Protein AF-0000000069869518 (afdb_homodimer)

Nearest PDB structures (foldseek):
  4i5d-assembly1_B  TM=7.992E-01  e=3.607E-14  Ralstonia sp. DSMZ 6428
  4fgs-assembly1_A  TM=8.549E-01  e=2.399E-13  Rhizobium etli CFN 42
  4fgs-assembly1_D  TM=8.384E-01  e=2.550E-13  Rh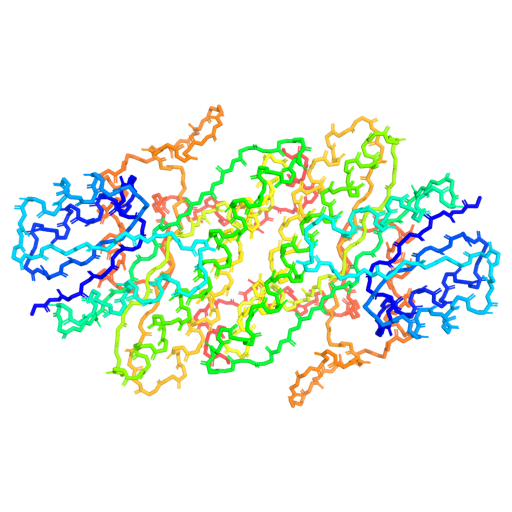izobium etli CFN 42
  8ij8-assembly1_D  TM=8.558E-01  e=4.995E-13  Burkholderia gladioli BSR3
  8ij8-assembly2_H  TM=8.596E-01  e=4.509E-12  Burkholderia gladioli BSR3

InterPro domains:
  IPR002347 Short-chain dehydrogenase/reductase SDR [PF00106] (2-186)
  IPR002347 Short-chain dehydrogenase/reductase SDR [PR00080] (74-85)
  IPR002347 Short-chain dehydrogenase/reductase SDR [PR00080] (125-133)
  IPR002347 Short-chain dehydrogenase/reductase SDR [PR00080] (145-164)
  IPR002347 Short-chain dehydrogenase/reductase SDR [PR00081] (3-20)
  IPR002347 Short-chain dehydrogenase/reductase SDR [PR00081] (74-85)
  IPR002347 Short-chain dehydrogenase/reductase SDR [PR00081] (119-135)
  IPR002347 Short-chain dehydrogenase/reductase SDR [PR00081] (145-164)
  IPR002347 Short-chain dehydrogenase/reductase SDR [PR00081] (168-185)
  IPR036291 NAD(P)-binding domain superfamily [SSF51735] (2-235)

Radius of gyration: 22.49 Å; Cα contacts (8 Å, |Δi|>4): 1036; chains: 2; bounding box: 50×68×49 Å

Structure (mmCIF, N/CA/C/O backbone):
data_AF-0000000069869518-model_v1
#
loop_
_entity.id
_entity.type
_entity.pdbx_description
1 polymer Oxidoreductase
#
loop_
_atom_site.group_PDB
_atom_site.id
_atom_site.type_symbol
_atom_site.label_atom_id
_atom_site.label_alt_id
_atom_site.label_comp_id
_atom_site.label_asym_id
_atom_site.label_entity_id
_atom_site.label_seq_id
_atom_site.pdbx_PDB_ins_code
_atom_site.Cartn_x
_atom_site.Cartn_y
_atom_site.Cartn_z
_atom_site.occupancy
_atom_site.B_iso_or_equiv
_atom_site.auth_seq_id
_atom_site.auth_comp_id
_atom_site.auth_asym_id
_atom_site.auth_atom_id
_atom_site.pdbx_PDB_model_num
ATOM 1 N N . MET A 1 1 ? 1.175 33.188 13.961 1 88.81 1 MET A N 1
ATOM 2 C CA . MET A 1 1 ? -0.027 32.5 13.523 1 88.81 1 MET A CA 1
ATOM 3 C C . MET A 1 1 ? 0.333 31.188 12.82 1 88.81 1 MET A C 1
ATOM 5 O O . MET A 1 1 ? 1.224 31.156 11.969 1 88.81 1 MET A O 1
ATOM 9 N N . LYS A 1 2 ? -0.306 30.094 13.289 1 94.81 2 LYS A N 1
ATOM 10 C CA . LYS A 1 2 ? -0.009 28.781 12.711 1 94.81 2 LYS A CA 1
ATOM 11 C C . LYS A 1 2 ? -0.59 28.656 11.305 1 94.81 2 LYS A C 1
ATOM 13 O O . LYS A 1 2 ? -1.712 29.109 11.047 1 94.81 2 LYS A O 1
ATOM 18 N N . LYS A 1 3 ? 0.135 28.109 10.359 1 98.12 3 LYS A N 1
ATOM 19 C CA . LYS A 1 3 ? -0.276 27.891 8.977 1 98.12 3 LYS A CA 1
ATOM 20 C C . LYS A 1 3 ? -0.515 26.422 8.688 1 98.12 3 LYS A C 1
ATOM 22 O O . LYS A 1 3 ? 0.422 25.609 8.719 1 98.12 3 LYS A O 1
ATOM 27 N N . ILE A 1 4 ? -1.772 26.047 8.414 1 98.31 4 ILE A N 1
ATOM 28 C CA . ILE A 1 4 ? -2.18 24.656 8.32 1 98.31 4 ILE A CA 1
ATOM 29 C C . ILE A 1 4 ? -2.742 24.375 6.926 1 98.31 4 ILE A C 1
ATOM 31 O O . ILE A 1 4 ? -3.621 25.094 6.449 1 98.31 4 ILE A O 1
ATOM 35 N N . ILE A 1 5 ? -2.248 23.391 6.258 1 98.31 5 ILE A N 1
ATOM 36 C CA . ILE A 1 5 ? -2.844 22.922 5.012 1 98.31 5 ILE A CA 1
ATOM 37 C C . ILE A 1 5 ? -3.551 21.578 5.246 1 98.31 5 ILE A C 1
ATOM 39 O O . ILE A 1 5 ? -2.99 20.688 5.867 1 98.31 5 ILE A O 1
ATOM 43 N N . ILE A 1 6 ? -4.746 21.484 4.82 1 98 6 ILE A N 1
ATOM 44 C CA . ILE A 1 6 ? -5.555 20.266 4.938 1 98 6 ILE A CA 1
ATOM 45 C C . ILE A 1 6 ? -5.91 19.75 3.549 1 98 6 ILE A C 1
ATOM 47 O O . ILE A 1 6 ? -6.582 20.438 2.773 1 98 6 ILE A O 1
ATOM 51 N N . VAL A 1 7 ? -5.43 18.562 3.254 1 97.31 7 VAL A N 1
ATOM 52 C CA . VAL A 1 7 ? -5.734 17.906 1.993 1 97.31 7 VAL A CA 1
ATOM 53 C C . VAL A 1 7 ? -6.945 16.984 2.17 1 97.31 7 VAL A C 1
ATOM 55 O O . VAL A 1 7 ? -6.945 16.094 3.025 1 97.31 7 VAL A O 1
ATOM 58 N N . GLY A 1 8 ? -7.953 17.109 1.295 1 94.12 8 GLY A N 1
ATOM 59 C CA . GLY A 1 8 ? -9.203 16.391 1.46 1 94.12 8 GLY A CA 1
ATOM 60 C C . GLY A 1 8 ? -10.133 17.031 2.467 1 94.12 8 GLY A C 1
ATOM 61 O O . GLY A 1 8 ? -10.648 16.375 3.369 1 94.12 8 GLY A O 1
ATOM 62 N N . ALA A 1 9 ? -10.43 18.281 2.303 1 92.88 9 ALA A N 1
ATOM 63 C CA . ALA A 1 9 ? -11.094 19.078 3.336 1 92.88 9 ALA A CA 1
ATOM 64 C C . ALA A 1 9 ? -12.586 19.219 3.035 1 92.88 9 ALA A C 1
ATOM 66 O O . ALA A 1 9 ? -13.297 19.938 3.736 1 92.88 9 ALA A O 1
ATOM 67 N N . THR A 1 10 ? -13.102 18.547 2.051 1 89.56 10 THR A N 1
ATOM 68 C CA . THR A 1 10 ? -14.445 18.859 1.588 1 89.56 10 THR A CA 1
ATOM 69 C C . THR A 1 10 ? -15.477 17.969 2.277 1 89.56 10 THR A C 1
ATOM 71 O O . THR A 1 10 ? -16.688 18.156 2.104 1 89.56 10 THR A O 1
ATOM 74 N N . SER A 1 11 ? -15.055 16.984 3.018 1 85.5 11 SER A N 1
ATOM 75 C CA . SER A 1 11 ? -16.016 16.125 3.707 1 85.5 11 SER A CA 1
ATOM 76 C C . SER A 1 11 ? -15.375 15.438 4.91 1 85.5 11 SER A C 1
ATOM 78 O O . SER A 1 11 ? -14.164 15.531 5.117 1 85.5 11 SER A O 1
ATOM 80 N N . GLY A 1 12 ? -16.234 15.008 5.785 1 88.88 12 GLY A N 1
ATOM 81 C CA . GLY A 1 12 ? -15.805 14.133 6.859 1 88.88 12 GLY A CA 1
ATOM 82 C C . GLY A 1 12 ? -14.844 14.797 7.828 1 88.88 12 GLY A C 1
ATOM 83 O O . GLY A 1 12 ? -15.117 15.891 8.336 1 88.88 12 GLY A O 1
ATOM 84 N N . ILE A 1 13 ? -13.781 14.109 8.109 1 90.62 13 ILE A N 1
ATOM 85 C CA . ILE A 1 13 ? -12.789 14.531 9.086 1 90.62 13 ILE A CA 1
ATOM 86 C C . ILE A 1 13 ? -12.094 15.797 8.602 1 90.62 13 ILE A C 1
ATOM 88 O O . ILE A 1 13 ? -11.891 16.734 9.375 1 90.62 13 ILE A O 1
ATOM 92 N N . GLY A 1 14 ? -11.805 15.844 7.297 1 93.94 14 GLY A N 1
ATOM 93 C CA . GLY A 1 14 ? -11.117 17 6.742 1 93.94 14 GLY A CA 1
ATOM 94 C C . GLY A 1 14 ? -11.906 18.281 6.887 1 93.94 14 GLY A C 1
ATOM 95 O O . GLY A 1 14 ? -11.359 19.312 7.305 1 93.94 14 GLY A O 1
ATOM 96 N N . ARG A 1 15 ? -13.133 18.172 6.531 1 92.44 15 ARG A N 1
ATOM 97 C CA . ARG A 1 15 ? -13.992 19.328 6.672 1 92.44 15 ARG A CA 1
ATOM 98 C C . ARG A 1 15 ? -14.133 19.734 8.141 1 92.44 15 ARG A C 1
ATOM 100 O O . ARG A 1 15 ? -14.07 20.922 8.469 1 92.44 15 ARG A O 1
ATOM 107 N N . GLY A 1 16 ? -14.336 18.734 9.016 1 93.31 16 GLY A N 1
ATOM 108 C CA . GLY A 1 16 ? -14.438 19 10.445 1 93.31 16 GLY A CA 1
ATOM 109 C C . GLY A 1 16 ? -13.219 19.688 11.016 1 93.31 16 GLY A C 1
ATOM 110 O O . GLY A 1 16 ? -13.344 20.641 11.805 1 93.31 16 GLY A O 1
ATOM 111 N N . LEU A 1 17 ? -12.055 19.297 10.609 1 95 17 LEU A N 1
ATOM 112 C CA . LEU A 1 17 ? -10.82 19.906 11.07 1 95 17 LEU A CA 1
ATOM 113 C C . LEU A 1 17 ? -10.688 21.328 10.555 1 95 17 LEU A C 1
ATOM 115 O O . LEU A 1 17 ? -10.289 22.234 11.297 1 95 17 LEU A O 1
ATOM 119 N N . ALA A 1 18 ? -11.016 21.5 9.242 1 94.44 18 ALA A N 1
ATOM 120 C CA . ALA A 1 18 ? -10.961 22.828 8.656 1 94.44 18 ALA A CA 1
ATOM 121 C C . ALA A 1 18 ? -11.852 23.812 9.422 1 94.44 18 ALA A C 1
ATOM 123 O O . ALA A 1 18 ? -11.414 24.906 9.766 1 94.44 18 ALA A O 1
ATOM 124 N N . GLU A 1 19 ? -13.016 23.391 9.727 1 92.44 19 GLU A N 1
ATOM 125 C CA . GLU A 1 19 ? -13.984 24.234 10.422 1 92.44 19 GLU A CA 1
ATOM 126 C C . GLU A 1 19 ? -13.531 24.531 11.852 1 92.44 19 GLU A C 1
ATOM 128 O O . GLU A 1 19 ? -13.711 25.641 12.344 1 92.44 19 GLU A O 1
ATOM 133 N N . GLN A 1 20 ? -12.969 23.562 12.5 1 93.44 20 GLN A N 1
ATOM 134 C CA . GLN A 1 20 ? -12.508 23.734 13.875 1 93.44 20 GLN A CA 1
ATOM 135 C C . GLN A 1 20 ? -11.312 24.672 13.93 1 93.44 20 GLN A C 1
ATOM 137 O O . GLN A 1 20 ? -11.258 25.578 14.773 1 93.44 20 GLN A O 1
ATOM 142 N N . TYR A 1 21 ? -10.352 24.516 13.07 1 94.12 21 TYR A N 1
ATOM 143 C CA . TYR A 1 21 ? -9.164 25.375 13.062 1 94.12 21 TYR A CA 1
ATOM 144 C C . TYR A 1 21 ? -9.5 26.781 12.594 1 94.12 21 TYR A C 1
ATOM 146 O O . TYR A 1 21 ? -8.836 27.75 12.977 1 94.12 21 TYR A O 1
ATOM 154 N N . ALA A 1 22 ? -10.586 26.891 11.727 1 91.81 22 ALA A N 1
ATOM 155 C CA . ALA A 1 22 ? -11.023 28.188 11.242 1 91.81 22 ALA A CA 1
ATOM 156 C C . ALA A 1 22 ? -11.453 29.094 12.391 1 91.81 22 ALA A C 1
ATOM 158 O O . ALA A 1 22 ? -11.422 30.312 12.273 1 91.81 22 ALA A O 1
ATOM 159 N N . ARG A 1 23 ? -11.797 28.469 13.492 1 91.19 23 ARG A N 1
ATOM 160 C CA . ARG A 1 23 ? -12.258 29.219 14.664 1 91.19 23 ARG A CA 1
ATOM 161 C C . ARG A 1 23 ? -11.078 29.703 15.508 1 91.19 23 ARG A C 1
ATOM 163 O O . ARG A 1 23 ? -11.242 30.5 16.422 1 91.19 23 ARG A O 1
ATOM 170 N N . GLU A 1 24 ? -9.922 29.266 15.188 1 92.88 24 GLU A N 1
ATOM 171 C CA . GLU A 1 24 ? -8.695 29.641 15.891 1 92.88 24 GLU A CA 1
ATOM 172 C C . GLU A 1 24 ? -7.883 30.656 15.094 1 92.88 24 GLU A C 1
ATOM 174 O O . GLU A 1 24 ? -8.258 31.016 13.984 1 92.88 24 GLU A O 1
ATOM 179 N N . ASP A 1 25 ? -6.934 31.25 15.727 1 92.75 25 ASP A N 1
ATOM 180 C CA . ASP A 1 25 ? -6.059 32.219 15.062 1 92.75 25 ASP A CA 1
ATOM 181 C C . ASP A 1 25 ? -4.992 31.5 14.234 1 92.75 25 ASP A C 1
ATOM 183 O O . ASP A 1 25 ? -3.814 31.5 14.594 1 92.75 25 ASP A O 1
ATOM 187 N N . CYS A 1 26 ? -5.387 30.938 13.109 1 94.75 26 CYS A N 1
ATOM 188 C CA . CYS A 1 26 ? -4.523 30.219 12.18 1 94.75 26 CYS A CA 1
ATOM 189 C C . CYS A 1 26 ? -4.879 30.562 10.734 1 94.75 26 CYS A C 1
ATOM 191 O O . CYS A 1 26 ? -5.977 31.047 10.461 1 94.75 26 CYS A O 1
ATOM 193 N N . LEU A 1 27 ? -3.91 30.484 9.875 1 96.69 27 LEU A N 1
ATOM 194 C CA . LEU A 1 27 ? -4.172 30.469 8.438 1 96.69 27 LEU A CA 1
ATOM 195 C C . LEU A 1 27 ? -4.402 29.031 7.953 1 96.69 27 LEU A C 1
ATOM 197 O O . LEU A 1 27 ? -3.664 28.125 8.32 1 96.69 27 LEU A O 1
ATOM 201 N N . ILE A 1 28 ? -5.422 28.891 7.184 1 97.38 28 ILE A N 1
ATOM 202 C CA . ILE A 1 28 ? -5.793 27.547 6.773 1 97.38 28 ILE A CA 1
ATOM 203 C C . ILE A 1 28 ? -5.879 27.469 5.25 1 97.38 28 ILE A C 1
ATOM 205 O O . ILE A 1 28 ? -6.566 28.281 4.621 1 97.38 28 ILE A O 1
ATOM 209 N N . GLY A 1 29 ? -5.137 26.641 4.656 1 97.69 29 GLY A N 1
ATOM 210 C CA . GLY A 1 29 ? -5.285 26.25 3.262 1 97.69 29 GLY A CA 1
ATOM 211 C C . GLY A 1 29 ? -5.941 24.906 3.082 1 97.69 29 GLY A C 1
ATOM 212 O O . GLY A 1 29 ? -5.52 23.906 3.691 1 97.69 29 GLY A O 1
ATOM 213 N N . ILE A 1 30 ? -7.004 24.859 2.283 1 97.25 30 ILE A N 1
ATOM 214 C CA . ILE A 1 30 ? -7.715 23.609 2.088 1 97.25 30 ILE A CA 1
ATOM 215 C C . ILE A 1 30 ? -7.68 23.219 0.611 1 97.25 30 ILE A C 1
ATOM 217 O O . ILE A 1 30 ? -7.672 24.078 -0.265 1 97.25 30 ILE A O 1
ATOM 221 N N . THR A 1 31 ? -7.605 21.922 0.403 1 95.69 31 THR A N 1
ATOM 222 C CA . THR A 1 31 ? -7.688 21.406 -0.961 1 95.69 31 THR A CA 1
ATOM 223 C C . THR A 1 31 ? -8.672 20.234 -1.044 1 95.69 31 THR A C 1
ATOM 225 O O . THR A 1 31 ? -8.969 19.594 -0.036 1 95.69 31 THR A O 1
ATOM 228 N N . GLY A 1 32 ? -9.188 19.969 -2.188 1 92.81 32 GLY A N 1
ATOM 229 C CA . GLY A 1 32 ? -10.133 18.922 -2.541 1 92.81 32 GLY A CA 1
ATOM 230 C C . GLY A 1 32 ? -10.594 19 -3.984 1 92.81 32 GLY A C 1
ATOM 231 O O . GLY A 1 32 ? -10.172 19.891 -4.73 1 92.81 32 GLY A 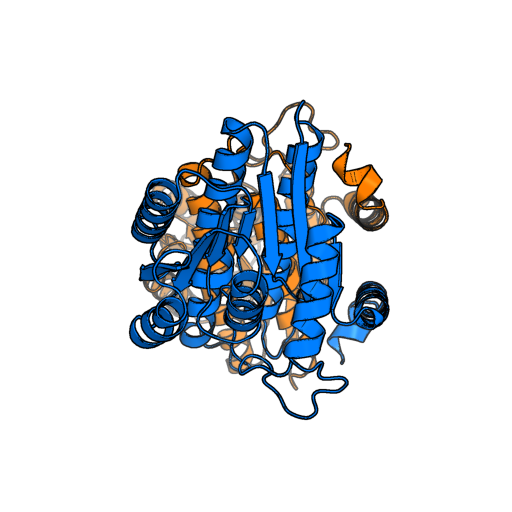O 1
ATOM 232 N N . ARG A 1 33 ? -11.453 18.156 -4.32 1 89.19 33 ARG A N 1
ATOM 233 C CA . ARG A 1 33 ? -11.875 18.078 -5.711 1 89.19 33 ARG A CA 1
ATOM 234 C C . ARG A 1 33 ? -13.102 18.938 -5.969 1 89.19 33 ARG A C 1
ATOM 236 O O . ARG A 1 33 ? -13.344 19.375 -7.098 1 89.19 33 ARG A O 1
ATOM 243 N N . ARG A 1 34 ? -13.883 19.234 -4.926 1 90.31 34 ARG A N 1
ATOM 244 C CA . ARG A 1 34 ? -15.156 19.938 -5.082 1 90.31 34 ARG A CA 1
ATOM 245 C C . ARG A 1 34 ? -15.008 21.422 -4.777 1 90.31 34 ARG A C 1
ATOM 247 O O . ARG A 1 34 ? -15.133 21.828 -3.623 1 90.31 34 ARG A O 1
ATOM 254 N N . GLU A 1 35 ? -14.883 22.094 -5.895 1 93.62 35 GLU A N 1
ATOM 255 C CA . GLU A 1 35 ? -14.594 23.516 -5.762 1 93.62 35 GLU A CA 1
ATOM 256 C C . GLU A 1 35 ? -15.711 24.25 -5.023 1 93.62 35 GLU A C 1
ATOM 258 O O . GLU A 1 35 ? -15.453 25.141 -4.215 1 93.62 35 GLU A O 1
ATOM 263 N N . ASN A 1 36 ? -16.891 23.859 -5.32 1 94.94 36 ASN A N 1
ATOM 264 C CA . ASN A 1 36 ? -18.031 24.531 -4.695 1 94.94 36 ASN A CA 1
ATOM 265 C C . ASN A 1 36 ? -18 24.406 -3.176 1 94.94 36 ASN A C 1
ATOM 267 O O . ASN A 1 36 ? -18.281 25.359 -2.461 1 94.94 36 ASN A O 1
ATOM 271 N N . LEU A 1 37 ? -17.625 23.266 -2.684 1 93.31 37 LEU A N 1
ATOM 272 C CA . LEU A 1 37 ? -17.547 23.047 -1.244 1 93.31 37 LEU A CA 1
ATOM 273 C C . LEU A 1 37 ? -16.359 23.797 -0.645 1 93.31 37 LEU A C 1
ATOM 275 O O . LEU A 1 37 ? -16.438 24.297 0.477 1 93.31 37 LEU A O 1
ATOM 279 N N . LEU A 1 38 ? -15.266 23.875 -1.385 1 95.06 38 LEU A N 1
ATOM 280 C CA . LEU A 1 38 ? -14.102 24.625 -0.941 1 95.06 38 LEU A CA 1
ATOM 281 C C . LEU A 1 38 ? -14.438 26.109 -0.793 1 95.06 38 LEU A C 1
ATOM 283 O O . LEU A 1 38 ? -14.102 26.719 0.219 1 95.06 38 LEU A O 1
ATOM 287 N N . LYS A 1 39 ? -15.133 26.594 -1.76 1 94.62 39 LYS A N 1
ATOM 288 C CA . LYS A 1 39 ? -15.531 28 -1.742 1 94.62 39 LYS A CA 1
ATOM 289 C C . LYS A 1 39 ? -16.469 28.297 -0.571 1 94.62 39 LYS A C 1
ATOM 291 O O . LYS A 1 39 ? -16.359 29.344 0.07 1 94.62 39 LYS A O 1
ATOM 296 N N . GLU A 1 40 ? -17.328 27.375 -0.35 1 93.69 40 GLU A N 1
ATOM 297 C CA . GLU A 1 40 ? -18.25 27.516 0.763 1 93.69 40 GLU A CA 1
ATOM 298 C C . GLU A 1 40 ? -17.516 27.609 2.094 1 93.69 40 GLU A C 1
ATOM 300 O O . GLU A 1 40 ? -17.844 28.469 2.922 1 93.69 40 GLU A O 1
ATOM 305 N N . ILE A 1 41 ? -16.547 26.797 2.297 1 92.38 41 ILE A N 1
ATOM 306 C CA . ILE A 1 41 ? -15.766 26.781 3.529 1 92.38 41 ILE A CA 1
ATOM 307 C C . ILE A 1 41 ? -14.961 28.078 3.646 1 92.38 41 ILE A C 1
ATOM 309 O O . ILE A 1 41 ? -14.93 28.703 4.707 1 92.38 41 ILE A O 1
ATOM 313 N N . CYS A 1 42 ? -14.391 28.516 2.57 1 93.75 42 CYS A N 1
ATOM 314 C CA . CYS A 1 42 ? -13.484 29.656 2.584 1 93.75 42 CYS A CA 1
ATOM 315 C C . CYS A 1 42 ? -14.258 30.953 2.691 1 93.75 42 CYS A C 1
ATOM 317 O O . CYS A 1 42 ? -13.703 31.984 3.084 1 93.75 42 CYS A O 1
ATOM 319 N N . ALA A 1 43 ? -15.539 30.938 2.332 1 92.38 43 ALA A N 1
ATOM 320 C CA . ALA A 1 43 ? -16.375 32.125 2.4 1 92.38 43 ALA A CA 1
ATOM 321 C C . ALA A 1 43 ? -16.578 32.562 3.846 1 92.38 43 ALA A C 1
ATOM 323 O O . ALA A 1 43 ? -16.891 33.75 4.102 1 92.38 43 ALA A O 1
ATOM 324 N N . GLN A 1 44 ? -16.312 31.672 4.758 1 89.5 44 GLN A N 1
ATOM 325 C CA . GLN A 1 44 ? -16.5 31.969 6.172 1 89.5 44 GLN A CA 1
ATOM 326 C C . GLN A 1 44 ? -15.492 33 6.656 1 89.5 44 GLN A C 1
ATOM 328 O O . GLN A 1 44 ? -15.758 33.75 7.605 1 89.5 44 GLN A O 1
ATOM 333 N N . ASP A 1 45 ? -14.297 33.031 6.09 1 91.5 45 ASP A N 1
ATOM 334 C CA . ASP A 1 45 ? -13.242 33.969 6.422 1 91.5 45 ASP A CA 1
ATOM 335 C C . ASP A 1 45 ? -12.211 34.062 5.301 1 91.5 45 ASP A C 1
ATOM 337 O O . ASP A 1 45 ? -11.211 33.344 5.316 1 91.5 45 ASP A O 1
ATOM 341 N N . LYS A 1 46 ? -12.328 34.969 4.473 1 88.94 46 LYS A N 1
ATOM 342 C CA . LYS A 1 46 ? -11.523 35.062 3.26 1 88.94 46 LYS A CA 1
ATOM 343 C C . LYS A 1 46 ? -10.094 35.5 3.586 1 88.94 46 LYS A C 1
ATOM 345 O O . LYS A 1 46 ? -9.195 35.375 2.76 1 88.94 46 LYS A O 1
ATOM 350 N N . ASP A 1 47 ? -9.906 36.031 4.758 1 90.81 47 ASP A N 1
ATOM 351 C CA . ASP A 1 47 ? -8.578 36.5 5.148 1 90.81 47 ASP A CA 1
ATOM 352 C C . ASP A 1 47 ? -7.742 35.375 5.73 1 90.81 47 ASP A C 1
ATOM 354 O O . ASP A 1 47 ? -6.512 35.438 5.723 1 90.81 47 ASP A O 1
ATOM 358 N N . LYS A 1 48 ? -8.445 34.344 6.156 1 94.44 48 LYS A N 1
ATOM 359 C CA . LYS A 1 48 ? -7.73 33.312 6.895 1 94.44 48 LYS A CA 1
ATOM 360 C C . LYS A 1 48 ? -7.805 31.969 6.168 1 94.44 48 LYS A C 1
ATOM 362 O O . LYS A 1 48 ? -7.016 31.062 6.445 1 94.44 48 LYS A O 1
ATOM 367 N N . LEU A 1 49 ? -8.75 31.859 5.297 1 95.81 49 LEU A N 1
ATOM 368 C CA . LEU A 1 49 ? -8.977 30.594 4.625 1 95.81 49 LEU A CA 1
ATOM 369 C C . LEU A 1 49 ? -8.648 30.688 3.139 1 95.81 49 LEU A C 1
ATOM 371 O O . LEU A 1 49 ? -9.094 31.625 2.461 1 95.81 49 LEU A O 1
ATOM 375 N N . PHE A 1 50 ? -7.836 29.812 2.67 1 97.06 50 PHE A N 1
ATOM 376 C CA . PHE A 1 50 ? -7.414 29.719 1.277 1 97.06 50 PHE A CA 1
ATOM 377 C C . PHE A 1 50 ? -7.766 28.344 0.704 1 97.06 50 PHE A C 1
ATOM 379 O O . PHE A 1 50 ? -7.918 27.375 1.448 1 97.06 50 PHE A O 1
ATOM 386 N N . TYR A 1 51 ? -7.977 28.312 -0.603 1 97.06 51 TYR A N 1
ATOM 387 C CA . TYR A 1 51 ? -8.258 27 -1.159 1 97.06 51 TYR A CA 1
ATOM 388 C C . TYR A 1 51 ? -7.617 26.828 -2.531 1 97.06 51 TYR A C 1
ATOM 390 O O . TYR A 1 51 ? -7.34 27.828 -3.217 1 97.06 51 TYR A O 1
ATOM 398 N N . GLN A 1 52 ? -7.258 25.656 -2.871 1 96.69 52 GLN A N 1
ATOM 399 C CA . GLN A 1 52 ? -6.879 25.219 -4.207 1 96.69 52 GLN A CA 1
ATOM 400 C C . GLN A 1 52 ? -7.617 23.938 -4.586 1 96.69 52 GLN A C 1
ATOM 402 O O . GLN A 1 52 ? -7.766 23.031 -3.76 1 96.69 52 GLN A O 1
ATOM 407 N N . VAL A 1 53 ? -8.125 23.922 -5.793 1 94.81 53 VAL A N 1
ATOM 408 C CA . VAL A 1 53 ? -8.727 22.688 -6.289 1 94.81 53 VAL A CA 1
ATOM 409 C C . VAL A 1 53 ? -7.629 21.719 -6.707 1 94.81 53 VAL A C 1
ATOM 411 O O . VAL A 1 53 ? -6.711 22.078 -7.445 1 94.81 53 VAL A O 1
ATOM 414 N N . CYS A 1 54 ? -7.777 20.547 -6.113 1 91.12 54 CYS A N 1
ATOM 415 C CA . CYS A 1 54 ? -6.715 19.594 -6.391 1 91.12 54 CYS A CA 1
ATOM 416 C C . CYS A 1 54 ? -7.246 18.156 -6.344 1 91.12 54 CYS A C 1
ATOM 418 O O . CYS A 1 54 ? -7.945 17.781 -5.398 1 91.12 54 CYS A O 1
ATOM 420 N N . ASP A 1 55 ? -7.012 17.516 -7.395 1 91.62 55 ASP A N 1
ATOM 421 C CA . ASP A 1 55 ? -7.176 16.062 -7.414 1 91.62 55 ASP A CA 1
ATOM 422 C C . ASP A 1 55 ? -5.848 15.352 -7.172 1 91.62 55 ASP A C 1
ATOM 424 O O . ASP A 1 55 ? -4.984 15.32 -8.055 1 91.62 55 ASP A O 1
ATOM 428 N N . ILE A 1 56 ? -5.746 14.688 -6.023 1 92.12 56 ILE A N 1
ATOM 429 C CA . ILE A 1 56 ? -4.445 14.188 -5.582 1 92.12 56 ILE A CA 1
ATOM 430 C C . ILE A 1 56 ? -4.035 12.992 -6.438 1 92.12 56 ILE A C 1
ATOM 432 O O . ILE A 1 56 ? -2.893 12.531 -6.367 1 92.12 56 ILE A O 1
ATOM 436 N N . THR A 1 57 ? -5.008 12.445 -7.195 1 89.88 57 THR A N 1
ATOM 437 C CA . THR A 1 57 ? -4.684 11.305 -8.047 1 89.88 57 THR A CA 1
ATOM 438 C C . THR A 1 57 ? -3.822 11.742 -9.227 1 89.88 57 THR A C 1
ATOM 440 O O . THR A 1 57 ? -3.24 10.906 -9.922 1 89.88 57 THR A O 1
ATOM 443 N N . HIS A 1 58 ? -3.801 13.055 -9.367 1 85 58 HIS A N 1
ATOM 444 C CA . HIS A 1 58 ? -2.898 13.586 -10.383 1 85 58 HIS A CA 1
ATOM 445 C C . HIS A 1 58 ? -1.494 13.789 -9.82 1 85 58 HIS A C 1
ATOM 447 O O . HIS A 1 58 ? -1.332 14.102 -8.641 1 85 58 HIS A O 1
ATOM 453 N N . THR A 1 59 ? -0.463 13.461 -10.484 1 73.69 59 THR A N 1
ATOM 454 C CA . THR A 1 59 ? 0.879 13.461 -9.906 1 73.69 59 THR A CA 1
ATOM 455 C C . THR A 1 59 ? 1.453 14.867 -9.875 1 73.69 59 THR A C 1
ATOM 457 O O . THR A 1 59 ? 2.068 15.273 -8.883 1 73.69 59 THR A O 1
ATOM 460 N N . GLU A 1 60 ? 1.371 15.703 -10.75 1 78.25 60 GLU A N 1
ATOM 461 C CA . GLU A 1 60 ? 2.078 16.984 -10.812 1 78.25 60 GLU A CA 1
ATOM 462 C C . GLU A 1 60 ? 1.188 18.125 -10.352 1 78.25 60 GLU A C 1
ATOM 464 O O . GLU A 1 60 ? 1.626 18.984 -9.594 1 78.25 60 GLU A O 1
ATOM 469 N N . THR A 1 61 ? -0.018 18.062 -10.5 1 86.69 61 THR A N 1
ATOM 470 C CA . THR A 1 61 ? -0.92 19.188 -10.281 1 86.69 61 THR A CA 1
ATOM 471 C C . THR A 1 61 ? -1.157 19.406 -8.789 1 86.69 61 THR A C 1
ATOM 473 O O . THR A 1 61 ? -1.208 20.547 -8.32 1 86.69 61 THR A O 1
ATOM 476 N N . PRO A 1 62 ? -1.139 18.344 -8.062 1 90.62 62 PRO A N 1
ATOM 477 C CA . PRO A 1 62 ? -1.398 18.547 -6.637 1 90.62 62 PRO A CA 1
ATOM 478 C C . PRO A 1 62 ? -0.288 19.328 -5.941 1 90.62 62 PRO A C 1
ATOM 480 O O . PRO A 1 62 ? -0.566 20.172 -5.09 1 90.62 62 PRO A O 1
ATOM 483 N N . LEU A 1 63 ? 0.935 19.109 -6.301 1 93.81 63 LEU A N 1
ATOM 484 C CA . LEU A 1 63 ? 2.051 19.781 -5.652 1 93.81 63 LEU A CA 1
ATOM 485 C C . LEU A 1 63 ? 2.039 21.281 -5.973 1 93.81 63 LEU A C 1
ATOM 487 O O . LEU A 1 63 ? 2.357 22.109 -5.113 1 93.81 63 LEU A O 1
ATOM 491 N N . LEU A 1 64 ? 1.689 21.562 -7.199 1 94.38 64 LEU A N 1
ATOM 492 C CA . LEU A 1 64 ? 1.589 22.969 -7.582 1 94.38 64 LEU A CA 1
ATOM 493 C C . LEU A 1 64 ? 0.506 23.672 -6.77 1 94.38 64 LEU A C 1
ATOM 495 O O . LEU A 1 64 ? 0.686 24.812 -6.355 1 94.38 64 LEU A O 1
ATOM 499 N N . SER A 1 65 ? -0.587 22.984 -6.602 1 95.62 65 SER A N 1
ATOM 500 C CA . SER A 1 65 ? -1.679 23.531 -5.801 1 95.62 65 SER A CA 1
ATOM 501 C C . SER A 1 65 ? -1.243 23.766 -4.359 1 95.62 65 SER A C 1
ATOM 503 O O . SER A 1 65 ? -1.569 24.812 -3.771 1 95.62 65 SER A O 1
ATOM 505 N N . LEU A 1 66 ? -0.491 22.859 -3.787 1 96.81 66 LEU A N 1
ATOM 506 C CA . LEU A 1 66 ? -0.026 22.969 -2.41 1 96.81 66 LEU A CA 1
ATOM 507 C C . LEU A 1 66 ? 1.019 24.078 -2.281 1 96.81 66 LEU A C 1
ATOM 509 O O . LEU A 1 66 ? 1.015 24.828 -1.306 1 96.81 66 LEU A O 1
ATOM 513 N N . GLU A 1 67 ? 1.847 24.156 -3.281 1 97.06 67 GLU A N 1
ATOM 514 C CA . GLU A 1 67 ? 2.842 25.234 -3.291 1 97.06 67 GLU A CA 1
ATOM 515 C C . GLU A 1 67 ? 2.18 26.594 -3.361 1 97.06 67 GLU A C 1
ATOM 517 O O . GLU A 1 67 ? 2.637 27.547 -2.721 1 97.06 67 GLU A O 1
ATOM 522 N N . THR A 1 68 ? 1.187 26.688 -4.141 1 97.38 68 THR A N 1
ATOM 523 C CA . THR A 1 68 ? 0.438 27.938 -4.234 1 97.38 68 THR A CA 1
ATOM 524 C C . THR A 1 68 ? -0.14 28.328 -2.875 1 97.38 68 THR A C 1
ATOM 526 O O . THR A 1 68 ? -0.053 29.484 -2.465 1 97.38 68 THR A O 1
ATOM 529 N N . LEU A 1 69 ? -0.691 27.359 -2.186 1 97.62 69 LEU A N 1
ATOM 530 C CA . LEU A 1 69 ? -1.233 27.625 -0.857 1 97.62 69 LEU A CA 1
ATOM 531 C C . LEU A 1 69 ? -0.138 28.094 0.096 1 97.62 69 LEU A C 1
ATOM 533 O O . LEU A 1 69 ? -0.338 29.031 0.862 1 97.62 69 LEU A O 1
ATOM 537 N N . VAL A 1 70 ? 1.007 27.422 0.065 1 98 70 VAL A N 1
ATOM 538 C CA . VAL A 1 70 ? 2.137 27.781 0.919 1 98 70 VAL A CA 1
ATOM 539 C C . VAL A 1 70 ? 2.553 29.219 0.653 1 98 70 VAL A C 1
ATOM 541 O O . VAL A 1 70 ? 2.811 29.984 1.588 1 98 70 VAL A O 1
ATOM 544 N N . GLN A 1 71 ? 2.59 29.547 -0.604 1 97.56 71 GLN A N 1
ATOM 545 C CA . GLN A 1 71 ? 2.971 30.906 -0.992 1 97.56 71 GLN A CA 1
ATOM 546 C C . GLN A 1 71 ? 1.95 31.922 -0.498 1 97.56 71 GLN A C 1
ATOM 548 O O . GLN A 1 71 ? 2.32 32.969 0.055 1 97.56 71 GLN A O 1
ATOM 553 N N . GLU A 1 72 ? 0.718 31.672 -0.646 1 96.75 72 GLU A N 1
ATOM 554 C CA . GLU A 1 72 ? -0.355 32.562 -0.238 1 96.75 72 GLU A CA 1
ATOM 555 C C . GLU A 1 72 ? -0.372 32.75 1.277 1 96.75 72 GLU A C 1
ATOM 557 O O . GLU A 1 72 ? -0.682 33.844 1.771 1 96.75 72 GLU A O 1
ATOM 562 N N . MET A 1 73 ? -0.017 31.734 1.979 1 97.38 73 MET A N 1
ATOM 563 C CA . MET A 1 73 ? -0.098 31.75 3.436 1 97.38 73 MET A CA 1
ATOM 564 C C . MET A 1 73 ? 1.217 32.219 4.051 1 97.38 73 MET A C 1
ATOM 566 O O . MET A 1 73 ? 1.285 32.469 5.254 1 97.38 73 MET A O 1
ATOM 570 N N . GLY A 1 74 ? 2.244 32.281 3.229 1 97 74 GLY A N 1
ATOM 571 C CA . GLY A 1 74 ? 3.562 32.656 3.703 1 97 74 GLY A CA 1
ATOM 572 C C . GLY A 1 74 ? 4.289 31.547 4.43 1 97 74 GLY A C 1
ATOM 573 O O . GLY A 1 74 ? 5.094 31.812 5.328 1 97 74 GLY A O 1
ATOM 574 N N . GLY A 1 75 ? 3.895 30.312 4.145 1 97.69 75 GLY A N 1
ATOM 575 C CA . GLY A 1 75 ? 4.555 29.172 4.762 1 97.69 75 GLY A CA 1
ATOM 576 C C . GLY A 1 75 ? 3.596 28.062 5.145 1 97.69 75 GLY A C 1
ATOM 577 O O . GLY A 1 75 ? 2.432 28.078 4.738 1 97.69 75 GLY A O 1
ATOM 578 N N . MET A 1 76 ? 4.113 27.094 5.879 1 98.19 76 MET A N 1
ATOM 579 C CA . MET A 1 76 ? 3.332 25.953 6.336 1 98.19 76 MET A CA 1
ATOM 580 C C . MET A 1 76 ? 3.939 25.344 7.598 1 98.19 76 MET A C 1
ATOM 582 O O . MET A 1 76 ? 5.121 25 7.617 1 98.19 76 MET A O 1
ATOM 586 N N . ASP A 1 77 ? 3.09 25.203 8.57 1 98.25 77 ASP A N 1
ATOM 587 C CA . ASP A 1 77 ? 3.541 24.609 9.828 1 98.25 77 ASP A CA 1
ATOM 588 C C . ASP A 1 77 ? 3.016 23.188 9.992 1 98.25 77 ASP A C 1
ATOM 590 O O . ASP A 1 77 ? 3.619 22.375 10.695 1 98.25 77 ASP A O 1
ATOM 594 N N . MET A 1 78 ? 1.846 22.938 9.383 1 98.5 78 MET A N 1
ATOM 595 C CA . MET A 1 78 ? 1.2 21.625 9.484 1 98.5 78 MET A CA 1
ATOM 596 C C . MET A 1 78 ? 0.596 21.219 8.148 1 98.5 78 MET A C 1
ATOM 598 O O . MET A 1 78 ? 0.009 22.047 7.445 1 98.5 78 MET A O 1
ATOM 602 N N . LEU A 1 79 ? 0.777 20 7.852 1 98.5 79 LEU A N 1
ATOM 603 C CA . LEU A 1 79 ? 0.109 19.359 6.723 1 98.5 79 LEU A CA 1
ATOM 604 C C . LEU A 1 79 ? -0.733 18.172 7.188 1 98.5 79 LEU A C 1
ATOM 606 O O . LEU A 1 79 ? -0.207 17.219 7.766 1 98.5 79 LEU A O 1
ATOM 610 N N . ILE A 1 80 ? -2.018 18.266 6.992 1 98.38 80 ILE A N 1
ATOM 611 C CA . ILE A 1 80 ? -2.941 17.203 7.375 1 98.38 80 ILE A CA 1
ATOM 612 C C . ILE A 1 80 ? -3.516 16.547 6.121 1 98.38 80 ILE A C 1
ATOM 614 O O . ILE A 1 80 ? -4.242 17.188 5.355 1 98.38 80 ILE A O 1
ATOM 618 N N . ILE A 1 81 ? -3.209 15.336 5.945 1 97.69 81 ILE A N 1
ATOM 619 C CA . ILE A 1 81 ? -3.709 14.586 4.801 1 97.69 81 ILE A CA 1
ATOM 620 C C . ILE A 1 81 ? -4.938 13.773 5.211 1 97.69 81 ILE A C 1
ATOM 622 O O . ILE A 1 81 ? -4.816 12.75 5.887 1 97.69 81 ILE A O 1
ATOM 626 N N . CYS A 1 82 ? -6.055 14.242 4.742 1 95.75 82 CYS A N 1
ATOM 627 C CA . CYS A 1 82 ? -7.32 13.602 5.082 1 95.75 82 CYS A CA 1
ATOM 628 C C . CYS A 1 82 ? -7.918 12.898 3.873 1 95.75 82 CYS A C 1
ATOM 630 O O . CYS A 1 82 ? -8.859 12.117 4.008 1 95.75 82 CYS A O 1
ATOM 632 N N . ALA A 1 83 ? -7.32 13.211 2.742 1 92.38 83 ALA A N 1
ATOM 633 C CA . ALA A 1 83 ? -7.844 12.617 1.516 1 92.38 83 ALA A CA 1
ATOM 634 C C . ALA A 1 83 ? -7.754 11.094 1.561 1 92.38 83 ALA A C 1
ATOM 636 O O . ALA A 1 83 ? -6.73 10.539 1.968 1 92.38 83 ALA A O 1
ATOM 637 N N . GLY A 1 84 ? -8.742 10.414 1.205 1 90.69 84 GLY A N 1
ATOM 638 C CA . GLY A 1 84 ? -8.828 8.961 1.147 1 90.69 84 GLY A CA 1
ATOM 639 C C . GLY A 1 84 ? -10.156 8.461 0.614 1 90.69 84 GLY A C 1
ATOM 640 O O . GLY A 1 84 ? -11.156 9.172 0.661 1 90.69 84 GLY A O 1
ATOM 641 N N . THR A 1 85 ? -10.078 7.332 0.058 1 89.31 85 THR A N 1
ATOM 642 C CA . THR A 1 85 ? -11.297 6.719 -0.454 1 89.31 85 THR A CA 1
ATOM 643 C C . THR A 1 85 ? -11.195 5.195 -0.412 1 89.31 85 THR A C 1
ATOM 645 O O . THR A 1 85 ? -10.109 4.648 -0.198 1 89.31 85 THR A O 1
ATOM 648 N N . GLY A 1 86 ? -12.336 4.586 -0.447 1 89.38 86 GLY A N 1
ATOM 649 C CA . GLY A 1 86 ? -12.438 3.137 -0.478 1 89.38 86 GLY A CA 1
ATOM 650 C C . GLY A 1 86 ? -13.836 2.641 -0.769 1 89.38 86 GLY A C 1
ATOM 651 O O . GLY A 1 86 ? -14.82 3.35 -0.526 1 89.38 86 GLY A O 1
ATOM 652 N N . GLU A 1 87 ? -13.898 1.547 -1.334 1 87.19 87 GLU A N 1
ATOM 653 C CA . GLU A 1 87 ? -15.18 0.913 -1.649 1 87.19 87 GLU A CA 1
ATOM 654 C C . GLU A 1 87 ? -15.188 -0.553 -1.225 1 87.19 87 GLU A C 1
ATOM 656 O O . GLU A 1 87 ? -14.141 -1.2 -1.188 1 87.19 87 GLU A O 1
ATOM 661 N N . LEU A 1 88 ? -16.375 -0.984 -0.815 1 87.19 88 LEU A N 1
ATOM 662 C CA . LEU A 1 88 ? -16.547 -2.43 -0.745 1 87.19 88 LEU A CA 1
ATOM 663 C C . LEU A 1 88 ? -16.375 -3.064 -2.121 1 87.19 88 LEU A C 1
ATOM 665 O O . LEU A 1 88 ? -16.844 -2.518 -3.123 1 87.19 88 LEU A O 1
ATOM 669 N N . ASN A 1 89 ? -15.648 -4.141 -2.141 1 89.88 89 ASN A N 1
ATOM 670 C CA . ASN A 1 89 ? -15.336 -4.766 -3.422 1 89.88 89 ASN A CA 1
ATOM 671 C C . ASN A 1 89 ? -15.25 -6.285 -3.299 1 89.88 89 ASN A C 1
ATOM 673 O O . ASN A 1 89 ? -14.203 -6.875 -3.576 1 89.88 89 ASN A O 1
ATOM 677 N N . PRO A 1 90 ? -16.344 -6.859 -2.947 1 85 90 PRO A N 1
ATOM 678 C CA . PRO A 1 90 ? -16.297 -8.32 -2.803 1 85 90 PRO A CA 1
ATOM 679 C C . PRO A 1 90 ? -15.992 -9.031 -4.117 1 85 90 PRO A C 1
ATOM 681 O O . PRO A 1 90 ? -15.508 -10.164 -4.113 1 85 90 PRO A O 1
ATOM 684 N N . GLN A 1 91 ? -16.25 -8.359 -5.23 1 88.62 91 GLN A N 1
ATOM 685 C CA . GLN A 1 91 ? -16.062 -9.008 -6.523 1 88.62 91 GLN A CA 1
ATOM 686 C C . GLN A 1 91 ? -14.672 -8.727 -7.086 1 88.62 91 GLN A C 1
ATOM 688 O O . GLN A 1 91 ? -14.328 -9.211 -8.164 1 88.62 91 GLN A O 1
ATOM 693 N N . LEU A 1 92 ? -13.859 -7.945 -6.371 1 91.75 92 LEU A N 1
ATOM 694 C CA . LEU A 1 92 ? -12.484 -7.621 -6.742 1 91.75 92 LEU A CA 1
ATOM 695 C C . LEU A 1 92 ? -12.438 -6.973 -8.125 1 91.75 92 LEU A C 1
ATOM 697 O O . LEU A 1 92 ? -11.57 -7.301 -8.938 1 91.75 92 LEU A O 1
ATOM 701 N N . SER A 1 93 ? -13.43 -6.141 -8.406 1 91.38 93 SER A N 1
ATOM 702 C CA . SER A 1 93 ? -13.383 -5.312 -9.609 1 91.38 93 SER A CA 1
ATOM 703 C C . SER A 1 93 ? -12.266 -4.273 -9.523 1 91.38 93 SER A C 1
ATOM 705 O O . SER A 1 93 ? -12.25 -3.453 -8.602 1 91.38 93 SER A O 1
ATOM 707 N N . TYR A 1 94 ? -11.406 -4.277 -10.492 1 90.69 94 TYR A N 1
ATOM 708 C CA . TYR A 1 94 ? -10.281 -3.346 -10.461 1 90.69 94 TYR A CA 1
ATOM 709 C C . TYR A 1 94 ? -10.766 -1.905 -10.594 1 90.69 94 TYR A C 1
ATOM 711 O O . TYR A 1 94 ? -10.172 -0.989 -10.023 1 90.69 94 TYR A O 1
ATOM 719 N N . GLN A 1 95 ? -11.797 -1.757 -11.352 1 89.81 95 GLN A N 1
ATOM 720 C CA . GLN A 1 95 ? -12.367 -0.427 -11.523 1 89.81 95 GLN A CA 1
ATOM 721 C C . GLN A 1 95 ? -12.734 0.199 -10.18 1 89.81 95 GLN A C 1
ATOM 723 O O . GLN A 1 95 ? -12.641 1.416 -10.016 1 89.81 95 GLN A O 1
ATOM 728 N N . LEU A 1 96 ? -13.055 -0.692 -9.25 1 89.94 96 LEU A N 1
ATOM 729 C CA . LEU A 1 96 ? -13.422 -0.211 -7.926 1 89.94 96 LEU A CA 1
ATOM 730 C C . LEU A 1 96 ? -12.18 -0.058 -7.047 1 89.94 96 LEU A C 1
ATOM 732 O O . LEU A 1 96 ? -12.195 0.695 -6.07 1 89.94 96 LEU A O 1
ATOM 736 N N . GLU A 1 97 ? -11.102 -0.731 -7.391 1 92.06 97 GLU A N 1
ATOM 737 C CA . GLU A 1 97 ? -9.891 -0.702 -6.578 1 92.06 97 GLU A CA 1
ATOM 738 C C . GLU A 1 97 ? -9.008 0.486 -6.949 1 92.06 97 GLU A C 1
ATOM 740 O O . GLU A 1 97 ? -8.383 1.1 -6.078 1 92.06 97 GLU A O 1
ATOM 745 N N . GLU A 1 98 ? -9.023 0.769 -8.203 1 92.88 98 GLU A N 1
ATOM 746 C CA . GLU A 1 98 ? -8.055 1.694 -8.773 1 92.88 98 GLU A CA 1
ATOM 747 C C . GLU A 1 98 ? -8.133 3.064 -8.102 1 92.88 98 GLU A C 1
ATOM 749 O O . GLU A 1 98 ? -7.113 3.631 -7.707 1 92.88 98 GLU A O 1
ATOM 754 N N . PRO A 1 99 ? -9.328 3.621 -7.902 1 92.94 99 PRO A N 1
ATOM 755 C CA . PRO A 1 99 ? -9.398 4.93 -7.25 1 92.94 99 PRO A CA 1
ATOM 756 C C . PRO A 1 99 ? -8.773 4.926 -5.855 1 92.94 99 PRO A C 1
ATOM 758 O O . PRO A 1 99 ? -8.141 5.91 -5.453 1 92.94 99 PRO A O 1
ATOM 761 N N . THR A 1 100 ? -8.945 3.838 -5.148 1 94.56 100 THR A N 1
ATOM 762 C CA . THR A 1 100 ? -8.359 3.701 -3.818 1 94.56 100 THR A CA 1
ATOM 763 C C . THR A 1 100 ? -6.84 3.715 -3.891 1 94.56 100 THR A C 1
ATOM 765 O O . THR A 1 100 ? -6.18 4.379 -3.09 1 94.56 100 THR A O 1
ATOM 768 N N . LEU A 1 101 ? -6.309 3.037 -4.887 1 95.75 101 LEU A N 1
ATOM 769 C CA . LEU A 1 101 ? -4.863 2.967 -5.059 1 95.75 101 LEU A CA 1
ATOM 770 C C . LEU A 1 101 ? -4.293 4.328 -5.434 1 95.75 101 LEU A C 1
ATOM 772 O O . LEU A 1 101 ? -3.283 4.762 -4.871 1 95.75 101 LEU A O 1
ATOM 776 N N . LEU A 1 102 ? -4.93 4.953 -6.32 1 94.94 102 LEU A N 1
ATOM 777 C CA . LEU A 1 102 ? -4.438 6.227 -6.832 1 94.94 102 LEU A CA 1
ATOM 778 C C . LEU A 1 102 ? -4.527 7.312 -5.766 1 94.94 102 LEU A C 1
ATOM 780 O O . LEU A 1 102 ? -3.645 8.164 -5.668 1 94.94 102 LEU A O 1
ATOM 784 N N . THR A 1 103 ? -5.488 7.258 -4.965 1 95.31 103 THR A N 1
ATOM 785 C CA . THR A 1 103 ? -5.695 8.273 -3.943 1 95.31 103 THR A CA 1
ATOM 786 C C . THR A 1 103 ? -4.887 7.957 -2.689 1 95.31 103 THR A C 1
ATOM 788 O O . THR A 1 103 ? -4.016 8.734 -2.293 1 95.31 103 THR A O 1
ATOM 791 N N . ASN A 1 104 ? -5.113 6.762 -2.131 1 96.25 104 ASN A N 1
ATOM 792 C CA . ASN A 1 104 ? -4.602 6.414 -0.809 1 96.25 104 ASN A CA 1
ATOM 793 C C . ASN A 1 104 ? -3.121 6.055 -0.859 1 96.25 104 ASN A C 1
ATOM 795 O O . ASN A 1 104 ? -2.449 6.023 0.174 1 96.25 104 ASN A O 1
ATOM 799 N N . VAL A 1 105 ? -2.652 5.688 -2.041 1 96.69 105 VAL A N 1
ATOM 800 C CA . VAL A 1 105 ? -1.269 5.23 -2.109 1 96.69 105 VAL A CA 1
ATOM 801 C C . VAL A 1 105 ? -0.444 6.199 -2.951 1 96.69 105 VAL A C 1
ATOM 803 O O . VAL A 1 105 ? 0.433 6.895 -2.432 1 96.69 105 VAL A O 1
ATOM 806 N N . VAL A 1 106 ? -0.815 6.348 -4.215 1 95.81 106 VAL A N 1
ATOM 807 C CA . VAL A 1 106 ? -0.004 7.148 -5.121 1 95.81 106 VAL A CA 1
ATOM 808 C C . VAL A 1 106 ? -0.085 8.617 -4.727 1 95.81 106 VAL A C 1
ATOM 810 O O . VAL A 1 106 ? 0.939 9.258 -4.473 1 95.81 106 VAL A O 1
ATOM 813 N N . GLY A 1 107 ? -1.283 9.148 -4.68 1 96.12 107 GLY A N 1
ATOM 814 C CA . GLY A 1 107 ? -1.488 10.531 -4.297 1 96.12 107 GLY A CA 1
ATOM 815 C C . GLY A 1 107 ? -0.96 10.859 -2.912 1 96.12 107 GLY A C 1
ATOM 816 O O . GLY A 1 107 ? -0.272 11.859 -2.723 1 96.12 107 GLY A O 1
ATOM 817 N N . PHE A 1 108 ? -1.238 9.977 -1.97 1 95.88 108 PHE A N 1
ATOM 818 C CA . PHE A 1 108 ? -0.754 10.117 -0.602 1 95.88 108 PHE A CA 1
ATOM 819 C C . PHE A 1 108 ? 0.767 10.203 -0.573 1 95.88 108 PHE A C 1
ATOM 821 O O . PHE A 1 108 ? 1.33 11.086 0.076 1 95.88 108 PHE A O 1
ATOM 828 N N . THR A 1 109 ? 1.417 9.281 -1.235 1 96.75 109 THR A N 1
ATOM 829 C CA . THR A 1 109 ? 2.873 9.203 -1.194 1 96.75 109 THR A CA 1
ATOM 830 C C . THR A 1 109 ? 3.494 10.484 -1.743 1 96.75 109 THR A C 1
ATOM 832 O O . THR A 1 109 ? 4.441 11.023 -1.162 1 96.75 109 THR A O 1
ATOM 835 N N . ASN A 1 110 ? 2.961 10.922 -2.838 1 95.5 110 ASN A N 1
ATOM 836 C CA . ASN A 1 110 ? 3.443 12.148 -3.467 1 95.5 110 ASN A CA 1
ATOM 837 C C . ASN A 1 110 ? 3.342 13.344 -2.523 1 95.5 110 ASN A C 1
ATOM 839 O O . ASN A 1 110 ? 4.305 14.094 -2.359 1 95.5 110 ASN A O 1
ATOM 843 N N . ILE A 1 111 ? 2.256 13.461 -1.832 1 96.38 111 ILE A N 1
ATOM 844 C CA . ILE A 1 111 ? 1.979 14.609 -0.973 1 96.38 111 ILE A CA 1
ATOM 845 C C . ILE A 1 111 ? 2.752 14.469 0.336 1 96.38 111 ILE A C 1
ATOM 847 O O . ILE A 1 111 ? 3.34 15.438 0.822 1 96.38 111 ILE A O 1
ATOM 851 N N . ALA A 1 112 ? 2.723 13.266 0.919 1 97 112 ALA A N 1
ATOM 852 C CA . ALA A 1 112 ? 3.434 13.031 2.172 1 97 112 ALA A CA 1
ATOM 853 C C . ALA A 1 112 ? 4.93 13.289 2.012 1 97 112 ALA A C 1
ATOM 855 O O . ALA A 1 112 ? 5.547 13.922 2.869 1 97 112 ALA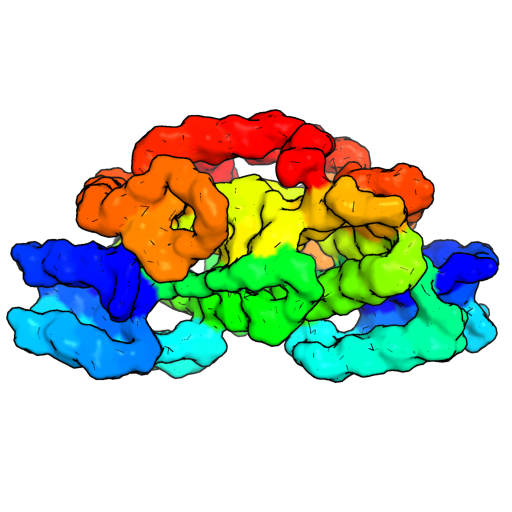 A O 1
ATOM 856 N N . GLY A 1 113 ? 5.465 12.758 0.901 1 95.75 113 GLY A N 1
ATOM 857 C CA . GLY A 1 113 ? 6.871 13 0.622 1 95.75 113 GLY A CA 1
ATOM 858 C C . GLY A 1 113 ? 7.199 14.469 0.454 1 95.75 113 GLY A C 1
ATOM 859 O O . GLY A 1 113 ? 8.188 14.961 1.013 1 95.75 113 GLY A O 1
ATOM 860 N N . TRP A 1 114 ? 6.391 15.148 -0.289 1 95.69 114 TRP A N 1
ATOM 861 C CA . TRP A 1 114 ? 6.57 16.578 -0.502 1 95.69 114 TRP A CA 1
ATOM 862 C C . TRP A 1 114 ? 6.508 17.344 0.819 1 95.69 114 TRP A C 1
ATOM 864 O O . TRP A 1 114 ? 7.355 18.203 1.088 1 95.69 114 TRP A O 1
ATOM 874 N N . GLY A 1 115 ? 5.508 17.078 1.64 1 97.56 115 GLY A N 1
ATOM 875 C CA . GLY A 1 115 ? 5.359 17.719 2.932 1 97.56 115 GLY A CA 1
ATOM 876 C C . GLY A 1 115 ? 6.547 17.5 3.85 1 97.56 115 GLY A C 1
ATOM 877 O O . GLY A 1 115 ? 7.031 18.453 4.48 1 97.56 115 GLY A O 1
ATOM 878 N N . PHE A 1 116 ? 6.969 16.234 3.9 1 97.38 116 PHE A N 1
ATOM 879 C CA . PHE A 1 116 ? 8.109 15.922 4.754 1 97.38 116 PHE A CA 1
ATOM 880 C C . PHE A 1 116 ? 9.352 16.672 4.305 1 97.38 116 PHE A C 1
ATOM 882 O O . PHE A 1 116 ? 10.062 17.25 5.125 1 97.38 116 PHE A O 1
ATOM 889 N N . ARG A 1 117 ? 9.602 16.688 3.006 1 96.62 117 ARG A N 1
ATOM 890 C CA . ARG A 1 117 ? 10.75 17.406 2.473 1 96.62 117 ARG A CA 1
ATOM 891 C C . ARG A 1 117 ? 10.648 18.891 2.768 1 96.62 117 ARG A C 1
ATOM 893 O O . ARG A 1 117 ? 11.656 19.547 3.08 1 96.62 117 ARG A O 1
ATOM 900 N N . TYR A 1 118 ? 9.484 19.422 2.629 1 97.25 118 TYR A N 1
ATOM 901 C CA . TYR A 1 118 ? 9.258 20.828 2.965 1 97.25 118 TYR A CA 1
ATOM 902 C C . TYR A 1 118 ? 9.656 21.109 4.406 1 97.25 118 TYR A C 1
ATOM 904 O O . TYR A 1 118 ? 10.383 22.078 4.68 1 97.25 118 TYR A O 1
ATOM 912 N N . PHE A 1 119 ? 9.203 20.266 5.332 1 97.88 119 PHE A N 1
ATOM 913 C CA . PHE A 1 119 ? 9.469 20.453 6.758 1 97.88 119 PHE A CA 1
ATOM 914 C C . PHE A 1 119 ? 10.938 20.234 7.07 1 97.88 119 PHE A C 1
ATOM 916 O O . PHE A 1 119 ? 11.492 20.891 7.965 1 97.88 119 PHE A O 1
ATOM 923 N N . GLU A 1 120 ? 11.523 19.25 6.324 1 95.62 120 GLU A N 1
ATOM 924 C CA . GLU A 1 120 ? 12.961 19.062 6.473 1 95.62 120 GLU A CA 1
ATOM 925 C C . GLU A 1 120 ? 13.734 20.328 6.109 1 95.62 120 GLU A C 1
ATOM 927 O O . GLU A 1 120 ? 14.664 20.719 6.82 1 95.62 120 GLU A O 1
ATOM 932 N N . GLN A 1 121 ? 13.383 20.922 5.043 1 95.69 121 GLN A N 1
ATOM 933 C CA . GLN A 1 121 ? 14.039 22.141 4.582 1 95.69 121 GLN A CA 1
ATOM 934 C C . GLN A 1 121 ? 13.781 23.297 5.539 1 95.69 121 GLN A C 1
ATOM 936 O O . GLN A 1 121 ? 14.68 24.094 5.816 1 95.69 121 GLN A O 1
ATOM 941 N N . GLN A 1 122 ? 12.562 23.375 6.062 1 96.56 122 GLN A N 1
ATOM 942 C CA . GLN A 1 122 ? 12.148 24.422 6.984 1 96.56 122 GLN A CA 1
ATOM 943 C C . GLN A 1 122 ? 12.703 24.188 8.383 1 96.56 122 GLN A C 1
ATOM 945 O O . GLN A 1 122 ? 12.672 25.078 9.234 1 96.56 122 GLN A O 1
ATOM 950 N N . LYS A 1 123 ? 13.211 22.984 8.633 1 96.94 123 LYS A N 1
ATOM 951 C CA . LYS A 1 123 ? 13.75 22.531 9.914 1 96.94 123 LYS A CA 1
ATOM 952 C C . LYS A 1 123 ? 12.68 22.547 11 1 96.94 123 LYS A C 1
ATOM 954 O O . LYS A 1 123 ? 12.922 23.031 12.109 1 96.94 123 LYS A O 1
ATOM 959 N N . GLY A 1 124 ? 11.492 22.188 10.547 1 96.94 124 GLY A N 1
ATOM 960 C CA . GLY A 1 124 ? 10.383 22.094 11.477 1 96.94 124 GLY A CA 1
ATOM 961 C C . GLY A 1 124 ? 9.039 21.938 10.789 1 96.94 124 GLY A C 1
ATOM 962 O O . GLY A 1 124 ? 8.859 22.391 9.656 1 96.94 124 GLY A O 1
ATOM 963 N N . GLY A 1 125 ? 8.133 21.312 11.453 1 97.69 125 GLY A N 1
ATOM 964 C CA . GLY A 1 125 ? 6.789 21.125 10.938 1 97.69 125 GLY A CA 1
ATOM 965 C C . GLY A 1 125 ? 6.125 19.859 11.469 1 97.69 125 GLY A C 1
ATOM 966 O O . GLY A 1 125 ? 6.699 19.156 12.297 1 97.69 125 GLY A O 1
ATOM 967 N N . HIS A 1 126 ? 4.895 19.672 11.102 1 98.5 126 HIS A N 1
ATOM 968 C CA . HIS A 1 126 ? 4.09 18.562 11.586 1 98.5 126 HIS A CA 1
ATOM 969 C C . HIS A 1 126 ? 3.268 17.938 10.461 1 98.5 126 HIS A C 1
ATOM 971 O O . HIS A 1 126 ? 2.418 18.609 9.867 1 98.5 126 HIS A O 1
ATOM 977 N N . LEU A 1 127 ? 3.639 16.734 10.133 1 98.38 127 LEU A N 1
ATOM 978 C CA . LEU A 1 127 ? 2.922 15.984 9.117 1 98.38 127 LEU A CA 1
ATOM 979 C C . LEU A 1 127 ? 1.926 15.023 9.75 1 98.38 127 LEU A C 1
ATOM 981 O O . LEU A 1 127 ? 2.305 14.18 10.57 1 98.38 127 LEU A O 1
ATOM 985 N N . ILE A 1 128 ? 0.605 15.172 9.414 1 98.25 128 ILE A N 1
ATOM 986 C CA . ILE A 1 128 ? -0.46 14.344 9.969 1 98.25 128 ILE A CA 1
ATOM 987 C C . ILE A 1 128 ? -1.15 13.578 8.844 1 98.25 128 ILE A C 1
ATOM 989 O O . ILE A 1 128 ? -1.402 14.125 7.77 1 98.25 128 ILE A O 1
ATOM 993 N N . ASN A 1 129 ? -1.343 12.344 9.039 1 97.19 129 ASN A N 1
ATOM 994 C CA . ASN A 1 129 ? -2.098 11.508 8.102 1 97.19 129 ASN A CA 1
ATOM 995 C C . ASN A 1 129 ? -3.256 10.797 8.797 1 97.19 129 ASN A C 1
ATOM 997 O O . ASN A 1 129 ? -3.107 10.312 9.922 1 97.19 129 ASN A O 1
ATOM 1001 N N . ILE A 1 130 ? -4.375 10.805 8.117 1 94.69 130 ILE A N 1
ATOM 1002 C CA . ILE A 1 130 ? -5.52 10.023 8.586 1 94.69 130 ILE A CA 1
ATOM 1003 C C . ILE A 1 130 ? -5.512 8.648 7.922 1 94.69 130 ILE A C 1
ATOM 1005 O O . ILE A 1 130 ? -5.949 8.508 6.777 1 94.69 130 ILE A O 1
ATOM 1009 N N . SER A 1 131 ? -5.082 7.637 8.625 1 92.62 131 SER A N 1
ATOM 1010 C CA . SER A 1 131 ? -5.121 6.262 8.133 1 92.62 131 SER A CA 1
ATOM 1011 C C . SER A 1 131 ? -6.379 5.539 8.602 1 92.62 131 SER A C 1
ATOM 1013 O O . SER A 1 131 ? -7.488 5.891 8.203 1 92.62 131 SER A O 1
ATOM 1015 N N . SER A 1 132 ? -6.23 4.422 9.203 1 83.5 132 SER A N 1
ATOM 1016 C CA . SER A 1 132 ? -7.379 3.656 9.68 1 83.5 132 SER A CA 1
ATOM 1017 C C . SER A 1 132 ? -6.938 2.451 10.5 1 83.5 132 SER A C 1
ATOM 1019 O O . SER A 1 132 ? -5.859 1.902 10.281 1 83.5 132 SER A O 1
ATOM 1021 N N . VAL A 1 133 ? -7.812 2.143 11.383 1 78.38 133 VAL A N 1
ATOM 1022 C CA . VAL A 1 133 ? -7.641 0.871 12.078 1 78.38 133 VAL A CA 1
ATOM 1023 C C . VAL A 1 133 ? -7.77 -0.281 11.078 1 78.38 133 VAL A C 1
ATOM 1025 O O . VAL A 1 133 ? -7.238 -1.369 11.305 1 78.38 133 VAL A O 1
ATOM 1028 N N . GLY A 1 134 ? -8.438 -0.006 10.078 1 75.75 134 GLY A N 1
ATOM 1029 C CA . GLY A 1 134 ? -8.641 -0.991 9.023 1 75.75 134 GLY A CA 1
ATOM 1030 C C . GLY A 1 134 ? -7.344 -1.425 8.359 1 75.75 134 GLY A C 1
ATOM 1031 O O . GLY A 1 134 ? -7.309 -2.447 7.668 1 75.75 134 GLY A O 1
ATOM 1032 N N . GLY A 1 135 ? -6.281 -0.757 8.57 1 81.31 135 GLY A N 1
ATOM 1033 C CA . GLY A 1 135 ? -4.984 -1.099 8.016 1 81.31 135 GLY A CA 1
ATOM 1034 C C . GLY A 1 135 ? -4.262 -2.174 8.805 1 81.31 135 GLY A C 1
ATOM 1035 O O . GLY A 1 135 ? -3.215 -2.668 8.375 1 81.31 135 GLY A O 1
ATOM 1036 N N . THR A 1 136 ? -4.871 -2.586 9.82 1 76.88 136 THR A N 1
ATOM 1037 C CA . THR A 1 136 ? -4.211 -3.527 10.719 1 76.88 136 THR A CA 1
ATOM 1038 C C . THR A 1 136 ? -4.273 -4.945 10.156 1 76.88 136 THR A C 1
ATOM 1040 O O . THR A 1 136 ? -3.328 -5.723 10.312 1 76.88 136 THR A O 1
ATOM 1043 N N . ARG A 1 137 ? -5.395 -5.199 9.523 1 77.62 137 ARG A N 1
ATOM 1044 C CA . ARG A 1 137 ? -5.594 -6.527 8.953 1 77.62 137 ARG A CA 1
ATOM 1045 C C . ARG A 1 137 ? -6.215 -6.441 7.566 1 77.62 137 ARG A C 1
ATOM 1047 O O . ARG A 1 137 ? -6.906 -5.473 7.25 1 77.62 137 ARG A O 1
ATOM 1054 N N . GLY A 1 138 ? -5.969 -7.496 6.898 1 82.44 138 GLY A N 1
ATOM 1055 C CA . GLY A 1 138 ? -6.586 -7.57 5.586 1 82.44 138 GLY A CA 1
ATOM 1056 C C . GLY A 1 138 ? -8.078 -7.855 5.641 1 82.44 138 GLY A C 1
ATOM 1057 O O . GLY A 1 138 ? -8.562 -8.461 6.602 1 82.44 138 GLY A O 1
ATOM 1058 N N . SER A 1 139 ? -8.789 -7.375 4.633 1 80 139 SER A N 1
ATOM 1059 C CA . SER A 1 139 ? -10.227 -7.594 4.57 1 80 139 SER A CA 1
ATOM 1060 C C . SER A 1 139 ? -10.641 -8.18 3.221 1 80 139 SER A C 1
ATOM 1062 O O . SER A 1 139 ? -10.297 -7.629 2.17 1 80 139 SER A O 1
ATOM 1064 N N . GLY A 1 140 ? -11.422 -9.188 3.27 1 82.44 140 GLY A N 1
ATOM 1065 C CA . GLY A 1 140 ? -11.961 -9.781 2.057 1 82.44 140 GLY A CA 1
ATOM 1066 C C . GLY A 1 140 ? -13.07 -8.953 1.43 1 82.44 140 GLY A C 1
ATOM 1067 O O . GLY A 1 140 ? -13.398 -9.133 0.256 1 82.44 140 GLY A O 1
ATOM 1068 N N . VAL A 1 141 ? -13.578 -7.977 2.139 1 84.94 141 VAL A N 1
ATOM 1069 C CA . VAL A 1 141 ? -14.711 -7.18 1.669 1 84.94 141 VAL A CA 1
ATOM 1070 C C . VAL A 1 141 ? -14.203 -5.875 1.058 1 84.94 141 VAL A C 1
ATOM 1072 O O . VAL A 1 141 ? -14.844 -5.309 0.169 1 84.94 141 VAL A O 1
ATOM 1075 N N . ALA A 1 142 ? -13.109 -5.465 1.493 1 89.38 142 ALA A N 1
ATOM 1076 C CA . ALA A 1 142 ? -12.484 -4.25 0.985 1 89.38 142 ALA A CA 1
ATOM 1077 C C . ALA A 1 142 ? -10.961 -4.383 0.952 1 89.38 142 ALA A C 1
ATOM 1079 O O . ALA A 1 142 ? -10.25 -3.654 1.647 1 89.38 142 ALA A O 1
ATOM 1080 N N . PRO A 1 143 ? -10.477 -5.219 0.135 1 92.44 143 PRO A N 1
ATOM 1081 C CA . PRO A 1 143 ? -9.055 -5.559 0.175 1 92.44 143 PRO A CA 1
ATOM 1082 C C . PRO A 1 143 ? -8.156 -4.363 -0.118 1 92.44 143 PRO A C 1
ATOM 1084 O O . PRO A 1 143 ? -7.188 -4.121 0.609 1 92.44 143 PRO A O 1
ATOM 1087 N N . ALA A 1 144 ? -8.516 -3.604 -1.132 1 93.81 144 ALA A N 1
ATOM 1088 C CA . ALA A 1 144 ? -7.668 -2.477 -1.511 1 93.81 144 ALA A CA 1
ATOM 1089 C C . ALA A 1 144 ? -7.688 -1.393 -0.437 1 93.81 144 ALA A C 1
ATOM 1091 O O . ALA A 1 144 ? -6.664 -0.758 -0.172 1 93.81 144 ALA A O 1
ATOM 1092 N N . TYR A 1 145 ? -8.789 -1.162 0.139 1 92.25 145 TYR A N 1
ATOM 1093 C CA . TYR A 1 145 ? -8.883 -0.134 1.169 1 92.25 145 TYR A CA 1
ATOM 1094 C C . TYR A 1 145 ? -8 -0.48 2.365 1 92.25 145 TYR A C 1
ATOM 1096 O O . TYR A 1 145 ? -7.133 0.305 2.754 1 92.25 145 TYR A O 1
ATOM 1104 N N . ASN A 1 146 ? -8.242 -1.67 2.889 1 92.12 146 ASN A N 1
ATOM 1105 C CA . ASN A 1 146 ? -7.453 -2.09 4.043 1 92.12 146 ASN A CA 1
ATOM 1106 C C . ASN A 1 146 ? -5.961 -2.107 3.727 1 92.12 146 ASN A C 1
ATOM 1108 O O . ASN A 1 146 ? -5.148 -1.647 4.527 1 92.12 146 ASN A O 1
ATOM 1112 N N . ALA A 1 147 ? -5.672 -2.625 2.596 1 95.19 147 ALA A N 1
ATOM 1113 C CA . ALA A 1 147 ? -4.27 -2.691 2.191 1 95.19 147 ALA A CA 1
ATOM 1114 C C . ALA A 1 147 ? -3.678 -1.293 2.031 1 95.19 147 ALA A C 1
ATOM 1116 O O . ALA A 1 147 ? -2.521 -1.058 2.389 1 95.19 147 ALA A O 1
ATOM 1117 N N . SER A 1 148 ? -4.441 -0.351 1.489 1 95.75 148 SER A N 1
ATOM 1118 C CA . SER A 1 148 ? -3.963 1.015 1.299 1 95.75 148 SER A CA 1
ATOM 1119 C C . SER A 1 148 ? -3.703 1.701 2.635 1 95.75 148 SER A C 1
ATOM 1121 O O . SER A 1 148 ? -2.764 2.492 2.762 1 95.75 148 SER A O 1
ATOM 1123 N N . LYS A 1 149 ? -4.512 1.42 3.559 1 93.5 149 LYS A N 1
ATOM 1124 C CA . LYS A 1 149 ? -4.305 1.999 4.883 1 93.5 149 LYS A CA 1
ATOM 1125 C C . LYS A 1 149 ? -3.1 1.372 5.574 1 93.5 149 LYS A C 1
ATOM 1127 O O . LYS A 1 149 ? -2.371 2.051 6.301 1 93.5 149 LYS A O 1
ATOM 1132 N N . ALA A 1 150 ? -2.887 0.103 5.348 1 93.75 150 ALA A N 1
ATOM 1133 C CA . ALA A 1 150 ? -1.655 -0.529 5.816 1 93.75 150 ALA A CA 1
ATOM 1134 C C . ALA A 1 150 ? -0.428 0.138 5.203 1 93.75 150 ALA A C 1
ATOM 1136 O O . ALA A 1 150 ? 0.586 0.327 5.879 1 93.75 150 ALA A O 1
ATOM 1137 N N . TYR A 1 151 ? -0.561 0.409 3.957 1 95.88 151 TYR A N 1
ATOM 1138 C CA . TYR A 1 151 ? 0.498 1.146 3.275 1 95.88 151 TYR A CA 1
ATOM 1139 C C . TYR A 1 151 ? 0.785 2.465 3.98 1 95.88 151 TYR A C 1
ATOM 1141 O O . TYR A 1 151 ? 1.939 2.773 4.289 1 95.88 151 TYR A O 1
ATOM 1149 N N . GLN A 1 152 ? -0.24 3.223 4.223 1 96.44 152 GLN A N 1
ATOM 1150 C CA . GLN A 1 152 ? -0.099 4.535 4.84 1 96.44 152 GLN A CA 1
ATOM 1151 C C . GLN A 1 152 ? 0.527 4.426 6.23 1 96.44 152 GLN A C 1
ATOM 1153 O O . GLN A 1 152 ? 1.419 5.203 6.578 1 96.44 152 GLN A O 1
ATOM 1158 N N . ILE A 1 153 ? 0.024 3.477 6.996 1 93.81 153 ILE A N 1
ATOM 1159 C CA . ILE A 1 153 ? 0.536 3.262 8.344 1 93.81 153 ILE A CA 1
ATOM 1160 C C . ILE A 1 153 ? 2.037 2.98 8.289 1 93.81 153 ILE A C 1
ATOM 1162 O O . ILE A 1 153 ? 2.816 3.584 9.031 1 93.81 153 ILE A O 1
ATOM 1166 N N . ASN A 1 154 ? 2.432 2.072 7.398 1 93.94 154 ASN A N 1
ATOM 1167 C CA . ASN A 1 154 ? 3.832 1.691 7.258 1 93.94 154 ASN A CA 1
ATOM 1168 C C . ASN A 1 154 ? 4.684 2.855 6.762 1 93.94 154 ASN A C 1
ATOM 1170 O O . ASN A 1 154 ? 5.781 3.092 7.273 1 93.94 154 ASN A O 1
ATOM 1174 N N . TYR A 1 155 ? 4.211 3.562 5.758 1 95 155 TYR A N 1
ATOM 1175 C CA . TYR A 1 155 ? 4.93 4.703 5.207 1 95 155 TYR A CA 1
ATOM 1176 C C . TYR A 1 155 ? 5.168 5.766 6.273 1 95 155 TYR A C 1
ATOM 1178 O O . TYR A 1 155 ? 6.277 6.297 6.391 1 95 155 TYR A O 1
ATOM 1186 N N . MET A 1 156 ? 4.156 6.027 7.059 1 95.06 156 MET A N 1
ATOM 1187 C CA . MET A 1 156 ? 4.266 7.02 8.125 1 95.06 156 MET A CA 1
ATOM 1188 C C . MET A 1 156 ? 5.293 6.586 9.164 1 95.06 156 MET A C 1
ATOM 1190 O O . MET A 1 156 ? 5.996 7.426 9.734 1 95.06 156 MET A O 1
ATOM 1194 N N . GLU A 1 157 ? 5.297 5.324 9.453 1 92.75 157 GLU A N 1
ATOM 1195 C CA . GLU A 1 157 ? 6.324 4.82 10.359 1 92.75 157 GLU A CA 1
ATOM 1196 C C . GLU A 1 157 ? 7.723 5.062 9.797 1 92.75 157 GLU A C 1
ATOM 1198 O O . GLU A 1 157 ? 8.641 5.414 10.539 1 92.75 157 GLU A O 1
ATOM 1203 N N . GLY A 1 158 ? 7.859 4.836 8.516 1 92.44 158 GLY A N 1
ATOM 1204 C CA . GLY A 1 158 ? 9.125 5.145 7.871 1 92.44 158 GLY A CA 1
ATOM 1205 C C . GLY A 1 158 ? 9.516 6.605 7.992 1 92.44 158 GLY A C 1
ATOM 1206 O O . GLY A 1 158 ? 10.672 6.922 8.273 1 92.44 158 GLY A O 1
ATOM 1207 N N . LEU A 1 159 ? 8.578 7.461 7.816 1 94.62 159 LEU A N 1
ATOM 1208 C CA . LEU A 1 159 ? 8.836 8.891 7.949 1 94.62 159 LEU A CA 1
ATOM 1209 C C . LEU A 1 159 ? 9.195 9.25 9.383 1 94.62 159 LE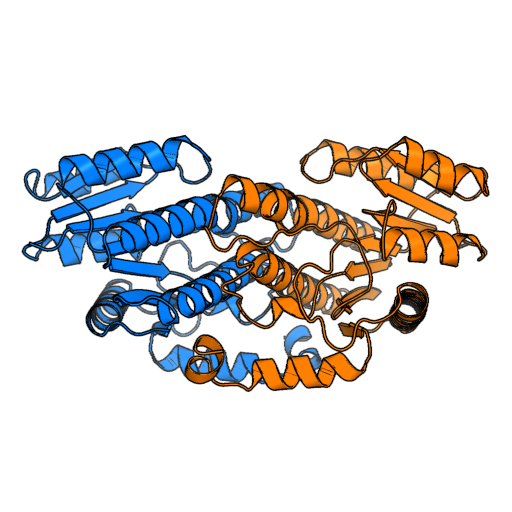U A C 1
ATOM 1211 O O . LEU A 1 159 ? 10.031 10.133 9.617 1 94.62 159 LEU A O 1
ATOM 1215 N N . ARG A 1 160 ? 8.516 8.617 10.312 1 93.5 160 ARG A N 1
ATOM 1216 C CA . ARG A 1 160 ? 8.828 8.844 11.719 1 93.5 160 ARG A CA 1
ATOM 1217 C C . ARG A 1 160 ? 10.281 8.477 12.016 1 93.5 160 ARG A C 1
ATOM 1219 O O . ARG A 1 160 ? 10.961 9.172 12.773 1 93.5 160 ARG A O 1
ATOM 1226 N N . GLN A 1 161 ? 10.695 7.367 11.477 1 91.62 161 GLN A N 1
ATOM 1227 C CA . GLN A 1 161 ? 12.086 6.957 11.625 1 91.62 161 GLN A CA 1
ATOM 1228 C C . GLN A 1 161 ? 13.039 8.008 11.062 1 91.62 161 GLN A C 1
ATOM 1230 O O . GLN A 1 161 ? 14.055 8.32 11.68 1 91.62 161 GLN A O 1
ATOM 1235 N N . LYS A 1 162 ? 12.703 8.516 9.93 1 91.5 162 LYS A N 1
ATOM 1236 C CA . LYS A 1 162 ? 13.516 9.562 9.312 1 91.5 162 LYS A CA 1
ATOM 1237 C C . LYS A 1 162 ? 13.547 10.82 10.188 1 91.5 162 LYS A C 1
ATOM 1239 O O . LYS A 1 162 ? 14.602 11.422 10.375 1 91.5 162 LYS A O 1
ATOM 1244 N N . ALA A 1 163 ? 12.406 11.195 10.648 1 92.81 163 ALA A N 1
ATOM 1245 C CA . ALA A 1 163 ? 12.297 12.383 11.492 1 92.81 163 ALA A CA 1
ATOM 1246 C C . ALA A 1 163 ? 13.148 12.242 12.75 1 92.81 163 ALA A C 1
ATOM 1248 O O . ALA A 1 163 ? 13.758 13.211 13.203 1 92.81 163 ALA A O 1
ATOM 1249 N N . ALA A 1 164 ? 13.195 11.062 13.281 1 90.81 164 ALA A N 1
ATOM 1250 C CA . ALA A 1 164 ? 13.906 10.797 14.523 1 90.81 164 ALA A CA 1
ATOM 1251 C C . ALA A 1 164 ? 15.414 11 14.344 1 90.81 164 ALA A C 1
ATOM 1253 O O . ALA A 1 164 ? 16.141 11.211 15.32 1 90.81 164 ALA A O 1
ATOM 1254 N N . LYS A 1 165 ? 15.859 10.945 13.133 1 89.81 165 LYS A N 1
ATOM 1255 C CA . LYS A 1 165 ? 17.281 11.039 12.852 1 89.81 165 LYS A CA 1
ATOM 1256 C C . LYS A 1 165 ? 17.688 12.469 12.516 1 89.81 165 LYS A C 1
ATOM 1258 O O . LYS A 1 165 ? 18.875 12.766 12.359 1 89.81 165 LYS A O 1
ATOM 1263 N N . LEU A 1 166 ? 16.734 13.305 12.414 1 91.19 166 LEU A N 1
ATOM 1264 C CA . LEU A 1 166 ? 17.016 14.703 12.078 1 91.19 166 LEU A CA 1
ATOM 1265 C C . LEU A 1 166 ? 17.5 15.469 13.312 1 91.19 166 LEU A C 1
ATOM 1267 O O . LEU A 1 166 ? 17.078 15.172 14.43 1 91.19 166 LEU A O 1
ATOM 1271 N N . PRO A 1 167 ? 18.281 16.484 13.062 1 94.5 167 PRO A N 1
ATOM 1272 C CA . PRO A 1 167 ? 18.766 17.281 14.18 1 94.5 167 PRO A CA 1
ATOM 1273 C C . PRO A 1 167 ? 17.766 18.344 14.633 1 94.5 167 PRO A C 1
ATOM 1275 O O . PRO A 1 167 ? 18.078 19.156 15.5 1 94.5 167 PRO A O 1
ATOM 1278 N N . PHE A 1 168 ? 16.703 18.516 13.992 1 94.5 168 PHE A N 1
ATOM 1279 C CA . PHE A 1 168 ? 15.594 19.391 14.344 1 94.5 168 PHE A CA 1
ATOM 1280 C C . PHE A 1 168 ? 14.281 18.609 14.391 1 94.5 168 PHE A C 1
ATOM 1282 O O . PHE A 1 168 ? 14.227 17.453 13.961 1 94.5 168 PHE A O 1
ATOM 1289 N N . ALA A 1 169 ? 13.266 19.234 14.875 1 94.38 169 ALA A N 1
ATOM 1290 C CA . ALA A 1 169 ? 12.023 18.516 15.125 1 94.38 169 ALA A CA 1
ATOM 1291 C C . ALA A 1 169 ? 11.086 18.609 13.93 1 94.38 169 ALA A C 1
ATOM 1293 O O . ALA A 1 169 ? 10.672 19.703 13.539 1 94.38 169 ALA A O 1
ATOM 1294 N N . VAL A 1 170 ? 10.867 17.531 13.305 1 95.94 170 VAL A N 1
ATOM 1295 C CA . VAL A 1 170 ? 9.758 17.281 12.383 1 95.94 170 VAL A CA 1
ATOM 1296 C C . VAL A 1 170 ? 8.844 16.203 12.953 1 95.94 170 VAL A C 1
ATOM 1298 O O . VAL A 1 170 ? 9.273 15.062 13.156 1 95.94 170 VAL A O 1
ATOM 1301 N N . TYR A 1 171 ? 7.617 16.578 13.25 1 96.56 171 TYR A N 1
ATOM 1302 C CA . TYR A 1 171 ? 6.691 15.648 13.891 1 96.56 171 TYR A CA 1
ATOM 1303 C C . TYR A 1 171 ? 5.84 14.938 12.852 1 96.56 171 TYR A C 1
ATOM 1305 O O . TYR A 1 171 ? 5.531 15.492 11.797 1 96.56 171 TYR A O 1
ATOM 1313 N N . THR A 1 172 ? 5.586 13.734 13.148 1 96.31 172 THR A N 1
ATOM 1314 C CA . THR A 1 172 ? 4.625 12.953 12.375 1 96.31 172 THR A CA 1
ATOM 1315 C C . THR A 1 172 ? 3.553 12.367 13.281 1 96.31 172 THR A C 1
ATOM 1317 O O . THR A 1 172 ? 3.85 11.914 14.391 1 96.31 172 THR A O 1
ATOM 1320 N N . THR A 1 173 ? 2.322 12.484 12.883 1 96.88 173 THR A N 1
ATOM 1321 C CA . THR A 1 173 ? 1.214 11.883 13.609 1 96.88 173 THR A CA 1
ATOM 1322 C C . THR A 1 173 ? 0.355 11.031 12.68 1 96.88 173 THR A C 1
ATOM 1324 O O . THR A 1 173 ? -0.128 11.516 11.656 1 96.88 173 THR A O 1
ATOM 1327 N N . ASP A 1 174 ? 0.241 9.789 12.984 1 95.5 174 ASP A N 1
ATOM 1328 C CA . ASP A 1 174 ? -0.65 8.875 12.281 1 95.5 174 ASP A CA 1
ATOM 1329 C C . ASP A 1 174 ? -1.956 8.68 13.047 1 95.5 174 ASP A C 1
ATOM 1331 O O . ASP A 1 174 ? -1.973 8.047 14.109 1 95.5 174 ASP A O 1
ATOM 1335 N N . ILE A 1 175 ? -3.016 9.266 12.5 1 94.81 175 ILE A N 1
ATOM 1336 C CA . ILE A 1 175 ? -4.34 9.117 13.102 1 94.81 175 ILE A CA 1
ATOM 1337 C C . ILE A 1 175 ? -5.023 7.871 12.547 1 94.81 175 ILE A C 1
ATOM 1339 O O . ILE A 1 175 ? -5.172 7.723 11.328 1 94.81 175 ILE A O 1
ATOM 1343 N N . ARG A 1 176 ? -5.434 7.008 13.398 1 92.06 176 ARG A N 1
ATOM 1344 C CA . ARG A 1 176 ? -6.066 5.754 13.008 1 92.06 176 ARG A CA 1
ATOM 1345 C C . ARG A 1 176 ? -7.5 5.68 13.523 1 92.06 176 ARG A C 1
ATOM 1347 O O . ARG A 1 176 ? -7.754 5.125 14.594 1 92.06 176 ARG A O 1
ATOM 1354 N N . PRO A 1 177 ? -8.359 6.172 12.703 1 88.25 177 PRO A N 1
ATOM 1355 C CA . PRO A 1 177 ? -9.758 6.148 13.117 1 88.25 177 PRO A CA 1
ATOM 1356 C C . PRO A 1 177 ? -10.398 4.773 12.953 1 88.25 177 PRO A C 1
ATOM 1358 O O . PRO A 1 177 ? -10.023 4.012 12.055 1 88.25 177 PRO A O 1
ATOM 1361 N N . GLY A 1 178 ? -11.25 4.473 13.844 1 78.31 178 GLY A N 1
ATOM 1362 C CA . GLY A 1 178 ? -12.211 3.414 13.586 1 78.31 178 GLY A CA 1
ATOM 1363 C C . GLY A 1 178 ? -13.383 3.861 12.734 1 78.31 178 GLY A C 1
ATOM 1364 O O . GLY A 1 178 ? -13.203 4.617 11.773 1 78.31 178 GLY A O 1
ATOM 1365 N N . PHE A 1 179 ? -14.508 3.342 12.969 1 74.56 179 PHE A N 1
ATOM 1366 C CA . PHE A 1 179 ? -15.688 3.748 12.211 1 74.56 179 PHE A CA 1
ATOM 1367 C C . PHE A 1 179 ? -16.156 5.133 12.648 1 74.56 179 PHE A C 1
ATOM 1369 O O . PHE A 1 179 ? -16.484 5.348 13.812 1 74.56 179 PHE A O 1
ATOM 1376 N N . ILE A 1 180 ? -15.922 5.973 11.742 1 73.62 180 ILE A N 1
ATOM 1377 C CA . ILE A 1 180 ? -16.422 7.328 11.961 1 73.62 180 ILE A CA 1
ATOM 1378 C C . ILE A 1 180 ? -17.641 7.574 11.094 1 73.62 180 ILE A C 1
ATOM 1380 O O . ILE A 1 180 ? -17.703 7.113 9.945 1 73.62 180 ILE A O 1
ATOM 1384 N N . ASP A 1 181 ? -18.562 8.219 11.648 1 70.56 181 ASP A N 1
ATOM 1385 C CA . ASP A 1 181 ? -19.828 8.477 10.961 1 70.56 181 ASP A CA 1
ATOM 1386 C C . ASP A 1 181 ? -19.625 9.445 9.797 1 70.56 181 ASP A C 1
ATOM 1388 O O . ASP A 1 181 ? -19.953 10.625 9.906 1 70.56 181 ASP A O 1
ATOM 1392 N N . THR A 1 182 ? -19.047 8.984 8.797 1 72 182 THR A N 1
ATOM 1393 C CA . THR A 1 182 ? -18.844 9.68 7.531 1 72 182 THR A CA 1
ATOM 1394 C C . THR A 1 182 ? -19.312 8.82 6.359 1 72 182 THR A C 1
ATOM 1396 O O . THR A 1 182 ? -19.672 7.652 6.543 1 72 182 THR A O 1
ATOM 1399 N N . ALA A 1 183 ? -19.406 9.422 5.23 1 64.44 183 ALA A N 1
ATOM 1400 C CA . ALA A 1 183 ? -19.781 8.672 4.035 1 64.44 183 ALA A CA 1
ATOM 1401 C C . ALA A 1 183 ? -18.844 7.496 3.797 1 64.44 183 ALA A C 1
ATOM 1403 O O . ALA A 1 183 ? -19.188 6.562 3.068 1 64.44 183 ALA A O 1
ATOM 1404 N N . MET A 1 184 ? -17.797 7.434 4.473 1 69.31 184 MET A N 1
ATOM 1405 C CA . MET A 1 184 ? -16.781 6.402 4.273 1 69.31 184 MET A CA 1
ATOM 1406 C C . MET A 1 184 ? -17.156 5.125 5.023 1 69.31 184 MET A C 1
ATOM 1408 O O . MET A 1 184 ? -16.641 4.047 4.707 1 69.31 184 MET A O 1
ATOM 1412 N N . ALA A 1 185 ? -17.875 5.336 6.086 1 62.09 185 ALA A N 1
ATOM 1413 C CA . ALA A 1 185 ? -18.297 4.16 6.848 1 62.09 185 ALA A CA 1
ATOM 1414 C C . ALA A 1 185 ? -19.281 3.314 6.051 1 62.09 185 ALA A C 1
ATOM 1416 O O . ALA A 1 185 ? -20.438 3.697 5.879 1 62.09 185 ALA A O 1
ATOM 1417 N N . LYS A 1 186 ? -18.75 2.441 5.309 1 60.81 186 LYS A N 1
ATOM 1418 C CA . LYS A 1 186 ? -19.578 1.586 4.477 1 60.81 186 LYS A CA 1
ATOM 1419 C C . LYS A 1 186 ? -19.734 0.2 5.098 1 60.81 186 LYS A C 1
ATOM 1421 O O . LYS A 1 186 ? -18.828 -0.293 5.766 1 60.81 186 LYS A O 1
ATOM 1426 N N . GLY A 1 187 ? -20.859 -0.341 5.008 1 56.72 187 GLY A N 1
ATOM 1427 C CA . GLY A 1 187 ? -21.156 -1.691 5.461 1 56.72 187 GLY A CA 1
ATOM 1428 C C . GLY A 1 187 ? -22.266 -1.748 6.492 1 56.72 187 GLY A C 1
ATOM 1429 O O . GLY A 1 187 ? -22.656 -0.721 7.055 1 56.72 187 GLY A O 1
ATOM 1430 N N . GLU A 1 188 ? -22.938 -2.801 6.582 1 51.19 188 GLU A N 1
ATOM 1431 C CA . GLU A 1 188 ? -24.016 -3.023 7.539 1 51.19 188 GLU A CA 1
ATOM 1432 C C . GLU A 1 188 ? -23.469 -3.418 8.906 1 51.19 188 GLU A C 1
ATOM 1434 O O . GLU A 1 188 ? -22.422 -4.074 9 1 51.19 188 GLU A O 1
ATOM 1439 N N . GLY A 1 189 ? -24.047 -2.754 9.961 1 50.38 189 GLY A N 1
ATOM 1440 C CA . GLY A 1 189 ? -23.828 -3.199 11.328 1 50.38 189 GLY A CA 1
ATOM 1441 C C . GLY A 1 189 ? -22.578 -2.604 11.945 1 50.38 189 GLY A C 1
ATOM 1442 O O . GLY A 1 189 ? -21.844 -3.289 12.672 1 50.38 189 GLY A O 1
ATOM 1443 N N . LEU A 1 190 ? -22.281 -1.43 11.438 1 57.25 190 LEU A N 1
ATOM 1444 C CA . LEU A 1 190 ? -21.094 -0.825 12.016 1 57.25 190 LEU A CA 1
ATOM 1445 C C . LEU A 1 190 ? -21.266 -0.604 13.516 1 57.25 190 LEU A C 1
ATOM 1447 O O . LEU A 1 190 ? -22.281 -0.033 13.945 1 57.25 190 LEU A O 1
ATOM 1451 N N . PHE A 1 191 ? -20.516 -1.389 14.297 1 57.19 191 PHE A N 1
ATOM 1452 C CA . PHE A 1 191 ? -20.531 -1.202 15.742 1 57.19 191 PHE A CA 1
ATOM 1453 C C . PHE A 1 191 ? -19.531 -0.128 16.172 1 57.19 191 PHE A C 1
ATOM 1455 O O . PHE A 1 191 ? -18.484 0.038 15.539 1 57.19 191 PHE A O 1
ATOM 1462 N N . TRP A 1 192 ? -19.953 0.809 16.984 1 64.62 192 TRP A N 1
ATOM 1463 C CA . TRP A 1 192 ? -19.141 1.819 17.656 1 64.62 192 TRP A CA 1
ATOM 1464 C C . TRP A 1 192 ? -18.734 2.924 16.688 1 64.62 192 TRP A C 1
ATOM 1466 O O . TRP A 1 192 ? -17.547 3.178 16.5 1 64.62 192 TRP A O 1
ATOM 1476 N N . VAL A 1 193 ? -19.703 3.482 16.031 1 73.19 193 VAL A N 1
ATOM 1477 C CA . VAL A 1 193 ? -19.484 4.598 15.109 1 73.19 193 VAL A CA 1
ATOM 1478 C C . VAL A 1 193 ? -19.281 5.887 15.906 1 73.19 193 VAL A C 1
ATOM 1480 O O . VAL A 1 193 ? -20.125 6.25 16.719 1 73.19 193 VAL A O 1
ATOM 1483 N N . THR A 1 194 ? -18.125 6.512 15.789 1 79.31 194 THR A N 1
ATOM 1484 C CA . THR A 1 194 ? -17.828 7.781 16.453 1 79.31 194 THR A CA 1
ATOM 1485 C C . THR A 1 194 ? -18.375 8.953 15.633 1 79.31 194 THR A C 1
ATOM 1487 O O . THR A 1 194 ? -18.125 9.039 14.43 1 79.31 194 THR A O 1
ATOM 1490 N N . PRO A 1 195 ? -19.125 9.836 16.359 1 83.5 195 PRO A N 1
ATOM 1491 C CA . PRO A 1 195 ? -19.562 11.039 15.641 1 83.5 195 PRO A CA 1
ATOM 1492 C C . PRO A 1 195 ? -18.391 11.875 15.133 1 83.5 195 PRO A C 1
ATOM 1494 O O . PRO A 1 195 ? -17.344 11.938 15.781 1 83.5 195 PRO A O 1
ATOM 1497 N N . VAL A 1 196 ? -18.578 12.547 14.055 1 87.12 196 VAL A N 1
ATOM 1498 C CA . VAL A 1 196 ? -17.516 13.289 13.375 1 87.12 196 VAL A CA 1
ATOM 1499 C C . VAL A 1 196 ? -16.969 14.367 14.305 1 87.12 196 VAL A C 1
ATOM 1501 O O . VAL A 1 196 ? -15.75 14.539 14.414 1 87.12 196 VAL A O 1
ATOM 1504 N N . ASP A 1 197 ? -17.844 15.07 15.047 1 88.75 197 ASP A N 1
ATOM 1505 C CA . ASP A 1 197 ? -17.422 16.156 15.922 1 88.75 197 ASP A CA 1
ATOM 1506 C C . ASP A 1 197 ? -16.516 15.656 17.031 1 88.75 197 ASP A C 1
ATOM 1508 O O . ASP A 1 197 ? -15.508 16.297 17.359 1 88.75 197 ASP A O 1
ATOM 1512 N N . LYS A 1 198 ? -16.922 14.594 17.578 1 89.69 198 LYS A N 1
ATOM 1513 C CA . LYS A 1 198 ? -16.094 13.992 18.609 1 89.69 198 LYS A CA 1
ATOM 1514 C C . LYS A 1 198 ? -14.75 13.523 18.062 1 89.69 198 LYS A C 1
ATOM 1516 O O . LYS A 1 198 ? -13.711 13.703 18.688 1 89.69 198 LYS A O 1
ATOM 1521 N N . ALA A 1 199 ? -14.789 12.898 16.922 1 91.12 199 ALA A N 1
ATOM 1522 C CA . ALA A 1 199 ? -13.57 12.43 16.281 1 91.12 199 ALA A CA 1
ATOM 1523 C C . ALA A 1 199 ? -12.617 13.594 15.992 1 91.12 199 ALA A C 1
ATOM 1525 O O . ALA A 1 199 ? -11.422 13.508 16.266 1 91.12 199 ALA A O 1
ATOM 1526 N N . VAL A 1 200 ? -13.164 14.648 15.539 1 93.75 200 VAL A N 1
ATOM 1527 C CA . VAL A 1 200 ? -12.383 15.82 15.164 1 93.75 200 VAL A CA 1
ATOM 1528 C C . VAL A 1 200 ? -11.703 16.406 16.406 1 93.75 200 VAL A C 1
ATOM 1530 O O . VAL A 1 200 ? -10.523 16.781 16.359 1 93.75 200 VAL A O 1
ATOM 1533 N N . LYS A 1 201 ? -12.406 16.453 17.484 1 93.44 201 LYS A N 1
ATOM 1534 C CA . LYS A 1 201 ? -11.852 16.969 18.734 1 93.44 201 LYS A CA 1
ATOM 1535 C C . LYS A 1 201 ? -10.688 16.094 19.203 1 93.44 201 LYS A C 1
ATOM 1537 O O . LYS A 1 201 ? -9.664 16.609 19.656 1 93.44 201 LYS A O 1
ATOM 1542 N N . GLN A 1 202 ? -10.906 14.859 19.125 1 93.88 202 GLN A N 1
ATOM 1543 C CA . GLN A 1 202 ? -9.859 13.93 19.547 1 93.88 202 GLN A CA 1
ATOM 1544 C C . GLN A 1 202 ? -8.641 14.023 18.641 1 93.88 202 GLN A C 1
ATOM 1546 O O . GLN A 1 202 ? -7.5 13.961 19.109 1 93.88 202 GLN A O 1
ATOM 1551 N N . ILE A 1 203 ? -8.883 14.164 17.406 1 95.12 203 ILE A N 1
ATOM 1552 C CA . ILE A 1 203 ? -7.801 14.273 16.422 1 95.12 203 ILE A CA 1
ATOM 1553 C C . ILE A 1 203 ? -7.008 15.555 16.672 1 95.12 203 ILE A C 1
ATOM 1555 O O . ILE A 1 203 ? -5.777 15.531 16.719 1 95.12 203 ILE A O 1
ATOM 1559 N N . LYS A 1 204 ? -7.699 16.625 16.906 1 95.69 204 LYS A N 1
ATOM 1560 C CA . LYS A 1 204 ? -7.031 17.891 17.188 1 95.69 204 LYS A CA 1
ATOM 1561 C C . LYS A 1 204 ? -6.16 17.797 18.438 1 95.69 204 LYS A C 1
ATOM 1563 O O . LYS A 1 204 ? -5.043 18.328 18.469 1 95.69 204 LYS A O 1
ATOM 1568 N N . LYS A 1 205 ? -6.688 17.141 19.406 1 95.62 205 LYS A N 1
ATOM 1569 C CA . LYS A 1 205 ? -5.918 16.969 20.641 1 95.62 205 LYS A CA 1
ATOM 1570 C C . LYS A 1 205 ? -4.66 16.141 20.375 1 95.62 205 LYS A C 1
ATOM 1572 O O . LYS A 1 205 ? -3.584 16.469 20.875 1 95.62 205 LYS A O 1
ATOM 1577 N N . ALA A 1 206 ? -4.832 15.055 19.625 1 95.62 206 ALA A N 1
ATOM 1578 C CA . ALA A 1 206 ? -3.691 14.203 19.297 1 95.62 206 ALA A CA 1
ATOM 1579 C C . ALA A 1 206 ? -2.627 14.984 18.531 1 95.62 206 ALA A C 1
ATOM 1581 O O . ALA A 1 206 ? -1.429 14.797 18.75 1 95.62 206 ALA A O 1
ATOM 1582 N N . ILE A 1 207 ? -3.098 15.859 17.656 1 96.31 207 ILE A N 1
ATOM 1583 C CA . ILE A 1 207 ? -2.201 16.688 16.875 1 96.31 207 ILE A CA 1
ATOM 1584 C C . ILE A 1 207 ? -1.468 17.672 17.781 1 96.31 207 ILE A C 1
ATOM 1586 O O . ILE A 1 207 ? -0.247 17.812 17.703 1 96.31 207 ILE A O 1
ATOM 1590 N N . SER A 1 208 ? -2.203 18.328 18.641 1 95.88 208 SER A N 1
ATOM 1591 C CA . SER A 1 208 ? -1.617 19.281 19.578 1 95.88 208 SER A CA 1
ATOM 1592 C C . SER A 1 208 ? -0.584 18.625 20.484 1 95.88 208 SER A C 1
ATOM 1594 O O . SER A 1 208 ? 0.438 19.219 20.812 1 95.88 208 SER A O 1
ATOM 1596 N N . ASP A 1 209 ? -0.86 17.359 20.844 1 96 209 ASP A N 1
ATOM 1597 C CA . ASP A 1 209 ? 0.025 16.609 21.734 1 96 209 ASP A CA 1
ATOM 1598 C C . ASP A 1 209 ? 1.185 15.984 20.953 1 96 209 ASP A C 1
ATOM 1600 O O . ASP A 1 209 ? 2.074 15.367 21.531 1 96 209 ASP A O 1
ATOM 1604 N N . ARG A 1 210 ? 1.202 16.094 19.656 1 95.5 210 ARG A N 1
ATOM 1605 C CA . ARG A 1 210 ? 2.229 15.562 18.766 1 95.5 210 ARG A CA 1
ATOM 1606 C C . ARG A 1 210 ? 2.395 14.055 18.984 1 95.5 210 ARG A C 1
ATOM 1608 O O . ARG A 1 210 ? 3.518 13.562 19.109 1 95.5 210 ARG A O 1
ATOM 1615 N N . LYS A 1 211 ? 1.22 13.414 19.094 1 94.31 211 LYS A N 1
ATOM 1616 C CA . LYS A 1 211 ? 1.256 11.953 19.234 1 94.31 211 LYS A CA 1
ATOM 1617 C C . LYS A 1 211 ? 1.8 11.305 17.969 1 94.31 211 LYS A C 1
ATOM 1619 O O . LYS A 1 211 ? 1.475 11.727 16.859 1 94.31 211 LYS A O 1
ATOM 1624 N N . LYS A 1 212 ? 2.613 10.312 18.203 1 93.44 212 LYS A N 1
ATOM 1625 C CA . LYS A 1 212 ? 3.121 9.594 17.047 1 93.44 212 LYS A CA 1
ATOM 1626 C C . LYS A 1 212 ? 2.008 8.805 16.359 1 93.44 212 LYS A C 1
ATOM 1628 O O . LYS A 1 212 ? 1.9 8.812 15.125 1 93.44 212 LYS A O 1
ATOM 1633 N N . VAL A 1 213 ? 1.224 8.078 17.125 1 93.25 213 VAL A N 1
ATOM 1634 C CA . VAL A 1 213 ? 0.067 7.316 16.672 1 93.25 213 VAL A CA 1
ATOM 1635 C C . VAL A 1 213 ? -1.125 7.586 17.578 1 93.25 213 VAL A C 1
ATOM 1637 O O . VAL A 1 213 ? -0.984 7.605 18.812 1 93.25 213 VAL A O 1
ATOM 1640 N N . ALA A 1 214 ? -2.273 7.859 16.969 1 93.25 214 ALA A N 1
ATOM 1641 C CA . ALA A 1 214 ? -3.479 8.094 17.766 1 93.25 214 ALA A CA 1
ATOM 1642 C C . ALA A 1 214 ? -4.664 7.309 17.203 1 93.25 214 ALA A C 1
ATOM 1644 O O . ALA A 1 214 ? -4.957 7.383 16.016 1 93.25 214 ALA A O 1
ATOM 1645 N N . PHE A 1 215 ? -5.316 6.594 18.047 1 90.69 215 PHE A N 1
ATOM 1646 C CA . PHE A 1 215 ? -6.531 5.875 17.688 1 90.69 215 PHE A CA 1
ATOM 1647 C C . PHE A 1 215 ? -7.77 6.695 18.031 1 90.69 215 PHE A C 1
ATOM 1649 O O . PHE A 1 215 ? -7.832 7.336 19.078 1 90.69 215 PHE A O 1
ATOM 1656 N N . ILE A 1 216 ? -8.727 6.633 17.078 1 86.94 216 ILE A N 1
ATOM 1657 C CA . ILE A 1 216 ? -9.961 7.398 17.266 1 86.94 216 ILE A CA 1
ATOM 1658 C C . ILE A 1 216 ? -11.164 6.492 17.031 1 86.94 216 ILE A C 1
ATOM 1660 O O . ILE A 1 216 ? -11.352 5.953 15.945 1 86.94 216 ILE A O 1
ATOM 1664 N N . SER A 1 217 ? -12.07 6.332 18.062 1 79.69 217 SER A N 1
ATOM 1665 C CA . SER A 1 217 ? -11.922 6.75 19.453 1 79.69 217 SER A CA 1
ATOM 1666 C C . SER A 1 217 ? -10.797 5.984 20.156 1 79.69 217 SER A C 1
ATOM 1668 O O . SER A 1 217 ? -10.25 5.031 19.594 1 79.69 217 SER A O 1
ATOM 1670 N N . LYS A 1 218 ? -10.453 6.359 21.281 1 80.69 218 LYS A N 1
ATOM 1671 C CA . LYS A 1 218 ? -9.32 5.801 22.016 1 80.69 218 LYS A CA 1
ATOM 1672 C C . LYS A 1 218 ? -9.492 4.305 22.234 1 80.69 218 LYS A C 1
ATOM 1674 O O . LYS A 1 218 ? -8.508 3.561 22.281 1 80.69 218 LYS A O 1
ATOM 1679 N N . ARG A 1 219 ? -10.758 3.861 22.25 1 78.88 219 ARG A N 1
ATOM 1680 C CA . ARG A 1 219 ? -11.047 2.457 22.516 1 78.88 219 ARG A CA 1
ATOM 1681 C C . ARG A 1 219 ? -10.633 1.574 21.344 1 78.88 219 ARG A C 1
ATOM 1683 O O . ARG A 1 219 ? -10.414 0.373 21.516 1 78.88 219 ARG A O 1
ATOM 1690 N N . TRP A 1 220 ? -10.453 2.213 20.25 1 83.12 220 TRP A N 1
ATOM 1691 C CA . TRP A 1 220 ? -10.094 1.444 19.062 1 83.12 220 TRP A CA 1
ATOM 1692 C C . TRP A 1 220 ? -8.664 0.934 19.156 1 83.12 220 TRP A C 1
ATOM 1694 O O . TRP A 1 220 ? -8.266 0.034 18.422 1 83.12 220 TRP A O 1
ATOM 1704 N N . LYS A 1 221 ? -7.914 1.488 20.094 1 81.5 221 LYS A N 1
ATOM 1705 C CA . LYS A 1 221 ? -6.566 0.981 20.328 1 81.5 221 LYS A CA 1
ATOM 1706 C C . LYS A 1 221 ? -6.598 -0.473 20.781 1 81.5 221 LYS A C 1
ATOM 1708 O O . LYS A 1 221 ? -5.738 -1.271 20.391 1 81.5 221 LYS A O 1
ATOM 1713 N N . TYR A 1 222 ? -7.594 -0.761 21.5 1 77.06 222 TYR A N 1
ATOM 1714 C CA . TYR A 1 222 ? -7.711 -2.119 22.016 1 77.06 222 TYR A CA 1
ATOM 1715 C C . TYR A 1 222 ? -8.18 -3.078 20.938 1 77.06 222 TYR A C 1
ATOM 1717 O O . TYR A 1 222 ? -7.723 -4.223 20.859 1 77.06 222 TYR A O 1
ATOM 1725 N N . VAL A 1 223 ? -9.047 -2.562 20.125 1 76.5 223 VAL A N 1
ATOM 1726 C CA . VAL A 1 223 ? -9.539 -3.383 19.016 1 76.5 223 VAL A CA 1
ATOM 1727 C C . VAL A 1 223 ? -8.398 -3.676 18.047 1 76.5 223 VAL A C 1
ATOM 1729 O O . VAL A 1 223 ? -8.242 -4.809 17.578 1 76.5 223 VAL A O 1
ATOM 1732 N N . ALA A 1 224 ? -7.645 -2.635 17.75 1 78.12 224 ALA A N 1
ATOM 1733 C CA . ALA A 1 224 ? -6.492 -2.805 16.875 1 78.12 224 ALA A CA 1
ATOM 1734 C C . ALA A 1 224 ? -5.504 -3.816 17.438 1 78.12 224 ALA A C 1
ATOM 1736 O O . ALA A 1 224 ? -4.969 -4.652 16.719 1 78.12 224 ALA A O 1
ATOM 1737 N N . TRP A 1 225 ? -5.336 -3.717 18.734 1 76.44 225 TRP A N 1
ATOM 1738 C CA . TRP A 1 225 ? -4.434 -4.637 19.406 1 76.44 225 TRP A CA 1
ATOM 1739 C C . TRP A 1 225 ? -4.941 -6.07 19.312 1 76.44 225 TRP A C 1
ATOM 1741 O O . TRP A 1 225 ? -4.168 -6.996 19.062 1 76.44 225 TRP A O 1
ATOM 1751 N N . LEU A 1 226 ? -6.215 -6.254 19.5 1 74.5 226 LEU A N 1
ATOM 1752 C CA . LEU A 1 226 ? -6.82 -7.582 19.406 1 74.5 226 LEU A CA 1
ATOM 1753 C C . LEU A 1 226 ? -6.668 -8.156 18 1 74.5 226 LEU A C 1
ATOM 1755 O O . LEU A 1 226 ? -6.332 -9.328 17.844 1 74.5 226 LEU A O 1
ATOM 1759 N N . PHE A 1 227 ? -6.848 -7.281 17.109 1 77.12 227 PHE A N 1
ATOM 1760 C CA . PHE A 1 227 ? -6.746 -7.715 15.719 1 77.12 227 PHE A CA 1
ATOM 1761 C C . PHE A 1 227 ? -5.32 -8.133 15.383 1 77.12 227 PHE A C 1
ATOM 1763 O O . PHE A 1 227 ? -5.105 -9.062 14.609 1 77.12 227 PHE A O 1
ATOM 1770 N N . LYS A 1 228 ? -4.422 -7.473 16 1 75.69 228 LYS A N 1
ATOM 1771 C CA . LYS A 1 228 ? -3.016 -7.781 15.766 1 75.69 228 LYS A CA 1
ATOM 1772 C C . LYS A 1 228 ? -2.639 -9.125 16.375 1 75.69 228 LYS A C 1
ATOM 1774 O O . LYS A 1 228 ? -1.756 -9.82 15.859 1 75.69 228 LYS A O 1
ATOM 1779 N N . LEU A 1 229 ? -3.412 -9.461 17.344 1 74 229 LEU A N 1
ATOM 1780 C CA . LEU A 1 229 ? -3.059 -10.656 18.094 1 74 229 LEU A CA 1
ATOM 1781 C C . LEU A 1 229 ? -3.777 -11.883 17.547 1 74 229 LEU A C 1
ATOM 1783 O O . LEU A 1 229 ? -3.316 -13.016 17.719 1 74 229 LEU A O 1
ATOM 1787 N N . ILE A 1 230 ? -4.902 -11.68 16.953 1 74.31 230 ILE A N 1
ATOM 1788 C CA . ILE A 1 230 ? -5.676 -12.805 16.438 1 74.31 230 ILE A CA 1
ATOM 1789 C C . ILE A 1 230 ? -4.871 -13.539 15.367 1 74.31 230 ILE A C 1
ATOM 1791 O O . ILE A 1 230 ? -4.422 -12.93 14.398 1 74.31 230 ILE A O 1
ATOM 1795 N N . PRO A 1 231 ? -4.621 -14.789 15.648 1 72.06 231 PRO A N 1
ATOM 1796 C CA . PRO A 1 231 ? -3.916 -15.57 14.633 1 72.06 231 PRO A CA 1
ATOM 1797 C C . PRO A 1 231 ? -4.602 -15.508 13.266 1 72.06 231 PRO A C 1
ATOM 1799 O O . PRO A 1 231 ? -5.832 -15.469 13.188 1 72.06 231 PRO A O 1
ATOM 1802 N N . SER A 1 232 ? -3.795 -15.438 12.344 1 71.31 232 SER A N 1
ATOM 1803 C CA . SER A 1 232 ? -4.273 -15.273 10.969 1 71.31 232 SER A CA 1
ATOM 1804 C C . SER A 1 232 ? -5.309 -16.344 10.617 1 71.31 232 SER A C 1
ATOM 1806 O O . SER A 1 232 ? -6.305 -16.047 9.953 1 71.31 232 SER A O 1
ATOM 1808 N N . ALA A 1 233 ? -5.086 -17.562 11.062 1 71.19 233 ALA A N 1
ATOM 1809 C CA . ALA A 1 233 ? -6 -18.656 10.758 1 71.19 233 ALA A CA 1
ATOM 1810 C C . ALA A 1 233 ? -7.402 -18.375 11.281 1 71.19 233 ALA A C 1
ATOM 1812 O O . ALA A 1 233 ? -8.398 -18.672 10.617 1 71.19 233 ALA A O 1
ATOM 1813 N N . LEU A 1 234 ? -7.453 -17.797 12.438 1 71.25 234 LEU A N 1
ATOM 1814 C CA . LEU A 1 234 ? -8.734 -17.469 13.047 1 71.25 234 LEU A CA 1
ATOM 1815 C C . LEU A 1 234 ? -9.344 -16.234 12.398 1 71.25 234 LEU A C 1
ATOM 1817 O O . LEU A 1 234 ? -10.555 -16.172 12.164 1 71.25 234 LEU A O 1
ATOM 1821 N N . TYR A 1 235 ? -8.469 -15.312 12.109 1 75.38 235 TYR A N 1
ATOM 1822 C CA . TYR A 1 235 ? -8.93 -14.055 11.516 1 75.38 235 TYR A CA 1
ATOM 1823 C C . TYR A 1 235 ? -9.539 -14.297 10.141 1 75.38 235 TYR A C 1
ATOM 1825 O O . TYR A 1 235 ? -10.586 -13.742 9.812 1 75.38 235 TYR A O 1
ATOM 1833 N N . CYS A 1 236 ? -8.961 -15.172 9.383 1 72.5 236 CYS A N 1
ATOM 1834 C CA . CYS A 1 236 ? -9.398 -15.367 8 1 72.5 236 CYS A CA 1
ATOM 1835 C C . CYS A 1 236 ? -10.727 -16.125 7.949 1 72.5 236 CYS A C 1
ATOM 1837 O O . CYS A 1 236 ? -11.398 -16.125 6.918 1 72.5 236 CYS A O 1
ATOM 1839 N N . LYS A 1 237 ? -11.078 -16.688 9.008 1 68.5 237 LYS A N 1
ATOM 1840 C CA . LYS A 1 237 ? -12.352 -17.391 9.062 1 68.5 237 LYS A CA 1
ATOM 1841 C C . LYS A 1 237 ? -13.484 -16.469 9.5 1 68.5 237 LYS A C 1
ATOM 1843 O O . LYS A 1 237 ? -14.656 -16.828 9.414 1 68.5 237 LYS A O 1
ATOM 1848 N N . MET A 1 238 ? -13.109 -15.219 9.961 1 68.44 238 MET A N 1
ATOM 1849 C CA . MET A 1 238 ? -14.102 -14.258 10.43 1 68.44 238 MET A CA 1
ATOM 1850 C C . MET A 1 238 ? -14.781 -13.562 9.25 1 68.44 238 MET A C 1
ATOM 1852 O O . MET A 1 238 ? -14.125 -13.227 8.266 1 68.44 238 MET A O 1
ATOM 1856 N N . MET B 1 1 ? -1.105 -32.062 -16.531 1 88.94 1 MET B N 1
ATOM 1857 C CA . MET B 1 1 ? 0.06 -31.188 -16.469 1 88.94 1 MET B CA 1
ATOM 1858 C C . MET B 1 1 ? -0.308 -29.844 -15.836 1 88.94 1 MET B C 1
ATOM 1860 O O . MET B 1 1 ? -1.326 -29.25 -16.188 1 88.94 1 MET B O 1
ATOM 1864 N N . LYS B 1 2 ? 0.483 -29.453 -14.82 1 94.88 2 LYS B N 1
ATOM 1865 C CA . LYS B 1 2 ? 0.197 -28.203 -14.133 1 94.88 2 LYS B CA 1
ATOM 1866 C C . LYS B 1 2 ? 0.542 -27 -15.016 1 94.88 2 LYS B C 1
ATOM 1868 O O . LYS B 1 2 ? 1.565 -27 -15.703 1 94.88 2 LYS B O 1
ATOM 1873 N N . LYS B 1 3 ? -0.286 -25.969 -15.055 1 98.12 3 LYS B N 1
ATOM 1874 C CA . LYS B 1 3 ? -0.1 -24.75 -15.828 1 98.12 3 LYS B CA 1
ATOM 1875 C C . LYS B 1 3 ? 0.202 -23.562 -14.914 1 98.12 3 LYS B C 1
ATOM 1877 O O . LYS B 1 3 ? -0.651 -23.141 -14.125 1 98.12 3 LYS B O 1
ATOM 1882 N N . ILE B 1 4 ? 1.417 -23.016 -15.008 1 98.38 4 ILE B N 1
ATOM 1883 C CA . ILE B 1 4 ? 1.91 -22.016 -14.07 1 98.38 4 ILE B CA 1
ATOM 1884 C C . ILE B 1 4 ? 2.25 -20.719 -14.812 1 98.38 4 ILE B C 1
ATOM 1886 O O . ILE B 1 4 ? 2.979 -20.75 -15.805 1 98.38 4 ILE B O 1
ATOM 1890 N N . ILE B 1 5 ? 1.726 -19.625 -14.406 1 98.31 5 ILE B N 1
ATOM 1891 C CA . ILE B 1 5 ? 2.137 -18.328 -14.922 1 98.31 5 ILE B CA 1
ATOM 1892 C C . ILE B 1 5 ? 2.975 -17.594 -13.875 1 98.31 5 ILE B C 1
ATOM 1894 O O . ILE B 1 5 ? 2.598 -17.531 -12.703 1 98.31 5 ILE B O 1
ATOM 1898 N N . ILE B 1 6 ? 4.094 -17.109 -14.258 1 98 6 ILE B N 1
ATOM 1899 C CA . ILE B 1 6 ? 5.004 -16.359 -13.391 1 98 6 ILE B CA 1
ATOM 1900 C C . ILE B 1 6 ? 5.164 -14.938 -13.922 1 98 6 ILE B C 1
ATOM 1902 O O . ILE B 1 6 ? 5.641 -14.727 -15.039 1 98 6 ILE B O 1
ATOM 1906 N N . VAL B 1 7 ? 4.738 -13.992 -13.125 1 97.38 7 VAL B N 1
ATOM 1907 C CA . VAL B 1 7 ? 4.875 -12.578 -13.453 1 97.38 7 VAL B CA 1
ATOM 1908 C C . VAL B 1 7 ? 6.172 -12.031 -12.852 1 97.38 7 VAL B C 1
ATOM 1910 O O . VAL B 1 7 ? 6.387 -12.125 -11.641 1 97.38 7 VAL B O 1
ATOM 1913 N N . GLY B 1 8 ? 6.992 -11.359 -13.656 1 94.19 8 GLY B N 1
ATOM 1914 C CA . GLY B 1 8 ? 8.312 -10.922 -13.219 1 94.19 8 GLY B CA 1
ATOM 1915 C C . GLY B 1 8 ? 9.344 -12.031 -13.242 1 94.19 8 GLY B C 1
ATOM 1916 O O . GLY B 1 8 ? 10.047 -12.25 -12.25 1 94.19 8 GLY B O 1
ATOM 1917 N N . ALA B 1 9 ? 9.5 -12.688 -14.344 1 93 9 ALA B N 1
ATOM 1918 C CA . ALA B 1 9 ? 10.266 -13.93 -14.414 1 93 9 ALA B CA 1
ATOM 1919 C C . ALA B 1 9 ? 11.672 -13.68 -14.961 1 93 9 ALA B C 1
ATOM 1921 O O . ALA B 1 9 ? 12.43 -14.625 -15.188 1 93 9 ALA B O 1
ATOM 1922 N N . THR B 1 10 ? 12.07 -12.453 -15.156 1 89.75 10 THR B N 1
ATOM 1923 C CA . THR B 1 10 ? 13.297 -12.195 -15.906 1 89.75 10 THR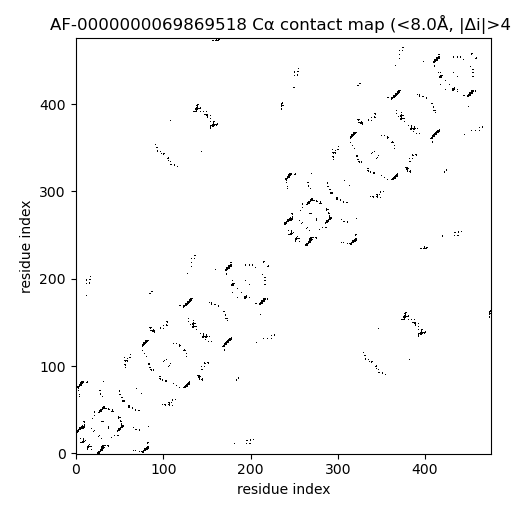 B CA 1
ATOM 1924 C C . THR B 1 10 ? 14.492 -12.078 -14.969 1 89.75 10 THR B C 1
ATOM 1926 O O . THR B 1 10 ? 15.633 -11.984 -15.414 1 89.75 10 THR B O 1
ATOM 1929 N N . SER B 1 11 ? 14.281 -12.031 -13.68 1 85.62 11 SER B N 1
ATOM 1930 C CA . SER B 1 11 ? 15.406 -11.938 -12.758 1 85.62 11 SER B CA 1
ATOM 1931 C C . SER B 1 11 ? 15.031 -12.461 -11.375 1 85.62 11 SER B C 1
ATOM 1933 O O . SER B 1 11 ? 13.867 -12.773 -11.117 1 85.62 11 SER B O 1
ATOM 1935 N N . GLY B 1 12 ? 16.047 -12.797 -10.656 1 89 12 GLY B N 1
ATOM 1936 C CA . GLY B 1 12 ? 15.883 -13.086 -9.242 1 89 12 GLY B CA 1
ATOM 1937 C C . GLY B 1 12 ? 15.047 -14.328 -8.984 1 89 12 GLY B C 1
ATOM 1938 O O . GLY B 1 12 ? 15.305 -15.391 -9.547 1 89 12 GLY B O 1
ATOM 1939 N N . ILE B 1 13 ? 14.117 -14.18 -8.102 1 90.75 13 ILE B N 1
ATOM 1940 C CA . ILE B 1 13 ? 13.266 -15.273 -7.641 1 90.75 13 ILE B CA 1
ATOM 1941 C C . ILE B 1 13 ? 12.398 -15.773 -8.789 1 90.75 13 ILE B C 1
ATOM 1943 O O . ILE B 1 13 ? 12.266 -16.984 -9 1 90.75 13 ILE B O 1
ATOM 1947 N N . GLY B 1 14 ? 11.891 -14.82 -9.602 1 94.06 14 GLY B N 1
ATOM 1948 C CA . GLY B 1 14 ? 11.031 -15.195 -10.711 1 94.06 14 GLY B CA 1
ATOM 1949 C C . GLY B 1 14 ? 11.727 -16.062 -11.734 1 94.06 14 GLY B C 1
ATOM 1950 O O . GLY B 1 14 ? 11.18 -17.094 -12.164 1 94.06 14 GLY B O 1
ATOM 1951 N N . ARG B 1 15 ? 12.883 -15.625 -12.07 1 92.56 15 ARG B N 1
ATOM 1952 C CA . ARG B 1 15 ? 13.656 -16.406 -13.016 1 92.56 15 ARG B CA 1
ATOM 1953 C C . ARG B 1 15 ? 14.008 -17.781 -12.438 1 92.56 15 ARG B C 1
ATOM 1955 O O . ARG B 1 15 ? 13.914 -18.797 -13.125 1 92.56 15 ARG B O 1
ATOM 1962 N N . GLY B 1 16 ? 14.43 -17.797 -11.156 1 93.38 16 GLY B N 1
ATOM 1963 C CA . GLY B 1 16 ? 14.758 -19.047 -10.484 1 93.38 16 GLY B CA 1
ATOM 1964 C C . GLY B 1 16 ? 13.594 -20.016 -10.445 1 93.38 16 GLY B C 1
ATOM 1965 O O . GLY B 1 16 ? 13.773 -21.219 -10.703 1 93.38 16 GLY B O 1
ATOM 1966 N N . LEU B 1 17 ? 12.422 -19.531 -10.211 1 95.06 17 LEU B N 1
ATOM 1967 C CA . LEU B 1 17 ? 11.227 -20.375 -10.18 1 95.06 17 LEU B CA 1
ATOM 1968 C C . LEU B 1 17 ? 10.898 -20.906 -11.57 1 95.06 17 LEU B C 1
ATOM 1970 O O . LEU B 1 17 ? 10.57 -22.094 -11.727 1 95.06 17 LEU B O 1
ATOM 1974 N N . ALA B 1 18 ? 10.992 -19.984 -12.562 1 94.44 18 ALA B N 1
ATOM 1975 C CA . ALA B 1 18 ? 10.734 -20.406 -13.945 1 94.44 18 ALA B CA 1
ATOM 1976 C C . ALA B 1 18 ? 11.656 -21.547 -14.359 1 94.44 18 ALA B C 1
ATOM 1978 O O . ALA B 1 18 ? 11.203 -22.547 -14.922 1 94.44 18 ALA B O 1
ATOM 1979 N N . GLU B 1 19 ? 12.883 -21.406 -14.039 1 92.44 19 GLU B N 1
ATOM 1980 C CA . GLU B 1 19 ? 13.891 -22.406 -14.414 1 92.44 19 GLU B CA 1
ATOM 1981 C C . GLU B 1 19 ? 13.664 -23.719 -13.672 1 92.44 19 GLU B C 1
ATOM 1983 O O . GLU B 1 19 ? 13.828 -24.797 -14.25 1 92.44 19 GLU B O 1
ATOM 1988 N N . GLN B 1 20 ? 13.297 -23.641 -12.43 1 93.5 20 GLN B N 1
ATOM 1989 C CA . GLN B 1 20 ? 13.062 -24.844 -11.641 1 93.5 20 GLN B CA 1
ATOM 1990 C C . GLN B 1 20 ? 11.82 -25.594 -12.117 1 93.5 20 GLN B C 1
ATOM 1992 O O . GLN B 1 20 ? 11.844 -26.812 -12.266 1 93.5 20 GLN B O 1
ATOM 1997 N N . TYR B 1 21 ? 10.75 -24.906 -12.383 1 94.19 21 TYR B N 1
ATOM 1998 C CA . TYR B 1 21 ? 9.516 -25.547 -12.836 1 94.19 21 TYR B CA 1
ATOM 1999 C C . TYR B 1 21 ? 9.664 -26.062 -14.258 1 94.19 21 TYR B C 1
ATOM 2001 O O . TYR B 1 21 ? 9 -27.031 -14.641 1 94.19 21 TYR B O 1
ATOM 2009 N N . ALA B 1 22 ? 10.57 -25.391 -15.062 1 91.81 22 ALA B N 1
ATOM 2010 C CA . ALA B 1 22 ? 10.812 -25.812 -16.438 1 91.81 22 ALA B CA 1
ATOM 2011 C C . ALA B 1 22 ? 11.367 -27.234 -16.469 1 91.81 22 ALA B C 1
ATOM 2013 O O . ALA B 1 22 ? 11.211 -27.938 -17.469 1 91.81 22 ALA B O 1
ATOM 2014 N N . ARG B 1 23 ? 11.93 -27.641 -15.367 1 91.25 23 ARG B N 1
ATOM 2015 C CA . ARG B 1 23 ? 12.523 -28.984 -15.273 1 91.25 23 ARG B CA 1
ATOM 2016 C C . ARG B 1 23 ? 11.469 -30.016 -14.922 1 91.25 23 ARG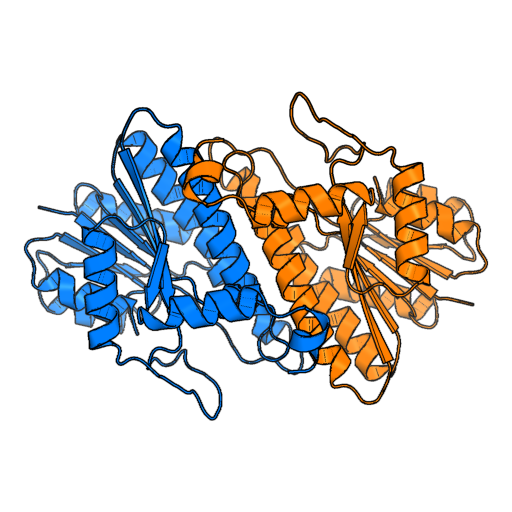 B C 1
ATOM 2018 O O . ARG B 1 23 ? 11.727 -31.219 -15 1 91.25 23 ARG B O 1
ATOM 2025 N N . GLU B 1 24 ? 10.305 -29.594 -14.602 1 92.94 24 GLU B N 1
ATOM 2026 C CA . GLU B 1 24 ? 9.195 -30.469 -14.25 1 92.94 24 GLU B CA 1
ATOM 2027 C C . GLU B 1 24 ? 8.18 -30.578 -15.383 1 92.94 24 GLU B C 1
ATOM 2029 O O . GLU B 1 24 ? 8.344 -29.938 -16.422 1 92.94 24 GLU B O 1
ATOM 2034 N N . ASP B 1 25 ? 7.316 -31.516 -15.297 1 92.75 25 ASP B N 1
ATOM 2035 C CA . ASP B 1 25 ? 6.273 -31.688 -16.297 1 92.75 25 ASP B CA 1
ATOM 2036 C C . ASP B 1 25 ? 5.137 -30.688 -16.094 1 92.75 25 ASP B C 1
ATOM 2038 O O . ASP B 1 25 ? 4.039 -31.062 -15.68 1 92.75 25 ASP B O 1
ATOM 2042 N N . CYS B 1 26 ? 5.379 -29.438 -16.422 1 94.75 26 CYS B N 1
ATOM 2043 C CA . CYS B 1 26 ? 4.43 -28.328 -16.312 1 94.75 26 CYS B CA 1
ATOM 2044 C C . CYS B 1 26 ? 4.508 -27.422 -17.531 1 94.75 26 CYS B C 1
ATOM 2046 O O . CYS B 1 26 ? 5.508 -27.422 -18.25 1 94.75 26 CYS B O 1
ATOM 2048 N N . LEU B 1 27 ? 3.416 -26.797 -17.859 1 96.75 27 LEU B N 1
ATOM 2049 C CA . LEU B 1 27 ? 3.432 -25.656 -18.781 1 96.75 27 LEU B CA 1
ATOM 2050 C C . LEU B 1 27 ? 3.689 -24.359 -18.031 1 96.75 27 LEU B C 1
ATOM 2052 O O . LEU B 1 27 ? 3.096 -24.109 -16.984 1 96.75 27 LEU B O 1
ATOM 2056 N N . ILE B 1 28 ? 4.566 -23.594 -18.562 1 97.44 28 ILE B N 1
ATOM 2057 C CA . ILE B 1 28 ? 4.969 -22.391 -17.844 1 97.44 28 ILE B CA 1
ATOM 2058 C C . ILE B 1 28 ? 4.805 -21.172 -18.766 1 97.44 28 ILE B C 1
ATOM 2060 O O . ILE B 1 28 ? 5.312 -21.156 -19.875 1 97.44 28 ILE B O 1
ATOM 2064 N N . GLY B 1 29 ? 4.031 -20.25 -18.375 1 97.69 29 GLY B N 1
ATOM 2065 C CA . GLY B 1 29 ? 3.977 -18.922 -18.969 1 97.69 29 GLY B CA 1
ATOM 2066 C C . GLY B 1 29 ? 4.703 -17.875 -18.156 1 97.69 29 GLY B C 1
ATOM 2067 O O . GLY B 1 29 ? 4.477 -17.75 -16.953 1 97.69 29 GLY B O 1
ATOM 2068 N N . ILE B 1 30 ? 5.617 -17.156 -18.812 1 97.31 30 ILE B N 1
ATOM 2069 C CA . ILE B 1 30 ? 6.383 -16.141 -18.078 1 97.31 30 ILE B CA 1
ATOM 2070 C C . ILE B 1 30 ? 6.133 -14.766 -18.703 1 97.31 30 ILE B C 1
ATOM 2072 O O . ILE B 1 30 ? 5.906 -14.648 -19.906 1 97.31 30 ILE B O 1
ATOM 2076 N N . THR B 1 31 ? 6.129 -13.781 -17.828 1 95.69 31 THR B N 1
ATOM 2077 C CA . THR B 1 31 ? 6.023 -12.406 -18.297 1 95.69 31 THR B CA 1
ATOM 2078 C C . THR B 1 31 ? 7.066 -11.516 -17.625 1 95.69 31 THR B C 1
ATOM 2080 O O . THR B 1 31 ? 7.578 -11.859 -16.547 1 95.69 31 THR B O 1
ATOM 2083 N N . GLY B 1 32 ? 7.398 -10.438 -18.203 1 92.88 32 GLY B N 1
ATOM 2084 C CA . GLY B 1 32 ? 8.352 -9.422 -17.781 1 92.88 32 GLY B CA 1
ATOM 2085 C C . GLY B 1 32 ? 8.555 -8.328 -18.812 1 92.88 32 GLY B C 1
ATOM 2086 O O . GLY B 1 32 ? 7.945 -8.359 -19.875 1 92.88 32 GLY B O 1
ATOM 2087 N N . ARG B 1 33 ? 9.406 -7.465 -18.516 1 89.06 33 ARG B N 1
ATOM 2088 C CA . ARG B 1 33 ? 9.594 -6.309 -19.391 1 89.06 33 ARG B CA 1
ATOM 2089 C C . ARG B 1 33 ? 10.688 -6.57 -20.422 1 89.06 33 ARG B C 1
ATOM 2091 O O . ARG B 1 33 ? 10.695 -5.957 -21.5 1 89.06 33 ARG B O 1
ATOM 2098 N N . ARG B 1 34 ? 11.617 -7.488 -20.141 1 90.38 34 ARG B N 1
ATOM 2099 C CA . ARG B 1 34 ? 12.789 -7.711 -20.984 1 90.38 34 ARG B CA 1
ATOM 2100 C C . ARG B 1 34 ? 12.578 -8.906 -21.891 1 90.38 34 ARG B C 1
ATOM 2102 O O . ARG B 1 34 ? 12.859 -10.047 -21.516 1 90.38 34 ARG B O 1
ATOM 2109 N N . GLU B 1 35 ? 12.203 -8.5 -23.094 1 93.69 35 GLU B N 1
ATOM 2110 C CA . GLU B 1 35 ? 11.82 -9.539 -24.047 1 93.69 35 GLU B CA 1
ATOM 2111 C C . GLU B 1 35 ? 12.992 -10.484 -24.328 1 93.69 35 GLU B C 1
ATOM 2113 O O . GLU B 1 35 ? 12.797 -11.695 -24.469 1 93.69 35 GLU B O 1
ATOM 2118 N N . ASN B 1 36 ? 14.141 -9.914 -24.422 1 95 36 ASN B N 1
ATOM 2119 C CA . ASN B 1 36 ? 15.312 -10.734 -24.734 1 95 36 ASN B CA 1
ATOM 2120 C C . ASN B 1 36 ? 15.539 -11.812 -23.688 1 95 36 ASN B C 1
ATOM 2122 O O . ASN B 1 36 ? 15.859 -12.953 -24.016 1 95 36 ASN B O 1
ATOM 2126 N N . LEU B 1 37 ? 15.344 -11.484 -22.453 1 93.38 37 LEU B N 1
ATOM 2127 C CA . LEU B 1 37 ? 15.523 -12.445 -21.375 1 93.38 37 LEU B CA 1
ATOM 2128 C C . LEU B 1 37 ? 14.398 -13.477 -21.375 1 93.38 37 LEU B C 1
ATOM 2130 O O . LEU B 1 37 ? 14.625 -14.648 -21.062 1 93.38 37 LEU B O 1
ATOM 2134 N N . LEU B 1 38 ? 13.195 -13.055 -21.703 1 95.12 38 LEU B N 1
ATOM 2135 C CA . LEU B 1 38 ? 12.062 -13.969 -21.812 1 95.12 38 LEU B CA 1
ATOM 2136 C C . LEU B 1 38 ? 12.305 -15.008 -22.906 1 95.12 38 LEU B C 1
ATOM 2138 O O . LEU B 1 38 ? 12.102 -16.203 -22.688 1 95.12 38 LEU B O 1
ATOM 2142 N N . LYS B 1 39 ? 12.781 -14.531 -24 1 94.69 39 LYS B N 1
ATOM 2143 C CA . LYS B 1 39 ? 13.078 -15.406 -25.125 1 94.69 39 LYS B CA 1
ATOM 2144 C C . LYS B 1 39 ? 14.172 -16.406 -24.781 1 94.69 39 LYS B C 1
ATOM 2146 O O . LYS B 1 39 ? 14.094 -17.578 -25.156 1 94.69 39 LYS B O 1
ATOM 2151 N N . GLU B 1 40 ? 15.133 -15.93 -24.078 1 93.81 40 GLU B N 1
ATOM 2152 C CA . GLU B 1 40 ? 16.219 -16.797 -23.641 1 93.81 40 GLU B CA 1
ATOM 2153 C C . GLU B 1 40 ? 15.711 -17.938 -22.766 1 93.81 40 GLU B C 1
ATOM 2155 O O . GLU B 1 40 ? 16.094 -19.094 -22.969 1 93.81 40 GLU B O 1
ATOM 2160 N N . ILE B 1 41 ? 14.844 -17.641 -21.859 1 92.5 41 ILE B N 1
ATOM 2161 C CA . ILE B 1 41 ? 14.281 -18.641 -20.953 1 92.5 41 ILE B CA 1
ATOM 2162 C C . ILE B 1 41 ? 13.414 -19.609 -21.75 1 92.5 41 ILE B C 1
ATOM 2164 O O . ILE B 1 41 ? 13.516 -20.828 -21.562 1 92.5 41 ILE B O 1
ATOM 2168 N N . CYS B 1 42 ? 12.633 -19.109 -22.641 1 93.81 42 CYS B N 1
ATOM 2169 C CA . CYS B 1 42 ? 11.664 -19.922 -23.359 1 93.81 42 CYS B CA 1
ATOM 2170 C C . CYS B 1 42 ? 12.344 -20.781 -24.422 1 93.81 42 CYS B C 1
ATOM 2172 O O . CYS B 1 42 ? 11.789 -21.781 -24.875 1 93.81 42 CYS B O 1
ATOM 2174 N N . ALA B 1 43 ? 13.547 -20.391 -24.828 1 92.44 43 ALA B N 1
ATOM 2175 C CA . ALA B 1 43 ? 14.297 -21.141 -25.844 1 92.44 43 ALA B CA 1
ATOM 2176 C C . ALA B 1 43 ? 14.688 -22.516 -25.312 1 92.44 43 ALA B C 1
ATOM 2178 O O . ALA B 1 43 ? 14.961 -23.438 -26.094 1 92.44 43 ALA B O 1
ATOM 2179 N N . GLN B 1 44 ? 14.656 -22.656 -24.016 1 89.44 44 GLN B N 1
ATOM 2180 C CA . GLN B 1 44 ? 15.055 -23.906 -23.391 1 89.44 44 GLN B CA 1
ATOM 2181 C C . GLN B 1 44 ? 14.055 -25.016 -23.703 1 89.44 44 GLN B C 1
ATOM 2183 O O . GLN B 1 44 ? 14.414 -26.203 -23.719 1 89.44 44 GLN B O 1
ATOM 2188 N N . ASP B 1 45 ? 12.797 -24.688 -23.875 1 91.62 45 ASP B N 1
ATOM 2189 C CA . ASP B 1 45 ? 11.734 -25.641 -24.219 1 91.62 45 ASP B CA 1
ATOM 2190 C C . ASP B 1 45 ? 10.531 -24.922 -24.828 1 91.62 45 ASP B C 1
ATOM 2192 O O . ASP B 1 45 ? 9.602 -24.562 -24.109 1 91.62 45 ASP B O 1
ATOM 2196 N N . LYS B 1 46 ? 10.438 -24.859 -26.047 1 89 46 LYS B N 1
ATOM 2197 C CA . LYS B 1 46 ? 9.438 -24.062 -26.75 1 89 46 LYS B CA 1
ATOM 2198 C C . LYS B 1 46 ? 8.055 -24.703 -26.641 1 89 46 LYS B C 1
ATOM 2200 O O . LYS B 1 46 ? 7.039 -24.047 -26.906 1 89 46 LYS B O 1
ATOM 2205 N N . ASP B 1 47 ? 8.023 -25.953 -26.281 1 90.81 47 ASP B N 1
ATOM 2206 C CA . ASP B 1 47 ? 6.746 -26.656 -26.188 1 90.81 47 ASP B CA 1
ATOM 2207 C C . ASP B 1 47 ? 6.105 -26.438 -24.812 1 90.81 47 ASP B C 1
ATOM 2209 O O . ASP B 1 47 ? 4.887 -26.578 -24.656 1 90.81 47 ASP B O 1
ATOM 2213 N N . LYS B 1 48 ? 6.945 -26.062 -23.891 1 94.5 48 LYS B N 1
ATOM 2214 C CA . LYS B 1 48 ? 6.445 -26.031 -22.516 1 94.5 48 LYS B CA 1
ATOM 2215 C C . LYS B 1 48 ? 6.496 -24.609 -21.953 1 94.5 48 LYS B C 1
ATOM 2217 O O . LYS B 1 48 ? 5.84 -24.312 -20.953 1 94.5 48 LYS B O 1
ATOM 2222 N N . LEU B 1 49 ? 7.293 -23.781 -22.562 1 95.81 49 LEU B N 1
ATOM 2223 C CA . LEU B 1 49 ? 7.504 -22.438 -22.047 1 95.81 49 LEU B CA 1
ATOM 2224 C C . LEU B 1 49 ? 6.926 -21.391 -23 1 95.81 49 LEU B C 1
ATOM 2226 O O . LEU B 1 49 ? 7.18 -21.438 -24.203 1 95.81 49 LEU B O 1
ATOM 2230 N N . PHE B 1 50 ? 6.109 -20.547 -22.484 1 97.06 50 PHE B N 1
ATOM 2231 C CA . PHE B 1 50 ? 5.473 -19.453 -23.203 1 97.06 50 PHE B CA 1
ATOM 2232 C C . PHE B 1 50 ? 5.828 -18.109 -22.578 1 97.06 50 PHE B C 1
ATOM 2234 O O . PHE B 1 50 ? 6.172 -18.047 -21.406 1 97.06 50 PHE B O 1
ATOM 2241 N N . TYR B 1 51 ? 5.82 -17.078 -23.406 1 97.06 51 TYR B N 1
ATOM 2242 C CA . TYR B 1 51 ? 6.109 -15.781 -22.797 1 97.06 51 TYR B CA 1
ATOM 2243 C C . TYR B 1 51 ? 5.258 -14.68 -23.422 1 97.06 51 TYR B C 1
ATOM 2245 O O . TYR B 1 51 ? 4.793 -14.812 -24.547 1 97.06 51 TYR B O 1
ATOM 2253 N N . GLN B 1 52 ? 4.938 -13.695 -22.672 1 96.69 52 GLN B N 1
ATOM 2254 C CA . GLN B 1 52 ? 4.375 -12.422 -23.094 1 96.69 52 GLN B CA 1
ATOM 2255 C C . GLN B 1 52 ? 5.137 -11.25 -22.469 1 96.69 52 GLN B C 1
ATOM 2257 O O . GLN B 1 52 ? 5.492 -11.297 -21.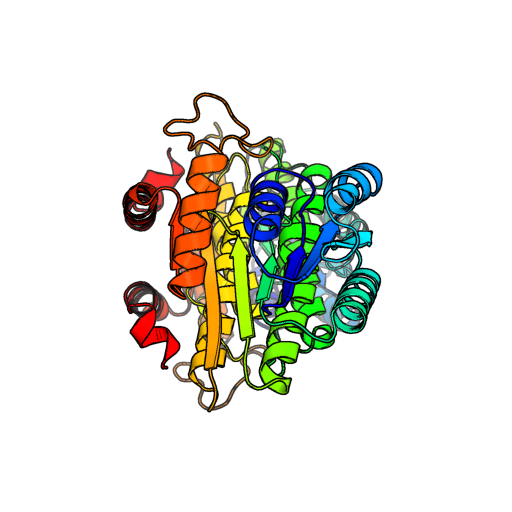297 1 96.69 52 GLN B O 1
ATOM 2262 N N . VAL B 1 53 ? 5.434 -10.281 -23.297 1 94.88 53 VAL B N 1
ATOM 2263 C CA . VAL B 1 53 ? 6.035 -9.07 -22.766 1 94.88 53 VAL B CA 1
ATOM 2264 C C . VAL B 1 53 ? 4.961 -8.211 -22.078 1 94.88 53 VAL B C 1
ATOM 2266 O O . VAL B 1 53 ? 3.906 -7.957 -22.672 1 94.88 53 VAL B O 1
ATOM 2269 N N . CYS B 1 54 ? 5.312 -7.918 -20.859 1 91.12 54 CYS B N 1
ATOM 2270 C CA . CYS B 1 54 ? 4.297 -7.188 -20.109 1 91.12 54 CYS B CA 1
ATOM 2271 C C . CYS B 1 54 ? 4.938 -6.262 -19.078 1 91.12 54 CYS B C 1
ATOM 2273 O O . CYS B 1 54 ? 5.809 -6.684 -18.312 1 91.12 54 CYS B O 1
ATOM 2275 N N . ASP B 1 55 ? 4.586 -5.059 -19.203 1 91.88 55 ASP B N 1
ATOM 2276 C CA . ASP B 1 55 ? 4.855 -4.102 -18.125 1 91.88 55 ASP B CA 1
ATOM 2277 C C . ASP B 1 55 ? 3.643 -3.934 -17.219 1 91.88 55 ASP B C 1
ATOM 2279 O O . ASP B 1 55 ? 2.656 -3.299 -17.609 1 91.88 55 ASP B O 1
ATOM 2283 N N . ILE B 1 56 ? 3.785 -4.391 -15.977 1 92.25 56 ILE B N 1
ATOM 2284 C CA . ILE B 1 56 ? 2.619 -4.508 -15.109 1 92.25 56 ILE B CA 1
ATOM 2285 C C . ILE B 1 56 ? 2.168 -3.121 -14.656 1 92.25 56 ILE B C 1
ATOM 2287 O O . ILE B 1 56 ? 1.094 -2.971 -14.07 1 92.25 56 ILE B O 1
ATOM 2291 N N . THR B 1 57 ? 3.055 -2.119 -14.867 1 89.94 57 THR B N 1
ATOM 2292 C CA . THR B 1 57 ? 2.682 -0.764 -14.477 1 89.94 57 THR B CA 1
ATOM 2293 C C . THR B 1 57 ? 1.602 -0.211 -15.406 1 89.94 57 THR B C 1
ATOM 2295 O O . THR B 1 57 ? 0.978 0.808 -15.102 1 89.94 57 THR B O 1
ATOM 2298 N N . HIS B 1 58 ? 1.452 -0.949 -16.484 1 85 58 HIS B N 1
ATOM 2299 C CA . HIS B 1 58 ? 0.354 -0.583 -17.375 1 85 58 HIS B CA 1
ATOM 2300 C C . HIS B 1 58 ? -0.948 -1.249 -16.953 1 85 58 HIS B C 1
ATOM 2302 O O . HIS B 1 58 ? -0.935 -2.361 -16.422 1 85 58 HIS B O 1
ATOM 2308 N N . THR B 1 59 ? -2.049 -0.609 -16.938 1 73.69 59 THR B N 1
ATOM 2309 C CA . THR B 1 59 ? -3.271 -1.15 -16.359 1 73.69 59 THR B CA 1
ATOM 2310 C C . THR B 1 59 ? -3.943 -2.127 -17.328 1 73.69 59 THR B C 1
ATOM 2312 O O . THR B 1 59 ? -4.418 -3.188 -16.906 1 73.69 59 THR B O 1
ATOM 2315 N N . GLU B 1 60 ? -4.074 -1.977 -18.516 1 78.31 60 GLU B N 1
ATOM 2316 C CA . GLU B 1 60 ? -4.879 -2.799 -19.406 1 78.31 60 GLU B CA 1
ATOM 2317 C C . GLU B 1 60 ? -4.02 -3.818 -20.156 1 78.31 60 GLU B C 1
ATOM 2319 O O . GLU B 1 60 ? -4.391 -4.988 -20.266 1 78.31 60 GLU B O 1
ATOM 2324 N N . THR B 1 61 ? -2.855 -3.566 -20.406 1 86.81 61 THR B N 1
ATOM 2325 C CA . THR B 1 61 ? -2.018 -4.387 -21.266 1 86.81 61 THR B CA 1
ATOM 2326 C C . THR B 1 61 ? -1.552 -5.645 -20.547 1 86.81 61 THR B C 1
ATOM 2328 O O . THR B 1 61 ? -1.511 -6.727 -21.125 1 86.81 61 THR B O 1
ATOM 2331 N N . PRO B 1 62 ? -1.361 -5.52 -19.281 1 90.81 62 PRO B N 1
ATOM 2332 C CA . PRO B 1 62 ? -0.883 -6.719 -18.594 1 90.81 62 PRO B CA 1
ATOM 2333 C C . PRO B 1 62 ? -1.919 -7.84 -18.562 1 90.81 62 PRO B C 1
ATOM 2335 O O . PRO B 1 62 ? -1.568 -9.016 -18.734 1 90.81 62 PRO B O 1
ATOM 2338 N N . LEU B 1 63 ? -3.164 -7.527 -18.422 1 93.88 63 LEU B N 1
ATOM 2339 C CA . LEU B 1 63 ? -4.203 -8.547 -18.344 1 93.88 63 LEU B CA 1
ATOM 2340 C C . LEU B 1 63 ? -4.367 -9.258 -19.688 1 93.88 63 LEU B C 1
ATOM 2342 O O . LEU B 1 63 ? -4.598 -10.469 -19.734 1 93.88 63 LEU B O 1
ATOM 2346 N N . LEU B 1 64 ? -4.254 -8.469 -20.719 1 94.44 64 LEU B N 1
ATOM 2347 C CA . LEU B 1 64 ? -4.332 -9.07 -22.047 1 94.44 64 LEU B CA 1
ATOM 2348 C C . LEU B 1 64 ? -3.188 -10.055 -22.266 1 94.44 64 LEU B C 1
ATOM 2350 O O . LEU B 1 64 ? -3.385 -11.117 -22.859 1 94.44 64 LEU B O 1
ATOM 2354 N N . SER B 1 65 ? -2.029 -9.656 -21.812 1 95.69 65 SER B N 1
ATOM 2355 C CA . SER B 1 65 ? -0.866 -10.531 -21.922 1 95.69 65 SER B CA 1
ATOM 2356 C C . SER B 1 65 ? -1.068 -11.82 -21.141 1 95.69 65 SER B C 1
ATOM 2358 O O . SER B 1 65 ? -0.729 -12.906 -21.609 1 95.69 65 SER B O 1
ATOM 2360 N N . LEU B 1 66 ? -1.642 -11.734 -19.953 1 96.88 66 LEU B N 1
ATOM 2361 C CA . LEU B 1 66 ? -1.874 -12.906 -19.109 1 96.88 66 LEU B CA 1
ATOM 2362 C C . LEU B 1 66 ? -2.967 -13.789 -19.703 1 96.88 66 LEU B C 1
ATOM 2364 O O . LEU B 1 66 ? -2.857 -15.016 -19.672 1 96.88 66 LEU B O 1
ATOM 2368 N N . GLU B 1 67 ? -3.949 -13.148 -20.234 1 97.06 67 GLU B N 1
ATOM 2369 C CA . GLU B 1 67 ? -5.012 -13.898 -20.891 1 97.06 67 GLU B CA 1
ATOM 2370 C C . GLU B 1 67 ? -4.484 -14.672 -22.094 1 97.06 67 GLU B C 1
ATOM 2372 O O . GLU B 1 67 ? -4.898 -15.805 -22.359 1 97.06 67 GLU B O 1
ATOM 2377 N N . THR B 1 68 ? -3.652 -14.047 -22.828 1 97.38 68 THR B N 1
ATOM 2378 C CA . THR B 1 68 ? -3.031 -14.719 -23.953 1 97.38 68 THR B CA 1
ATOM 2379 C C . THR B 1 68 ? -2.266 -15.961 -23.5 1 97.38 68 THR B C 1
ATOM 2381 O O . THR B 1 68 ? -2.375 -17.016 -24.125 1 97.38 68 THR B O 1
ATOM 2384 N N . LEU B 1 69 ? -1.533 -15.828 -22.438 1 97.69 69 LEU B N 1
ATOM 2385 C CA . LEU B 1 69 ? -0.797 -16.969 -21.891 1 97.69 69 LEU B CA 1
ATOM 2386 C C . LEU B 1 69 ? -1.75 -18.078 -21.469 1 97.69 69 LEU B C 1
ATOM 2388 O O . LEU B 1 69 ? -1.499 -19.25 -21.75 1 97.69 69 LEU B O 1
ATOM 2392 N N . VAL B 1 70 ? -2.828 -17.719 -20.797 1 98.06 70 VAL B N 1
ATOM 2393 C CA . VAL B 1 70 ? -3.822 -18.688 -20.344 1 98.06 70 VAL B CA 1
ATOM 2394 C C . VAL B 1 70 ? -4.391 -19.453 -21.547 1 98.06 70 VAL B C 1
ATOM 2396 O O . VAL B 1 70 ? -4.547 -20.672 -21.5 1 98.06 70 VAL B O 1
ATOM 2399 N N . GLN B 1 71 ? -4.656 -18.703 -22.562 1 97.62 71 GLN B N 1
ATOM 2400 C CA . GLN B 1 71 ? -5.203 -19.297 -23.781 1 97.62 71 GLN B CA 1
ATOM 2401 C C . GLN B 1 71 ? -4.195 -20.25 -24.422 1 97.62 71 GLN B C 1
ATOM 2403 O O . GLN B 1 71 ? -4.547 -21.375 -24.812 1 97.62 71 GLN B O 1
ATOM 2408 N N . GLU B 1 72 ? -2.99 -19.875 -24.531 1 96.75 72 GLU B N 1
ATOM 2409 C CA . GLU B 1 72 ? -1.938 -20.688 -25.156 1 96.75 72 GLU B CA 1
ATOM 2410 C C . GLU B 1 72 ? -1.683 -21.953 -24.359 1 96.75 72 GLU B C 1
ATOM 2412 O O . GLU B 1 72 ? -1.38 -23 -24.938 1 96.75 72 GLU B O 1
ATOM 2417 N N . MET B 1 73 ? -1.833 -21.875 -23.078 1 97.38 73 MET B N 1
ATOM 2418 C CA . MET B 1 73 ? -1.51 -22.984 -22.188 1 97.38 73 MET B CA 1
ATOM 2419 C C . MET B 1 73 ? -2.736 -23.859 -21.938 1 97.38 73 MET B C 1
ATOM 2421 O O . MET B 1 73 ? -2.623 -24.953 -21.375 1 97.38 73 MET B O 1
ATOM 2425 N N . GLY B 1 74 ? -3.889 -23.359 -22.312 1 97.06 74 GLY B N 1
ATOM 2426 C CA . GLY B 1 74 ? -5.137 -24.078 -22.094 1 97.06 74 GLY B CA 1
ATOM 2427 C C . GLY B 1 74 ? -5.641 -23.969 -20.672 1 97.06 74 GLY B C 1
ATOM 2428 O O . GLY B 1 74 ? -6.297 -24.891 -20.172 1 97.06 74 GLY B O 1
ATOM 2429 N N . GLY B 1 75 ? -5.203 -22.922 -19.969 1 97.69 75 GLY B N 1
ATOM 2430 C CA . GLY B 1 75 ? -5.656 -22.719 -18.609 1 97.69 75 GLY B CA 1
ATOM 2431 C C . GLY B 1 75 ? -4.562 -22.234 -17.688 1 97.69 75 GLY B C 1
ATOM 2432 O O . GLY B 1 75 ? -3.484 -21.844 -18.141 1 97.69 75 GLY B O 1
ATOM 2433 N N . MET B 1 76 ? -4.871 -22.203 -16.406 1 98.19 76 MET B N 1
ATOM 2434 C CA . MET B 1 76 ? -3.936 -21.766 -15.367 1 98.19 76 MET B CA 1
ATOM 2435 C C . MET B 1 76 ? -4.273 -22.391 -14.023 1 98.19 76 MET B C 1
ATOM 2437 O O . MET B 1 76 ? -5.406 -22.281 -13.547 1 98.19 76 MET B O 1
ATOM 2441 N N . ASP B 1 77 ? -3.264 -22.984 -13.445 1 98.25 77 ASP B N 1
ATOM 2442 C CA . ASP B 1 77 ? -3.449 -23.594 -12.141 1 98.25 77 ASP B CA 1
ATOM 2443 C C . ASP B 1 77 ? -2.795 -22.766 -11.039 1 98.25 77 ASP B C 1
ATOM 2445 O O . ASP B 1 77 ? -3.207 -22.828 -9.875 1 98.25 77 ASP B O 1
ATOM 2449 N N . MET B 1 78 ? -1.729 -22.047 -11.43 1 98.5 78 MET B N 1
ATOM 2450 C CA . MET B 1 78 ? -0.974 -21.25 -10.477 1 98.5 78 MET B CA 1
ATOM 2451 C C . MET B 1 78 ? -0.572 -19.906 -11.094 1 98.5 78 MET B C 1
ATOM 2453 O O . MET B 1 78 ? -0.177 -19.859 -12.258 1 98.5 78 MET B O 1
ATOM 2457 N N . LEU B 1 79 ? -0.712 -18.906 -10.312 1 98.5 79 LEU B N 1
ATOM 2458 C CA . LEU B 1 79 ? -0.193 -17.578 -10.641 1 98.5 79 LEU B CA 1
ATOM 2459 C C . LEU B 1 79 ? 0.806 -17.109 -9.594 1 98.5 79 LEU B C 1
ATOM 2461 O O . LEU B 1 79 ? 0.461 -16.984 -8.414 1 98.5 79 LEU B O 1
ATOM 2465 N N . ILE B 1 80 ? 2.029 -16.922 -10 1 98.38 80 ILE B N 1
ATOM 2466 C CA . ILE B 1 80 ? 3.086 -16.469 -9.102 1 98.38 80 ILE B CA 1
ATOM 2467 C C . ILE B 1 80 ? 3.492 -15.039 -9.469 1 98.38 80 ILE B C 1
ATOM 2469 O O . ILE B 1 80 ? 4.031 -14.805 -10.555 1 98.38 80 ILE B O 1
ATOM 2473 N N . ILE B 1 81 ? 3.254 -14.156 -8.609 1 97.69 81 ILE B N 1
ATOM 2474 C CA . ILE B 1 81 ? 3.613 -12.758 -8.828 1 97.69 81 ILE B CA 1
ATOM 2475 C C . ILE B 1 81 ? 4.953 -12.453 -8.156 1 97.69 81 ILE B C 1
ATOM 2477 O O . ILE B 1 81 ? 5.027 -12.328 -6.934 1 97.69 81 ILE B O 1
ATOM 2481 N N . CYS B 1 82 ? 5.938 -12.305 -8.992 1 95.81 82 CYS B N 1
ATOM 2482 C CA . CYS B 1 82 ? 7.289 -12.055 -8.508 1 95.81 82 CYS B CA 1
ATOM 2483 C C . CYS B 1 82 ? 7.727 -10.633 -8.812 1 95.81 82 CYS B C 1
ATOM 2485 O O . CYS B 1 82 ? 8.742 -10.164 -8.297 1 95.81 82 CYS B O 1
ATOM 2487 N N . ALA B 1 83 ? 6.918 -10.008 -9.664 1 92.38 83 ALA B N 1
ATOM 2488 C CA . ALA B 1 83 ? 7.277 -8.656 -10.062 1 92.38 83 ALA B CA 1
ATOM 2489 C C . ALA B 1 83 ? 7.316 -7.719 -8.852 1 92.38 83 ALA B C 1
ATOM 2491 O O . ALA B 1 83 ? 6.418 -7.75 -8.008 1 92.38 83 ALA B O 1
ATOM 2492 N N . GLY B 1 84 ? 8.289 -6.945 -8.703 1 90.75 84 GLY B N 1
ATOM 2493 C CA . GLY B 1 84 ? 8.477 -5.965 -7.645 1 90.75 84 GLY B CA 1
ATOM 2494 C C . GLY B 1 84 ? 9.727 -5.133 -7.816 1 90.75 84 GLY B C 1
ATOM 2495 O O . GLY B 1 84 ? 10.664 -5.547 -8.5 1 90.75 84 GLY B O 1
ATOM 2496 N N . THR B 1 85 ? 9.648 -3.988 -7.301 1 89.5 85 THR B N 1
ATOM 2497 C CA . THR B 1 85 ? 10.805 -3.104 -7.355 1 89.5 85 THR B CA 1
ATOM 2498 C C . THR B 1 85 ? 10.836 -2.168 -6.152 1 89.5 85 THR B C 1
ATOM 2500 O O . THR B 1 85 ? 9.852 -2.066 -5.414 1 89.5 85 THR B O 1
ATOM 2503 N N . GLY B 1 86 ? 11.992 -1.669 -5.902 1 89.44 86 GLY B N 1
ATOM 2504 C CA . GLY B 1 86 ? 12.203 -0.708 -4.828 1 89.44 86 GLY B CA 1
ATOM 2505 C C . GLY B 1 86 ? 13.57 -0.056 -4.871 1 89.44 86 GLY B C 1
ATOM 2506 O O . GLY B 1 86 ? 14.516 -0.617 -5.43 1 89.44 86 GLY B O 1
ATOM 2507 N N . GLU B 1 87 ? 13.633 1.089 -4.395 1 87.44 87 GLU B N 1
ATOM 2508 C CA . GLU B 1 87 ? 14.883 1.838 -4.324 1 87.44 87 GLU B CA 1
ATOM 2509 C C . GLU B 1 87 ? 15.086 2.451 -2.943 1 87.44 87 GLU B C 1
ATOM 2511 O O . GLU B 1 87 ? 14.109 2.754 -2.246 1 87.44 87 GLU B O 1
ATOM 2516 N N . LEU B 1 88 ? 16.344 2.512 -2.559 1 87.44 88 LEU B N 1
ATOM 2517 C CA . LEU B 1 88 ? 16.656 3.396 -1.438 1 87.44 88 LEU B CA 1
ATOM 2518 C C . LEU B 1 88 ? 16.312 4.84 -1.778 1 87.44 88 LEU B C 1
ATOM 2520 O O . LEU B 1 88 ? 16.547 5.297 -2.898 1 87.44 88 LEU B O 1
ATOM 2524 N N . ASN B 1 89 ? 15.672 5.484 -0.842 1 89.94 89 ASN B N 1
ATOM 2525 C CA . ASN B 1 89 ? 15.195 6.84 -1.106 1 89.94 89 ASN B CA 1
ATOM 2526 C C . ASN B 1 89 ? 15.258 7.711 0.144 1 89.94 89 ASN B C 1
ATOM 2528 O O . ASN B 1 89 ? 14.234 8.219 0.604 1 89.94 89 ASN B O 1
ATOM 2532 N N . PRO B 1 90 ? 16.453 7.883 0.614 1 85 90 PRO B N 1
ATOM 2533 C CA . PRO B 1 90 ? 16.547 8.703 1.825 1 85 90 PRO B CA 1
ATOM 2534 C C . PRO B 1 90 ? 16.078 10.141 1.604 1 85 90 PRO B C 1
ATOM 2536 O O . PRO B 1 90 ? 15.695 10.82 2.559 1 85 90 PRO B O 1
ATOM 2539 N N . GLN B 1 91 ? 16.094 10.586 0.364 1 88.62 91 GLN B N 1
ATOM 2540 C CA . GLN B 1 91 ? 15.742 11.977 0.086 1 88.62 91 GLN B CA 1
ATOM 2541 C C . GLN B 1 91 ? 14.258 12.117 -0.244 1 88.62 91 GLN B C 1
ATOM 2543 O O . GLN B 1 91 ? 13.773 13.227 -0.501 1 88.62 91 GLN B O 1
ATOM 2548 N N . LEU B 1 92 ? 13.516 11.008 -0.26 1 91.75 92 LEU B N 1
ATOM 2549 C CA . LEU B 1 92 ? 12.078 10.977 -0.511 1 91.75 92 LEU B CA 1
ATOM 2550 C C . LEU B 1 92 ? 11.75 11.609 -1.857 1 91.75 92 LEU B C 1
ATOM 2552 O O . LEU B 1 92 ? 10.789 12.383 -1.967 1 91.75 92 LEU B O 1
ATOM 2556 N N . SER B 1 93 ? 12.602 11.375 -2.84 1 91.38 93 SER B N 1
ATOM 2557 C CA . SER B 1 93 ? 12.281 11.758 -4.211 1 91.38 93 SER B CA 1
ATOM 2558 C C . SER B 1 93 ? 11.125 10.938 -4.762 1 91.38 93 SER B C 1
ATOM 2560 O O . SER B 1 93 ? 11.188 9.711 -4.809 1 91.38 93 SER B O 1
ATOM 2562 N N . TYR B 1 94 ? 10.109 11.617 -5.215 1 90.75 94 TYR B N 1
ATOM 2563 C CA . TYR B 1 94 ? 8.938 10.914 -5.719 1 90.75 94 TYR B CA 1
ATOM 2564 C C . TYR B 1 94 ? 9.273 10.133 -6.984 1 90.75 94 TYR B C 1
ATOM 2566 O O . TYR B 1 94 ? 8.711 9.062 -7.23 1 90.75 94 TYR B O 1
ATOM 2574 N N . GLN B 1 95 ? 10.156 10.68 -7.742 1 90 95 GLN B N 1
ATOM 2575 C CA . GLN B 1 95 ? 10.578 10.016 -8.969 1 90 95 GLN B CA 1
ATOM 2576 C C . GLN B 1 95 ? 11.117 8.617 -8.672 1 90 95 GLN B C 1
ATOM 2578 O O . GLN B 1 95 ? 10.953 7.695 -9.477 1 90 95 GLN B O 1
ATOM 2583 N N . LEU B 1 96 ? 11.656 8.492 -7.473 1 90.06 96 LEU B N 1
ATOM 2584 C CA . LEU B 1 96 ? 12.195 7.199 -7.074 1 90.06 96 LEU B CA 1
ATOM 2585 C C . LEU B 1 96 ? 11.109 6.332 -6.441 1 90.06 96 LEU B C 1
ATOM 2587 O O . LEU B 1 96 ? 11.234 5.105 -6.414 1 90.06 96 LEU B O 1
ATOM 2591 N N . GLU B 1 97 ? 10.055 6.938 -5.953 1 92.19 97 GLU B N 1
ATOM 2592 C CA . GLU B 1 97 ? 8.992 6.199 -5.27 1 92.19 97 GLU B CA 1
ATOM 2593 C C . GLU B 1 97 ? 7.965 5.664 -6.262 1 92.19 97 GLU B C 1
ATOM 2595 O O . GLU B 1 97 ? 7.445 4.559 -6.086 1 92.19 97 GLU B O 1
ATOM 2600 N N . GLU B 1 98 ? 7.75 6.453 -7.258 1 93 98 GLU B N 1
ATOM 2601 C CA . GLU B 1 98 ? 6.621 6.223 -8.156 1 93 98 GLU B CA 1
ATOM 2602 C C . GLU B 1 98 ? 6.707 4.844 -8.805 1 93 98 GLU B C 1
ATOM 2604 O O . GLU B 1 98 ? 5.723 4.098 -8.82 1 93 98 GLU B O 1
ATOM 2609 N N . PRO B 1 99 ? 7.871 4.422 -9.312 1 93 99 PRO B N 1
ATOM 2610 C CA . PRO B 1 99 ? 7.938 3.092 -9.914 1 93 99 PRO B CA 1
ATOM 2611 C C . PRO B 1 99 ? 7.555 1.98 -8.945 1 93 99 PRO B C 1
ATOM 2613 O O . PRO B 1 99 ? 6.922 0.998 -9.336 1 93 99 PRO B O 1
ATOM 2616 N N . THR B 1 100 ? 7.93 2.15 -7.699 1 94.69 100 THR B N 1
ATOM 2617 C CA . THR B 1 100 ? 7.594 1.174 -6.672 1 94.69 100 THR B CA 1
ATOM 2618 C C . THR B 1 100 ? 6.082 1.102 -6.469 1 94.69 100 THR B C 1
ATOM 2620 O O . THR B 1 100 ? 5.516 0.012 -6.367 1 94.69 100 THR B O 1
ATOM 2623 N N . LEU B 1 101 ? 5.453 2.256 -6.48 1 95.81 101 LEU B N 1
ATOM 2624 C CA . LEU B 1 101 ? 4.008 2.32 -6.293 1 95.81 101 LEU B CA 1
ATOM 2625 C C . LEU B 1 101 ? 3.275 1.689 -7.473 1 95.81 101 LEU B C 1
ATOM 2627 O O . LEU B 1 101 ? 2.344 0.903 -7.281 1 95.81 101 LEU B O 1
ATOM 2631 N N . LEU B 1 102 ? 3.697 2.018 -8.609 1 95 102 LEU B N 1
ATOM 2632 C CA . LEU B 1 102 ? 3.029 1.552 -9.812 1 95 102 LEU B CA 1
ATOM 2633 C C . LEU B 1 102 ? 3.211 0.048 -9.992 1 95 102 LEU B C 1
ATOM 2635 O O . LEU B 1 102 ? 2.291 -0.645 -10.43 1 95 102 LEU B O 1
ATOM 2639 N N . THR B 1 103 ? 4.293 -0.455 -9.617 1 95.31 103 THR B N 1
ATOM 2640 C CA . THR B 1 103 ? 4.59 -1.872 -9.789 1 95.31 103 THR B CA 1
ATOM 2641 C C . THR B 1 103 ? 4.031 -2.689 -8.633 1 95.31 103 THR B C 1
ATOM 2643 O O . THR B 1 103 ? 3.18 -3.561 -8.828 1 95.31 103 THR B O 1
ATOM 2646 N N . ASN B 1 104 ? 4.449 -2.34 -7.406 1 96.31 104 ASN B N 1
ATOM 2647 C CA . ASN B 1 104 ? 4.191 -3.168 -6.234 1 96.31 104 ASN B CA 1
ATOM 2648 C C . ASN B 1 104 ? 2.756 -3.016 -5.742 1 96.31 104 ASN B C 1
ATOM 2650 O O . ASN B 1 104 ? 2.27 -3.838 -4.965 1 96.31 104 ASN B O 1
ATOM 2654 N N . VAL B 1 105 ? 2.125 -1.915 -6.117 1 96.62 105 VAL B N 1
ATOM 2655 C CA . VAL B 1 105 ? 0.79 -1.68 -5.578 1 96.62 105 VAL B CA 1
ATOM 2656 C C . VAL B 1 105 ? -0.239 -1.724 -6.703 1 96.62 105 VAL B C 1
ATOM 2658 O O . VAL B 1 105 ? -1.063 -2.639 -6.766 1 96.62 105 VAL B O 1
ATOM 2661 N N . VAL B 1 106 ? -0.096 -0.819 -7.668 1 95.81 106 VAL B N 1
ATOM 2662 C CA . VAL B 1 106 ? -1.109 -0.705 -8.711 1 95.81 106 VAL B CA 1
ATOM 2663 C C . VAL B 1 106 ? -1.078 -1.945 -9.602 1 95.81 106 VAL B C 1
ATOM 2665 O O . VAL B 1 106 ? -2.092 -2.629 -9.758 1 95.81 106 VAL B O 1
ATOM 2668 N N . GLY B 1 107 ? 0.065 -2.223 -10.172 1 96.12 107 GLY B N 1
ATOM 2669 C CA . GLY B 1 107 ? 0.22 -3.387 -11.031 1 96.12 107 GLY B CA 1
ATOM 2670 C C . GLY B 1 107 ? -0.091 -4.695 -10.328 1 96.12 107 GLY B C 1
ATOM 2671 O O . GLY B 1 107 ? -0.815 -5.535 -10.859 1 96.12 107 GLY B O 1
ATOM 2672 N N . PHE B 1 108 ? 0.412 -4.828 -9.109 1 95.88 108 PHE B N 1
ATOM 2673 C CA . PHE B 1 108 ? 0.156 -6 -8.281 1 95.88 108 PHE B CA 1
ATOM 2674 C C . PHE B 1 108 ? -1.341 -6.199 -8.078 1 95.88 108 PHE B C 1
ATOM 2676 O O . PHE B 1 108 ? -1.855 -7.309 -8.25 1 95.88 108 PHE B O 1
ATOM 2683 N N . THR B 1 109 ? -2.016 -5.152 -7.664 1 96.69 109 THR B N 1
ATOM 2684 C CA . THR B 1 109 ? -3.434 -5.254 -7.34 1 96.69 109 THR B CA 1
ATOM 2685 C C . THR B 1 109 ? -4.238 -5.707 -8.555 1 96.69 109 THR B C 1
ATOM 2687 O O . THR B 1 109 ? -5.109 -6.57 -8.445 1 96.69 109 THR B O 1
ATOM 2690 N N . ASN B 1 110 ? -3.93 -5.105 -9.656 1 95.5 110 ASN B N 1
ATOM 2691 C CA . ASN B 1 110 ? -4.609 -5.445 -10.906 1 95.5 110 ASN B CA 1
ATOM 2692 C C . ASN B 1 110 ? -4.441 -6.922 -11.25 1 95.5 110 ASN B C 1
ATOM 2694 O O . ASN B 1 110 ? -5.418 -7.605 -11.555 1 95.5 110 ASN B O 1
ATOM 2698 N N . ILE B 1 111 ? -3.273 -7.441 -11.102 1 96.44 111 ILE B N 1
ATOM 2699 C CA . ILE B 1 111 ? -2.949 -8.805 -11.492 1 96.44 111 ILE B CA 1
ATOM 2700 C C . ILE B 1 111 ? -3.479 -9.781 -10.438 1 96.44 111 ILE B C 1
ATOM 2702 O O . ILE B 1 111 ? -4.051 -10.82 -10.781 1 96.44 111 ILE B O 1
ATOM 2706 N N . ALA B 1 112 ? -3.256 -9.453 -9.164 1 97 112 ALA B N 1
ATOM 2707 C CA . ALA B 1 112 ? -3.727 -10.32 -8.078 1 97 112 ALA B CA 1
ATOM 2708 C C . ALA B 1 112 ? -5.242 -10.484 -8.133 1 97 112 ALA B C 1
ATOM 2710 O O . ALA B 1 112 ? -5.758 -11.594 -7.977 1 97 112 ALA B O 1
ATOM 2711 N N . GLY B 1 113 ? -5.918 -9.328 -8.32 1 95.81 113 GLY B N 1
ATOM 2712 C CA . GLY B 1 113 ? -7.363 -9.383 -8.445 1 95.81 113 GLY B CA 1
ATOM 2713 C C . GLY B 1 113 ? -7.828 -10.227 -9.617 1 95.81 113 GLY B C 1
ATOM 2714 O O . GLY B 1 113 ? -8.742 -11.047 -9.477 1 95.81 113 GLY B O 1
ATOM 2715 N N . TRP B 1 114 ? -7.215 -10.031 -10.727 1 95.75 114 TRP B N 1
ATOM 2716 C CA . TRP B 1 114 ? -7.535 -10.797 -11.93 1 95.75 114 TRP B CA 1
ATOM 2717 C C . TRP B 1 114 ? -7.312 -12.289 -11.695 1 95.75 114 TRP B C 1
ATOM 2719 O O . TRP B 1 114 ? -8.164 -13.109 -12.039 1 95.75 114 TRP B O 1
ATOM 2729 N N . GLY B 1 115 ? -6.168 -12.664 -11.156 1 97.62 115 GLY B N 1
ATOM 2730 C CA . GLY B 1 115 ? -5.852 -14.055 -10.875 1 97.62 115 GLY B CA 1
ATOM 2731 C C . GLY B 1 115 ? -6.848 -14.711 -9.938 1 97.62 115 GLY B C 1
ATOM 2732 O O . GLY B 1 115 ? -7.293 -15.836 -10.18 1 97.62 115 GLY B O 1
ATOM 2733 N N . PHE B 1 116 ? -7.156 -13.977 -8.859 1 97.38 116 PHE B N 1
ATOM 2734 C CA . PHE B 1 116 ? -8.109 -14.516 -7.898 1 97.38 116 PHE B CA 1
ATOM 2735 C C . PHE B 1 116 ? -9.461 -14.758 -8.555 1 97.38 116 PHE B C 1
ATOM 2737 O O . PHE B 1 116 ? -10.07 -15.812 -8.359 1 97.38 116 PHE B O 1
ATOM 2744 N N . ARG B 1 117 ? -9.93 -13.789 -9.32 1 96.69 117 ARG B N 1
ATOM 2745 C CA . ARG B 1 117 ? -11.203 -13.93 -10.008 1 96.69 117 ARG B CA 1
ATOM 2746 C C . ARG B 1 117 ? -11.172 -15.109 -10.977 1 96.69 117 ARG B C 1
ATOM 2748 O O . ARG B 1 117 ? -12.156 -15.836 -11.109 1 96.69 117 ARG B O 1
ATOM 2755 N N . TYR B 1 118 ? -10.086 -15.25 -11.664 1 97.31 118 TYR B N 1
ATOM 2756 C CA . TYR B 1 118 ? -9.922 -16.391 -12.562 1 97.31 118 TYR B CA 1
ATOM 2757 C C . TYR B 1 118 ? -10.094 -17.703 -11.812 1 97.31 118 TYR B C 1
ATOM 2759 O O . TYR B 1 118 ? -10.836 -18.578 -12.258 1 97.31 118 TYR B O 1
ATOM 2767 N N . PHE B 1 119 ? -9.43 -17.828 -10.672 1 97.94 119 PHE B N 1
ATOM 2768 C CA . PHE B 1 119 ? -9.461 -19.062 -9.883 1 97.94 119 PHE B CA 1
ATOM 2769 C C . PHE B 1 119 ? -10.844 -19.281 -9.266 1 97.94 119 PHE B C 1
ATOM 2771 O O . PHE B 1 119 ? -11.289 -20.422 -9.117 1 97.94 119 PHE B O 1
ATOM 2778 N N . GLU B 1 120 ? -11.469 -18.125 -8.891 1 95.75 120 GLU B N 1
ATOM 2779 C CA . GLU B 1 120 ? -12.844 -18.219 -8.406 1 95.75 120 GLU B CA 1
ATOM 2780 C C . GLU B 1 120 ? -13.758 -18.812 -9.469 1 95.75 120 GLU B C 1
ATOM 2782 O O . GLU B 1 120 ? -14.578 -19.688 -9.164 1 95.75 120 GLU B O 1
ATOM 2787 N N . GLN B 1 121 ? -13.633 -18.359 -10.648 1 95.81 121 GLN B N 1
ATOM 2788 C CA . GLN B 1 121 ? -14.453 -18.844 -11.758 1 95.81 121 GLN B CA 1
ATOM 2789 C C . GLN B 1 121 ? -14.125 -20.297 -12.086 1 95.81 121 GLN B C 1
ATOM 2791 O O . GLN B 1 121 ? -15.023 -21.094 -12.375 1 95.81 121 GLN B O 1
ATOM 2796 N N . GLN B 1 122 ? -12.852 -20.641 -12.031 1 96.69 122 GLN B N 1
ATOM 2797 C CA . GLN B 1 122 ? -12.367 -21.984 -12.328 1 96.69 122 GLN B CA 1
ATOM 2798 C C . GLN B 1 122 ? -12.664 -22.938 -11.18 1 96.69 122 GLN B C 1
ATOM 2800 O O . GLN B 1 122 ? -12.57 -24.156 -11.344 1 96.69 122 GLN B O 1
ATOM 2805 N N . LYS B 1 123 ? -13.031 -22.406 -10.016 1 97.06 123 LYS B N 1
ATOM 2806 C CA . LYS B 1 123 ? -13.312 -23.141 -8.789 1 97.06 123 LYS B CA 1
ATOM 2807 C C . LYS B 1 123 ? -12.078 -23.906 -8.305 1 97.06 123 LYS B C 1
ATOM 2809 O O . LYS B 1 123 ? -12.164 -25.078 -7.945 1 97.06 123 LYS B O 1
ATOM 2814 N N . GLY B 1 124 ? -10.953 -23.234 -8.508 1 97 124 GLY B N 1
ATOM 2815 C CA . GLY B 1 124 ? -9.695 -23.797 -8.055 1 97 124 GLY B CA 1
ATOM 2816 C C . GLY B 1 124 ? -8.484 -23.062 -8.586 1 97 124 GLY B C 1
ATOM 2817 O O . GLY B 1 124 ? -8.539 -22.469 -9.664 1 97 124 GLY B O 1
ATOM 2818 N N . GLY B 1 125 ? -7.434 -23.094 -7.848 1 97.75 125 GLY B N 1
ATOM 2819 C CA . GLY B 1 125 ? -6.184 -22.469 -8.242 1 97.75 125 GLY B CA 1
ATOM 2820 C C . GLY B 1 125 ? -5.344 -22.016 -7.066 1 97.75 125 GLY B C 1
ATOM 2821 O O . GLY B 1 125 ? -5.707 -22.25 -5.91 1 97.75 125 GLY B O 1
ATOM 2822 N N . HIS B 1 126 ? -4.184 -21.516 -7.359 1 98.5 126 HIS B N 1
ATOM 2823 C CA . HIS B 1 126 ? -3.225 -21.109 -6.34 1 98.5 126 HIS B CA 1
ATOM 2824 C C . HIS B 1 126 ? -2.559 -19.797 -6.707 1 98.5 126 HIS B C 1
ATOM 2826 O O . HIS B 1 126 ? -1.875 -19.703 -7.727 1 98.5 126 HIS B O 1
ATOM 2832 N N . LEU B 1 127 ? -2.887 -18.797 -5.93 1 98.38 127 LEU B N 1
ATOM 2833 C CA . LEU B 1 127 ? -2.295 -17.484 -6.105 1 98.38 127 LEU B CA 1
ATOM 2834 C C . LEU B 1 127 ? -1.131 -17.281 -5.141 1 98.38 127 LEU B C 1
ATOM 2836 O O . LEU B 1 127 ? -1.298 -17.391 -3.926 1 98.38 127 LEU B O 1
ATOM 2840 N N . ILE B 1 128 ? 0.1 -17 -5.688 1 98.25 128 ILE B N 1
ATOM 2841 C CA . ILE B 1 128 ? 1.307 -16.812 -4.891 1 98.25 128 ILE B CA 1
ATOM 2842 C C . ILE B 1 128 ? 1.858 -15.398 -5.117 1 98.25 128 ILE B C 1
ATOM 2844 O O . ILE B 1 128 ? 1.884 -14.914 -6.25 1 98.25 128 ILE B O 1
ATOM 2848 N N . ASN B 1 129 ? 2.172 -14.742 -4.086 1 97.25 129 ASN B N 1
ATOM 2849 C CA . ASN B 1 129 ? 2.824 -13.438 -4.16 1 97.25 129 ASN B CA 1
ATOM 2850 C C . ASN B 1 129 ? 4.137 -13.422 -3.379 1 97.25 129 ASN B C 1
ATOM 2852 O O . ASN B 1 129 ? 4.215 -13.977 -2.281 1 97.25 129 ASN B O 1
ATOM 2856 N N . ILE B 1 130 ? 5.117 -12.82 -3.986 1 94.75 130 ILE B N 1
ATOM 2857 C CA . ILE B 1 130 ? 6.383 -12.586 -3.293 1 94.75 130 ILE B CA 1
ATOM 2858 C C . ILE B 1 130 ? 6.375 -11.203 -2.656 1 94.75 130 ILE B C 1
ATOM 2860 O O . ILE B 1 130 ? 6.625 -10.203 -3.33 1 94.75 130 ILE B O 1
ATOM 2864 N N . SER B 1 131 ? 6.156 -11.125 -1.37 1 92.69 131 SER B N 1
ATOM 2865 C CA . SER B 1 131 ? 6.215 -9.867 -0.632 1 92.69 131 SER B CA 1
ATOM 2866 C C . SER B 1 131 ? 7.59 -9.664 -0.002 1 92.69 131 SER B C 1
ATOM 2868 O O . SER B 1 131 ? 8.578 -9.484 -0.709 1 92.69 131 SER B O 1
ATOM 2870 N N . SER B 1 132 ? 7.637 -9.422 1.252 1 83.62 132 SER B N 1
ATOM 2871 C CA . SER B 1 132 ? 8.906 -9.195 1.939 1 83.62 132 SER B CA 1
ATOM 2872 C C . SER B 1 132 ? 8.703 -9.102 3.449 1 83.62 132 SER B C 1
ATOM 2874 O O . SER B 1 132 ? 7.645 -8.672 3.914 1 83.62 132 SER B O 1
ATOM 2876 N N . VAL B 1 133 ? 9.742 -9.492 4.086 1 78.25 133 VAL B N 1
ATOM 2877 C CA . VAL B 1 133 ? 9.789 -9.219 5.516 1 78.25 133 VAL B CA 1
ATOM 2878 C C . VAL B 1 133 ? 9.828 -7.715 5.758 1 78.25 133 VAL B C 1
ATOM 2880 O O . VAL B 1 133 ? 9.422 -7.238 6.82 1 78.25 133 VAL B O 1
ATOM 2883 N N . GLY B 1 134 ? 10.289 -7.07 4.805 1 75.81 134 GLY B N 1
ATOM 2884 C CA . GLY B 1 134 ? 10.383 -5.621 4.871 1 75.81 134 GLY B CA 1
ATOM 2885 C C . GLY B 1 134 ? 9.039 -4.938 5.004 1 75.81 134 GLY B C 1
ATOM 2886 O O . GLY B 1 134 ? 8.961 -3.762 5.363 1 75.81 134 GLY B O 1
ATOM 2887 N N . GLY B 1 135 ? 7.98 -5.617 4.809 1 81.5 135 GLY B N 1
ATOM 2888 C CA . GLY B 1 135 ? 6.637 -5.078 4.941 1 81.5 135 GLY B CA 1
ATOM 2889 C C . GLY B 1 135 ? 6.145 -5.051 6.375 1 81.5 135 GLY B C 1
ATOM 2890 O O . GLY B 1 135 ? 5.086 -4.484 6.66 1 81.5 135 GLY B O 1
ATOM 2891 N N . THR B 1 136 ? 6.953 -5.512 7.223 1 77.38 136 THR B N 1
ATOM 2892 C CA . THR B 1 136 ? 6.527 -5.648 8.609 1 77.38 136 THR B CA 1
ATOM 2893 C C . THR B 1 136 ? 6.605 -4.309 9.336 1 77.38 136 THR B C 1
ATOM 2895 O O . THR B 1 136 ? 5.77 -4.012 10.195 1 77.38 136 THR B O 1
ATOM 2898 N N . ARG B 1 137 ? 7.617 -3.57 8.945 1 77.62 137 ARG B N 1
ATOM 2899 C CA . ARG B 1 137 ? 7.82 -2.27 9.57 1 77.62 137 ARG B CA 1
ATOM 2900 C C . ARG B 1 137 ? 8.195 -1.212 8.539 1 77.62 137 ARG B C 1
ATOM 2902 O O . ARG B 1 137 ? 8.742 -1.535 7.484 1 77.62 137 ARG B O 1
ATOM 2909 N N . GLY B 1 138 ? 7.926 -0.047 8.969 1 82.5 138 GLY B N 1
ATOM 2910 C CA . GLY B 1 138 ? 8.32 1.054 8.102 1 82.5 138 GLY B CA 1
ATOM 2911 C C . GLY B 1 138 ? 9.812 1.315 8.117 1 82.5 138 GLY B C 1
ATOM 2912 O O . GLY B 1 138 ? 10.492 1.01 9.094 1 82.5 138 GLY B O 1
ATOM 2913 N N . SER B 1 139 ? 10.312 1.84 7.004 1 80.19 139 SER B N 1
ATOM 2914 C CA . SER B 1 139 ? 11.734 2.141 6.895 1 80.19 139 SER B CA 1
ATOM 2915 C C . SER B 1 139 ? 11.961 3.574 6.422 1 80.19 139 SER B C 1
ATOM 2917 O O . SER B 1 139 ? 11.406 3.994 5.406 1 80.19 139 SER B O 1
ATOM 2919 N N . GLY B 1 140 ? 12.805 4.242 7.094 1 82.5 140 GLY B N 1
ATOM 2920 C CA . GLY B 1 140 ? 13.188 5.586 6.695 1 82.5 140 GLY B CA 1
ATOM 2921 C C . GLY B 1 140 ? 14.102 5.617 5.488 1 82.5 140 GLY B C 1
ATOM 2922 O O . GLY B 1 140 ? 14.242 6.652 4.836 1 82.5 140 GLY B O 1
ATOM 2923 N N . VAL B 1 141 ? 14.648 4.496 5.102 1 85.06 141 VAL B N 1
ATOM 2924 C CA . VAL B 1 141 ? 15.617 4.426 4.012 1 85.06 141 VAL B CA 1
ATOM 2925 C C . VAL B 1 141 ? 14.914 4.027 2.719 1 85.06 141 VAL B C 1
ATOM 2927 O O . VAL B 1 141 ? 15.352 4.391 1.626 1 85.06 141 VAL B O 1
ATOM 2930 N N . ALA B 1 142 ? 13.867 3.354 2.855 1 89.5 142 ALA B N 1
ATOM 2931 C CA . ALA B 1 142 ? 13.078 2.918 1.711 1 89.5 142 ALA B CA 1
ATOM 2932 C C . ALA B 1 142 ? 11.586 2.908 2.049 1 89.5 142 ALA B C 1
ATOM 2934 O O . ALA B 1 142 ? 10.953 1.852 2.045 1 89.5 142 ALA B O 1
ATOM 2935 N N . PRO B 1 143 ? 11.047 4.027 2.262 1 92.5 143 PRO B N 1
ATOM 2936 C CA . PRO B 1 143 ? 9.68 4.102 2.789 1 92.5 143 PRO B CA 1
ATOM 2937 C C . PRO B 1 143 ? 8.648 3.486 1.843 1 92.5 143 PRO B C 1
ATOM 2939 O O . PRO B 1 143 ? 7.797 2.703 2.273 1 92.5 143 PRO B O 1
ATOM 2942 N N . ALA B 1 144 ? 8.773 3.811 0.569 1 93.88 144 ALA B N 1
ATOM 2943 C CA . ALA B 1 144 ? 7.785 3.312 -0.384 1 93.88 144 ALA B CA 1
ATOM 2944 C C . ALA B 1 144 ? 7.895 1.8 -0.55 1 93.88 144 ALA B C 1
ATOM 2946 O O . ALA B 1 144 ? 6.883 1.109 -0.696 1 93.88 144 ALA B O 1
ATOM 2947 N N . TYR B 1 145 ? 9.062 1.302 -0.558 1 92.25 145 TYR B N 1
ATOM 2948 C CA . TYR B 1 145 ? 9.242 -0.136 -0.72 1 92.25 145 TYR B CA 1
ATOM 2949 C C . TYR B 1 145 ? 8.609 -0.899 0.438 1 92.25 145 TYR B C 1
ATOM 2951 O O . TYR B 1 145 ? 7.758 -1.767 0.226 1 92.25 145 TYR B O 1
ATOM 2959 N N . ASN B 1 146 ? 9.031 -0.525 1.633 1 92.25 146 ASN B N 1
ATOM 2960 C CA . ASN B 1 146 ? 8.484 -1.2 2.805 1 92.25 146 ASN B CA 1
ATOM 2961 C C . ASN B 1 146 ? 6.965 -1.065 2.875 1 92.25 146 ASN B C 1
ATOM 2963 O O . ASN B 1 146 ? 6.266 -2.037 3.162 1 92.25 146 ASN B O 1
ATOM 2967 N N . ALA B 1 147 ? 6.527 0.107 2.619 1 95.25 147 ALA B N 1
ATOM 2968 C CA . ALA B 1 147 ? 5.086 0.346 2.654 1 95.25 147 ALA B CA 1
ATOM 2969 C C . ALA B 1 147 ? 4.371 -0.475 1.585 1 95.25 147 ALA B C 1
ATOM 2971 O O . ALA B 1 147 ? 3.275 -0.992 1.821 1 95.25 147 ALA B O 1
ATOM 2972 N N . SER B 1 148 ? 4.953 -0.602 0.4 1 95.81 148 SER B N 1
ATOM 2973 C CA . SER B 1 148 ? 4.34 -1.368 -0.681 1 95.81 148 SER B CA 1
ATOM 2974 C C . SER B 1 148 ? 4.258 -2.85 -0.331 1 95.81 148 SER B C 1
ATOM 2976 O O . SER B 1 148 ? 3.297 -3.529 -0.7 1 95.81 148 SER B O 1
ATOM 2978 N N . LYS B 1 149 ? 5.234 -3.314 0.317 1 93.56 149 LYS B N 1
ATOM 2979 C CA . LYS B 1 149 ? 5.207 -4.715 0.734 1 93.56 149 LYS B CA 1
ATOM 2980 C C . LYS B 1 149 ? 4.188 -4.938 1.847 1 93.56 149 LYS B C 1
ATOM 2982 O O . LYS B 1 149 ? 3.539 -5.984 1.901 1 93.56 149 LYS B O 1
ATOM 2987 N N . ALA B 1 150 ? 4.039 -3.969 2.713 1 93.81 150 ALA B N 1
ATOM 2988 C CA . ALA B 1 150 ? 2.957 -4.023 3.695 1 93.81 150 ALA B CA 1
ATOM 2989 C C . ALA B 1 150 ? 1.596 -4.078 3.01 1 93.81 150 ALA B C 1
ATOM 2991 O O . ALA B 1 150 ? 0.698 -4.797 3.455 1 93.81 150 ALA B O 1
ATOM 2992 N N . TYR B 1 151 ? 1.491 -3.287 2.014 1 95.88 151 TYR B N 1
ATOM 2993 C CA . TYR B 1 151 ? 0.278 -3.322 1.205 1 95.88 151 TYR B CA 1
ATOM 2994 C C . TYR B 1 151 ? 0.009 -4.727 0.683 1 95.88 151 TYR B C 1
ATOM 2996 O O . TYR B 1 151 ? -1.098 -5.25 0.833 1 95.88 151 TYR B O 1
ATOM 3004 N N . GLN B 1 152 ? 1.002 -5.312 0.079 1 96.44 152 GLN B N 1
ATOM 3005 C CA . GLN B 1 152 ? 0.862 -6.641 -0.516 1 96.44 152 GLN B CA 1
ATOM 3006 C C . GLN B 1 152 ? 0.489 -7.676 0.538 1 96.44 152 GLN B C 1
ATOM 3008 O O . GLN B 1 152 ? -0.391 -8.508 0.311 1 96.44 152 GLN B O 1
ATOM 3013 N N . ILE B 1 153 ? 1.193 -7.617 1.653 1 93.81 153 ILE B N 1
ATOM 3014 C CA . ILE B 1 153 ? 0.932 -8.547 2.742 1 93.81 153 ILE B CA 1
ATOM 3015 C C . ILE B 1 153 ? -0.529 -8.445 3.172 1 93.81 153 ILE B C 1
ATOM 3017 O O . ILE B 1 153 ? -1.22 -9.461 3.303 1 93.81 153 ILE B O 1
ATOM 3021 N N . ASN B 1 154 ? -0.998 -7.215 3.381 1 93.94 154 ASN B N 1
ATOM 3022 C CA . ASN B 1 154 ? -2.369 -6.977 3.82 1 93.94 154 ASN B CA 1
ATOM 3023 C C . ASN B 1 154 ? -3.381 -7.41 2.764 1 93.94 154 ASN B C 1
ATOM 3025 O O . ASN B 1 154 ? -4.391 -8.039 3.086 1 93.94 154 ASN B O 1
ATOM 3029 N N . TYR B 1 155 ? -3.139 -7.062 1.522 1 94.94 155 TYR B N 1
ATOM 3030 C CA . TYR B 1 155 ? -4.031 -7.426 0.427 1 94.94 155 TYR B CA 1
ATOM 3031 C C . TYR B 1 155 ? -4.168 -8.945 0.32 1 94.94 155 TYR B C 1
ATOM 3033 O O . TYR B 1 155 ? -5.277 -9.461 0.176 1 94.94 155 TYR B O 1
ATOM 3041 N N . MET B 1 156 ? -3.064 -9.633 0.435 1 95.12 156 MET B N 1
ATOM 3042 C CA . MET B 1 156 ? -3.07 -11.094 0.36 1 95.12 156 MET B CA 1
ATOM 3043 C C . MET B 1 156 ? -3.871 -11.688 1.51 1 95.12 156 MET B C 1
ATOM 3045 O O . MET B 1 156 ? -4.531 -12.719 1.343 1 95.12 156 MET B O 1
ATOM 3049 N N . GLU B 1 157 ? -3.725 -11.094 2.654 1 92.75 157 GLU B N 1
ATOM 3050 C CA . GLU B 1 157 ? -4.543 -11.547 3.775 1 92.75 157 GLU B CA 1
ATOM 3051 C C . GLU B 1 157 ? -6.027 -11.383 3.477 1 92.75 157 GLU B C 1
ATOM 3053 O O . GLU B 1 157 ? -6.836 -12.25 3.824 1 92.75 157 GLU B O 1
ATOM 3058 N N . GLY B 1 158 ? -6.363 -10.273 2.877 1 92.38 158 GLY B N 1
ATOM 3059 C CA . GLY B 1 158 ? -7.738 -10.078 2.449 1 92.38 158 GLY B CA 1
ATOM 3060 C C . GLY B 1 158 ? -8.219 -11.133 1.473 1 92.38 158 GLY B C 1
ATOM 3061 O O . GLY B 1 158 ? -9.328 -11.648 1.6 1 92.38 158 GLY B O 1
ATOM 3062 N N . LEU B 1 159 ? -7.395 -11.469 0.548 1 94.62 159 LEU B N 1
ATOM 3063 C CA . LEU B 1 159 ? -7.738 -12.5 -0.421 1 94.62 159 LEU B CA 1
ATOM 3064 C C . LEU B 1 159 ? -7.883 -13.859 0.261 1 94.62 159 LEU B C 1
ATOM 3066 O O . LEU B 1 159 ? -8.734 -14.664 -0.129 1 94.62 159 LEU B O 1
ATOM 3070 N N . ARG B 1 160 ? -7.008 -14.117 1.204 1 93.5 160 ARG B N 1
ATOM 3071 C CA . ARG B 1 160 ? -7.102 -15.359 1.962 1 93.5 160 ARG B CA 1
ATOM 3072 C C . ARG B 1 160 ? -8.445 -15.469 2.674 1 93.5 160 ARG B C 1
ATOM 3074 O O . ARG B 1 160 ? -9.047 -16.547 2.723 1 93.5 160 ARG B O 1
ATOM 3081 N N . GLN B 1 161 ? -8.859 -14.375 3.248 1 91.62 161 GLN B N 1
ATOM 3082 C CA . GLN B 1 161 ? -10.164 -14.336 3.891 1 91.62 161 GLN B CA 1
ATOM 3083 C C . GLN B 1 161 ? -11.281 -14.656 2.895 1 91.62 161 GLN B C 1
ATOM 3085 O O . GLN B 1 161 ? -12.203 -15.406 3.209 1 91.62 161 GLN B O 1
ATOM 3090 N N . LYS B 1 162 ? -11.188 -14.094 1.756 1 91.5 162 LYS B N 1
ATOM 3091 C CA . LYS B 1 162 ? -12.164 -14.359 0.706 1 91.5 162 LYS B CA 1
ATOM 3092 C C . LYS B 1 162 ? -12.148 -15.828 0.295 1 91.5 162 LYS B C 1
ATOM 3094 O O . LYS B 1 162 ? -13.203 -16.438 0.131 1 91.5 162 LYS B O 1
ATOM 3099 N N . ALA B 1 163 ? -10.977 -16.328 0.103 1 93 163 ALA B N 1
ATOM 3100 C CA . ALA B 1 163 ? -10.812 -17.734 -0.298 1 93 163 ALA B CA 1
ATOM 3101 C C . ALA B 1 163 ? -11.43 -18.672 0.73 1 93 163 ALA B C 1
ATOM 3103 O O . ALA B 1 163 ? -12.039 -19.688 0.369 1 93 163 ALA B O 1
ATOM 3104 N N . ALA B 1 164 ? -11.297 -18.328 1.969 1 90.81 164 ALA B N 1
ATOM 3105 C CA . ALA B 1 164 ? -11.781 -19.156 3.064 1 90.81 164 ALA B CA 1
ATOM 3106 C C . ALA B 1 164 ? -13.297 -19.266 3.051 1 90.81 164 ALA B C 1
ATOM 3108 O O . ALA B 1 164 ? -13.867 -20.203 3.613 1 90.81 164 ALA B O 1
ATOM 3109 N N . LYS B 1 165 ? -13.93 -18.344 2.406 1 89.88 165 LYS B N 1
ATOM 3110 C CA . LYS B 1 165 ? -15.391 -18.297 2.402 1 89.88 165 LYS B CA 1
ATOM 3111 C C . LYS B 1 165 ? -15.961 -18.984 1.165 1 89.88 165 LYS B C 1
ATOM 3113 O O . LYS B 1 165 ? -17.172 -19.156 1.04 1 89.88 165 LYS B O 1
ATOM 3118 N N . LEU B 1 166 ? -15.109 -19.375 0.298 1 91.25 166 LEU B N 1
ATOM 3119 C CA . LEU B 1 166 ? -15.539 -20.031 -0.928 1 91.25 166 LEU B CA 1
ATOM 3120 C C . LEU B 1 166 ? -15.867 -21.5 -0.667 1 91.25 166 LEU B C 1
ATOM 3122 O O . LEU B 1 166 ? -15.25 -22.141 0.193 1 91.25 166 LEU B O 1
ATOM 3126 N N . PRO B 1 167 ? -16.75 -22.016 -1.444 1 94.56 167 PRO B N 1
ATOM 3127 C CA . PRO B 1 167 ? -17.109 -23.438 -1.278 1 94.56 167 PRO B CA 1
ATOM 3128 C C . PRO B 1 167 ? -16.125 -24.375 -1.972 1 94.56 167 PRO B C 1
ATOM 3130 O O . PRO B 1 167 ? -16.344 -25.578 -2.004 1 94.56 167 PRO B O 1
ATOM 3133 N N . PHE B 1 168 ? -15.211 -23.922 -2.678 1 94.62 168 PHE B N 1
ATOM 3134 C CA . PHE B 1 168 ? -14.125 -24.656 -3.314 1 94.62 168 PHE B CA 1
ATOM 3135 C C . PHE B 1 168 ? -12.773 -24.094 -2.91 1 94.62 168 PHE B C 1
ATOM 3137 O O . PHE B 1 168 ? -12.695 -23.016 -2.316 1 94.62 168 PHE B O 1
ATOM 3144 N N . ALA B 1 169 ? -11.742 -24.797 -3.254 1 94.5 169 ALA B N 1
ATOM 3145 C CA . ALA B 1 169 ? -10.422 -24.406 -2.752 1 94.5 169 ALA B CA 1
ATOM 3146 C C . ALA B 1 169 ? -9.711 -23.484 -3.727 1 94.5 169 ALA B C 1
ATOM 3148 O O . ALA B 1 169 ? -9.461 -23.844 -4.879 1 94.5 169 ALA B O 1
ATOM 3149 N N . VAL B 1 170 ? -9.516 -22.297 -3.336 1 96.12 170 VAL B N 1
ATOM 3150 C CA . VAL B 1 170 ? -8.555 -21.359 -3.91 1 96.12 170 VAL B CA 1
ATOM 3151 C C . VAL B 1 170 ? -7.477 -21.031 -2.885 1 96.12 170 VAL B C 1
ATOM 3153 O O . VAL B 1 170 ? -7.766 -20.484 -1.817 1 96.12 170 VAL B O 1
ATOM 3156 N N . TYR B 1 171 ? -6.254 -21.406 -3.199 1 96.62 171 TYR B N 1
ATOM 3157 C CA . TYR B 1 171 ? -5.16 -21.219 -2.252 1 96.62 171 TYR B CA 1
ATOM 3158 C C . TYR B 1 171 ? -4.441 -19.891 -2.492 1 96.62 171 TYR B C 1
ATOM 3160 O O . TYR B 1 171 ? -4.359 -19.422 -3.629 1 96.62 171 TYR B O 1
ATOM 3168 N N . THR B 1 172 ? -4.051 -19.344 -1.433 1 96.38 172 THR B N 1
ATOM 3169 C CA . THR B 1 172 ? -3.176 -18.172 -1.48 1 96.38 172 THR B CA 1
ATOM 3170 C C . THR B 1 172 ? -1.921 -18.406 -0.643 1 96.38 172 THR B C 1
ATOM 3172 O O . THR B 1 172 ? -1.99 -18.984 0.441 1 96.38 172 THR B O 1
ATOM 3175 N N . THR B 1 173 ? -0.789 -18.078 -1.186 1 96.94 173 THR B N 1
ATOM 3176 C CA . THR B 1 173 ? 0.471 -18.156 -0.455 1 96.94 173 THR B CA 1
ATOM 3177 C C . THR B 1 173 ? 1.226 -16.828 -0.529 1 96.94 173 THR B C 1
ATOM 3179 O O . THR B 1 173 ? 1.479 -16.312 -1.619 1 96.94 173 THR B O 1
ATOM 3182 N N . ASP B 1 174 ? 1.485 -16.266 0.582 1 95.56 174 ASP B N 1
ATOM 3183 C CA . ASP B 1 174 ? 2.316 -15.07 0.694 1 95.56 174 ASP B CA 1
ATOM 3184 C C . ASP B 1 174 ? 3.744 -15.43 1.101 1 95.56 174 ASP B C 1
ATOM 3186 O O . ASP B 1 174 ? 3.986 -15.836 2.238 1 95.56 174 ASP B O 1
ATOM 3190 N N . ILE B 1 175 ? 4.648 -15.297 0.147 1 94.81 175 ILE B N 1
ATOM 3191 C CA . ILE B 1 175 ? 6.062 -15.555 0.404 1 94.81 175 ILE B CA 1
ATOM 3192 C C . ILE B 1 175 ? 6.738 -14.281 0.9 1 94.81 175 ILE B C 1
ATOM 3194 O O . ILE B 1 175 ? 6.688 -13.242 0.232 1 94.81 175 ILE B O 1
ATOM 3198 N N . ARG B 1 176 ? 7.359 -14.344 2.016 1 92.12 176 ARG B N 1
ATOM 3199 C CA . ARG B 1 176 ? 8.016 -13.195 2.625 1 92.12 176 ARG B CA 1
ATOM 3200 C C . ARG B 1 176 ? 9.516 -13.422 2.76 1 92.12 176 ARG B C 1
ATOM 3202 O O . ARG B 1 176 ? 9.992 -13.859 3.812 1 92.12 176 ARG B O 1
ATOM 3209 N N . PRO B 1 177 ? 10.18 -13.047 1.733 1 88.38 177 PRO B N 1
ATOM 3210 C CA . PRO B 1 177 ? 11.633 -13.234 1.777 1 88.38 177 PRO B CA 1
ATOM 3211 C C . PRO B 1 177 ? 12.336 -12.18 2.619 1 88.38 177 PRO B C 1
ATOM 3213 O O . PRO B 1 177 ? 11.875 -11.039 2.701 1 88.38 177 PRO B O 1
ATOM 3216 N N . GLY B 1 178 ? 13.344 -12.594 3.266 1 78.94 178 GLY B N 1
ATOM 3217 C CA . GLY B 1 178 ? 14.328 -11.641 3.754 1 78.94 178 GLY B CA 1
ATOM 3218 C C . GLY B 1 178 ? 15.297 -11.18 2.682 1 78.94 178 GLY B C 1
ATOM 3219 O O . GLY B 1 178 ? 14.906 -10.953 1.537 1 78.94 178 GLY B O 1
ATOM 3220 N N . PHE B 1 179 ? 16.484 -10.945 3.029 1 74.81 179 PHE B N 1
ATOM 3221 C CA . PHE B 1 179 ? 17.484 -10.539 2.051 1 74.81 179 PHE B CA 1
ATOM 3222 C C . PHE B 1 179 ? 17.906 -11.719 1.183 1 74.81 179 PHE B C 1
ATOM 3224 O O . PHE B 1 179 ? 18.406 -12.719 1.691 1 74.81 179 PHE B O 1
ATOM 3231 N N . ILE B 1 180 ? 17.469 -11.57 0.019 1 74 180 ILE B N 1
ATOM 3232 C CA . ILE B 1 180 ? 17.875 -12.57 -0.962 1 74 180 ILE B CA 1
ATOM 3233 C C . ILE B 1 180 ? 18.922 -11.969 -1.901 1 74 180 ILE B C 1
ATOM 3235 O O . ILE B 1 180 ? 18.828 -10.797 -2.271 1 74 180 ILE B O 1
ATOM 3239 N N . ASP B 1 181 ? 19.875 -12.734 -2.203 1 71.06 181 ASP B N 1
ATOM 3240 C CA . ASP B 1 181 ? 20.969 -12.273 -3.039 1 71.06 181 ASP B CA 1
ATOM 3241 C C . ASP B 1 181 ? 20.516 -12.023 -4.473 1 71.06 181 ASP B C 1
ATOM 3243 O O . ASP B 1 181 ? 20.75 -12.844 -5.363 1 71.06 181 ASP B O 1
ATOM 3247 N N . THR B 1 182 ? 19.797 -11.016 -4.648 1 72.62 182 THR B N 1
ATOM 3248 C CA . THR B 1 182 ? 19.328 -10.508 -5.938 1 72.62 182 THR B CA 1
ATOM 3249 C C . THR B 1 182 ? 19.656 -9.023 -6.086 1 72.62 182 THR B C 1
ATOM 3251 O O . THR B 1 182 ? 20.141 -8.391 -5.141 1 72.62 182 THR B O 1
ATOM 3254 N N . ALA B 1 183 ? 19.516 -8.523 -7.266 1 64.75 183 ALA B N 1
ATOM 3255 C CA . ALA B 1 183 ? 19.75 -7.105 -7.504 1 64.75 183 ALA B CA 1
ATOM 3256 C C . ALA B 1 183 ? 18.875 -6.242 -6.598 1 64.75 183 ALA B C 1
ATOM 3258 O O . ALA B 1 183 ? 19.172 -5.059 -6.391 1 64.75 183 ALA B O 1
ATOM 3259 N N . MET B 1 184 ? 17.953 -6.801 -5.949 1 69.56 184 MET B N 1
ATOM 3260 C CA . MET B 1 184 ? 17.016 -6.066 -5.113 1 69.56 184 MET B CA 1
ATOM 3261 C C . MET B 1 184 ? 17.594 -5.789 -3.734 1 69.56 184 MET B C 1
ATOM 3263 O O . MET B 1 184 ? 17.141 -4.895 -3.025 1 69.56 184 MET B O 1
ATOM 3267 N N . ALA B 1 185 ? 18.484 -6.691 -3.359 1 63.25 185 ALA B N 1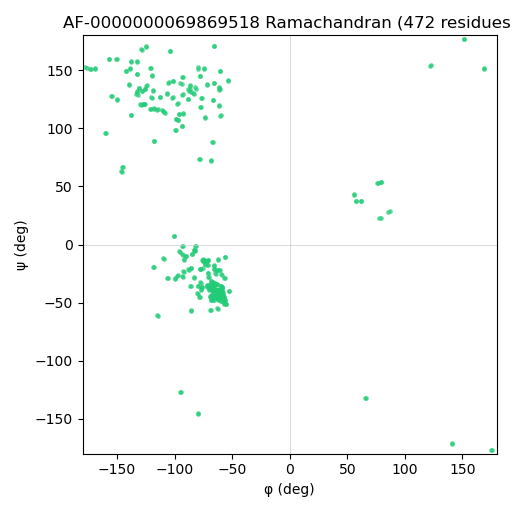
ATOM 3268 C CA . ALA B 1 185 ? 19.125 -6.484 -2.059 1 63.25 185 ALA B CA 1
ATOM 3269 C C . ALA B 1 185 ? 20.031 -5.258 -2.078 1 63.25 185 ALA B C 1
ATOM 3271 O O . ALA B 1 185 ? 21.109 -5.289 -2.666 1 63.25 185 ALA B O 1
ATOM 3272 N N . LYS B 1 186 ? 19.438 -4.164 -1.783 1 61.69 186 LYS B N 1
ATOM 3273 C CA . LYS B 1 186 ? 20.188 -2.914 -1.793 1 61.69 186 LYS B CA 1
ATOM 3274 C C . LYS B 1 186 ? 20.562 -2.486 -0.376 1 61.69 186 LYS B C 1
ATOM 3276 O O . LYS B 1 186 ? 19.828 -2.771 0.576 1 61.69 186 LYS B O 1
ATOM 3281 N N . GLY B 1 187 ? 21.688 -1.992 -0.209 1 57.59 187 GLY B N 1
ATOM 3282 C CA . GLY B 1 187 ? 22.141 -1.451 1.06 1 57.59 187 GLY B CA 1
ATOM 3283 C C . GLY B 1 187 ? 23.406 -2.107 1.562 1 57.59 187 GLY B C 1
ATOM 3284 O O . GLY B 1 187 ? 23.828 -3.154 1.056 1 57.59 187 GLY B O 1
ATOM 3285 N N . GLU B 1 188 ? 24.141 -1.456 2.336 1 51.78 188 GLU B N 1
ATOM 3286 C CA . GLU B 1 188 ? 25.375 -1.949 2.924 1 51.78 188 GLU B CA 1
ATOM 3287 C C . GLU B 1 188 ? 25.094 -2.791 4.168 1 51.78 188 GLU B C 1
ATOM 3289 O O . GLU B 1 188 ? 24.141 -2.539 4.895 1 51.78 188 GLU B O 1
ATOM 3294 N N . GLY B 1 189 ? 25.828 -3.973 4.23 1 51.09 189 GLY B N 1
ATOM 3295 C CA . GLY B 1 189 ? 25.859 -4.754 5.457 1 51.09 189 GLY B CA 1
ATOM 3296 C C . GLY B 1 189 ? 24.703 -5.715 5.59 1 51.09 189 GLY B C 1
ATOM 3297 O O . GLY B 1 189 ? 24.156 -5.895 6.68 1 51.09 189 GLY B O 1
ATOM 3298 N N . LEU B 1 190 ? 24.25 -6.09 4.426 1 58.31 190 LEU B N 1
ATOM 3299 C CA . LEU B 1 190 ? 23.141 -7.027 4.512 1 58.31 190 LEU B CA 1
ATOM 3300 C C . LEU B 1 190 ? 23.562 -8.297 5.25 1 58.31 190 LEU B C 1
ATOM 3302 O O . LEU B 1 190 ? 24.578 -8.898 4.926 1 58.31 190 LEU B O 1
ATOM 3306 N N . PHE B 1 191 ? 22.984 -8.461 6.449 1 57.38 191 PHE B N 1
ATOM 3307 C CA . PHE B 1 191 ? 23.234 -9.68 7.199 1 57.38 191 PHE B CA 1
ATOM 3308 C C . PHE B 1 191 ? 22.25 -10.773 6.82 1 57.38 191 PHE B C 1
ATOM 3310 O O . PHE B 1 191 ? 21.094 -10.477 6.473 1 57.38 191 PHE B O 1
ATOM 3317 N N . TRP B 1 192 ? 22.703 -11.953 6.566 1 65.38 192 TRP B N 1
ATOM 3318 C CA . TRP B 1 192 ? 21.938 -13.18 6.355 1 65.38 192 TRP B CA 1
ATOM 3319 C C . TRP B 1 192 ? 21.297 -13.18 4.977 1 65.38 192 TRP B C 1
ATOM 3321 O O . TRP B 1 192 ? 20.062 -13.273 4.859 1 65.38 192 TRP B O 1
ATOM 3331 N N . VAL B 1 193 ? 22.078 -12.969 3.963 1 73.5 193 VAL B N 1
ATOM 3332 C CA . VAL B 1 193 ? 21.625 -13 2.578 1 73.5 193 VAL B CA 1
ATOM 3333 C C . VAL B 1 193 ? 21.469 -14.453 2.119 1 73.5 193 VAL B C 1
ATOM 3335 O O . VAL B 1 193 ? 22.406 -15.242 2.211 1 73.5 193 VAL B O 1
ATOM 3338 N N . THR B 1 194 ? 20.25 -14.844 1.76 1 80.25 194 THR B N 1
ATOM 3339 C CA . THR B 1 194 ? 19.984 -16.188 1.253 1 80.25 194 THR B CA 1
ATOM 3340 C C . THR B 1 194 ? 20.281 -16.266 -0.241 1 80.25 194 THR B C 1
ATOM 3342 O O . THR B 1 194 ? 19.828 -15.43 -1.02 1 80.25 194 THR B O 1
ATOM 3345 N N . PRO B 1 195 ? 21.078 -17.328 -0.59 1 83.75 195 PRO B N 1
ATOM 3346 C CA . PRO B 1 195 ? 21.297 -17.516 -2.027 1 83.75 195 PRO B CA 1
ATOM 3347 C C . PRO B 1 195 ? 19.984 -17.766 -2.791 1 83.75 195 PRO B C 1
ATOM 3349 O O . PRO B 1 195 ? 19.062 -18.375 -2.26 1 83.75 195 PRO B O 1
ATOM 3352 N N . VAL B 1 196 ? 19.938 -17.359 -4.008 1 87.25 196 VAL B N 1
ATOM 3353 C CA . VAL B 1 196 ? 18.734 -17.406 -4.82 1 87.25 196 VAL B CA 1
ATOM 3354 C C . VAL B 1 196 ? 18.266 -18.844 -4.969 1 87.25 196 VAL B C 1
ATOM 3356 O O . VAL B 1 196 ? 17.062 -19.141 -4.828 1 87.25 196 VAL B O 1
ATOM 3359 N N . ASP B 1 197 ? 19.188 -19.781 -5.191 1 88.81 197 ASP B N 1
ATOM 3360 C CA . ASP B 1 197 ? 18.828 -21.188 -5.406 1 88.81 197 ASP B CA 1
ATOM 3361 C C . ASP B 1 197 ? 18.156 -21.781 -4.172 1 88.81 197 ASP B C 1
ATOM 3363 O O . ASP B 1 197 ? 17.172 -22.516 -4.289 1 88.81 197 ASP B O 1
ATOM 3367 N N . LYS B 1 198 ? 18.734 -21.484 -3.094 1 89.75 198 LYS B N 1
ATOM 3368 C CA . LYS B 1 198 ? 18.141 -21.969 -1.846 1 89.75 198 LYS B CA 1
ATOM 3369 C C . LYS B 1 198 ? 16.781 -21.344 -1.609 1 89.75 198 LYS B C 1
ATOM 3371 O O . LYS B 1 198 ? 15.844 -22.031 -1.177 1 89.75 198 LYS B O 1
ATOM 3376 N N . ALA B 1 199 ? 16.672 -20.078 -1.844 1 91.12 199 ALA B N 1
ATOM 3377 C CA . ALA B 1 199 ? 15.406 -19.375 -1.688 1 91.12 199 ALA B CA 1
ATOM 3378 C C . ALA B 1 199 ? 14.328 -19.969 -2.594 1 91.12 199 ALA B C 1
ATOM 3380 O O . ALA B 1 199 ? 13.211 -20.219 -2.154 1 91.12 199 ALA B O 1
ATOM 3381 N N . VAL B 1 200 ? 14.703 -20.25 -3.768 1 93.81 200 VAL B N 1
ATOM 3382 C CA . VAL B 1 200 ? 13.773 -20.781 -4.766 1 93.81 200 VAL B CA 1
ATOM 3383 C C . VAL B 1 200 ? 13.273 -22.156 -4.328 1 93.81 200 VAL B C 1
ATOM 3385 O O . VAL B 1 200 ? 12.078 -22.453 -4.449 1 93.81 200 VAL B O 1
ATOM 3388 N N . LYS B 1 201 ? 14.141 -22.953 -3.82 1 93.44 201 LYS B N 1
ATOM 3389 C CA . LYS B 1 201 ? 13.758 -24.281 -3.346 1 93.44 201 LYS B CA 1
ATOM 3390 C C . LYS B 1 201 ? 12.766 -24.188 -2.186 1 93.44 201 LYS B C 1
ATOM 3392 O O . LYS B 1 201 ? 11.789 -24.938 -2.133 1 93.44 201 LYS B O 1
ATOM 3397 N N . GLN B 1 202 ? 13.07 -23.312 -1.319 1 93.88 202 GLN B N 1
ATOM 3398 C CA . GLN B 1 202 ? 12.188 -23.125 -0.175 1 93.88 202 GLN B CA 1
ATOM 3399 C C . GLN B 1 202 ? 10.828 -22.578 -0.615 1 93.88 202 GLN B C 1
ATOM 3401 O O . GLN B 1 202 ? 9.789 -22.984 -0.085 1 93.88 202 GLN B O 1
ATOM 3406 N N . ILE B 1 203 ? 10.852 -21.703 -1.529 1 95.06 203 ILE B N 1
ATOM 3407 C CA . ILE B 1 203 ? 9.617 -21.125 -2.041 1 95.06 203 ILE B CA 1
ATOM 3408 C C . ILE B 1 203 ? 8.781 -22.188 -2.727 1 95.06 203 ILE B C 1
ATOM 3410 O O . ILE B 1 203 ? 7.578 -22.297 -2.48 1 95.06 203 ILE B O 1
ATOM 3414 N N . LYS B 1 204 ? 9.406 -23 -3.516 1 95.69 204 LYS B N 1
ATOM 3415 C CA . LYS B 1 204 ? 8.695 -24.078 -4.203 1 95.69 204 LYS B CA 1
ATOM 3416 C C . LYS B 1 204 ? 8.055 -25.031 -3.203 1 95.69 204 LYS B C 1
ATOM 3418 O O . LYS B 1 204 ? 6.926 -25.484 -3.402 1 95.69 204 LYS B O 1
ATOM 3423 N N . LYS B 1 205 ? 8.797 -25.328 -2.195 1 95.62 205 LYS B N 1
ATOM 3424 C CA . LYS B 1 205 ? 8.258 -26.203 -1.166 1 95.62 205 LYS B CA 1
ATOM 3425 C C . LYS B 1 205 ? 7.043 -25.578 -0.483 1 95.62 205 LYS B C 1
ATOM 3427 O O . LYS B 1 205 ? 6.043 -26.266 -0.236 1 95.62 205 LYS B O 1
ATOM 3432 N N . ALA B 1 206 ? 7.176 -24.297 -0.141 1 95.69 206 ALA B N 1
ATOM 3433 C CA . ALA B 1 206 ? 6.066 -23.594 0.49 1 95.69 206 ALA B CA 1
ATOM 3434 C C . ALA B 1 206 ? 4.832 -23.594 -0.407 1 95.69 206 ALA B C 1
ATOM 3436 O O . ALA B 1 206 ? 3.707 -23.734 0.076 1 95.69 206 ALA B O 1
ATOM 3437 N N . ILE B 1 207 ? 5.074 -23.438 -1.695 1 96.38 207 ILE B N 1
ATOM 3438 C CA . ILE B 1 207 ? 3.996 -23.453 -2.676 1 96.38 207 ILE B CA 1
ATOM 3439 C C . ILE B 1 207 ? 3.354 -24.828 -2.73 1 96.38 207 ILE B C 1
ATOM 3441 O O . ILE B 1 207 ? 2.127 -24.953 -2.693 1 96.38 207 ILE B O 1
ATOM 3445 N N . SER B 1 208 ? 4.172 -25.859 -2.814 1 95.88 208 SER B N 1
ATOM 3446 C CA . SER B 1 208 ? 3.678 -27.219 -2.869 1 95.88 208 SER B CA 1
ATOM 3447 C C . SER B 1 208 ? 2.865 -27.562 -1.626 1 95.88 208 SER B C 1
ATOM 3449 O O . SER B 1 208 ? 1.868 -28.297 -1.709 1 95.88 208 SER B O 1
ATOM 3451 N N . ASP B 1 209 ? 3.301 -27.016 -0.481 1 96 209 ASP B N 1
ATOM 3452 C CA . ASP B 1 209 ? 2.639 -27.281 0.792 1 96 209 ASP B CA 1
ATOM 3453 C C . ASP B 1 209 ? 1.416 -26.375 0.973 1 96 209 ASP B C 1
ATOM 3455 O O . ASP B 1 209 ? 0.687 -26.5 1.959 1 96 209 ASP B O 1
ATOM 3459 N N . ARG B 1 210 ? 1.175 -25.469 0.078 1 95.62 210 ARG B N 1
ATOM 3460 C CA . ARG B 1 210 ? 0.061 -24.531 0.109 1 95.62 210 ARG B CA 1
ATOM 3461 C C . ARG B 1 210 ? 0.048 -23.734 1.414 1 95.62 210 ARG B C 1
ATOM 3463 O O . ARG B 1 210 ? -0.995 -23.609 2.061 1 95.62 210 ARG B O 1
ATOM 3470 N N . LYS B 1 211 ? 1.276 -23.312 1.785 1 94.38 211 LYS B N 1
ATOM 3471 C CA . LYS B 1 211 ? 1.376 -22.484 2.984 1 94.38 211 LYS B CA 1
ATOM 3472 C C . LYS B 1 211 ? 0.679 -21.141 2.785 1 94.38 211 LYS B C 1
ATOM 3474 O O . LYS B 1 211 ? 0.777 -20.547 1.716 1 94.38 211 LYS B O 1
ATOM 3479 N N . LYS B 1 212 ? -0.003 -20.766 3.828 1 93.5 212 LYS B N 1
ATOM 3480 C CA . LYS B 1 212 ? -0.64 -19.453 3.74 1 93.5 212 LYS B CA 1
ATOM 3481 C C . LYS B 1 212 ? 0.401 -18.344 3.73 1 93.5 212 LYS B C 1
ATOM 3483 O O . LYS B 1 212 ? 0.302 -17.406 2.939 1 93.5 212 LYS B O 1
ATOM 3488 N N . VAL B 1 213 ? 1.36 -18.406 4.641 1 93.31 213 VAL B N 1
ATOM 3489 C CA . VAL B 1 213 ? 2.48 -17.469 4.75 1 93.31 213 VAL B CA 1
ATOM 3490 C C . VAL B 1 213 ? 3.785 -18.25 4.914 1 93.31 213 VAL B C 1
ATOM 3492 O O . VAL B 1 213 ? 3.848 -19.219 5.68 1 93.31 213 VAL B O 1
ATOM 3495 N N . ALA B 1 214 ? 4.789 -17.891 4.121 1 93.25 214 ALA B N 1
ATOM 3496 C CA . ALA B 1 214 ? 6.086 -18.547 4.234 1 93.25 214 ALA B CA 1
ATOM 3497 C C . ALA B 1 214 ? 7.219 -17.516 4.285 1 93.25 214 ALA B C 1
ATOM 3499 O O . ALA B 1 214 ? 7.301 -16.625 3.434 1 93.25 214 ALA B O 1
ATOM 3500 N N . PHE B 1 215 ? 8.062 -17.641 5.258 1 90.81 215 PHE B N 1
ATOM 3501 C CA . PHE B 1 215 ? 9.25 -16.812 5.379 1 90.81 215 PHE B CA 1
ATOM 3502 C C . PHE B 1 215 ? 10.461 -17.484 4.75 1 90.81 215 PHE B C 1
ATOM 3504 O O . PHE B 1 215 ? 10.648 -18.688 4.91 1 90.81 215 PHE B O 1
ATOM 3511 N N . ILE B 1 216 ? 11.234 -16.641 4.039 1 86.88 216 ILE B N 1
ATOM 3512 C CA . ILE B 1 216 ? 12.414 -17.172 3.359 1 86.88 216 ILE B CA 1
ATOM 3513 C C . ILE B 1 216 ? 13.633 -16.328 3.703 1 86.88 216 ILE B C 1
ATOM 3515 O O . ILE B 1 216 ? 13.672 -15.133 3.395 1 86.88 216 ILE B O 1
ATOM 3519 N N . SER B 1 217 ? 14.711 -16.938 4.324 1 79.81 217 SER B N 1
ATOM 3520 C CA . SER B 1 217 ? 14.766 -18.281 4.895 1 79.81 217 SER B CA 1
ATOM 3521 C C . SER B 1 217 ? 13.844 -18.406 6.102 1 79.81 217 SER B C 1
ATOM 3523 O O . SER B 1 217 ? 13.297 -17.406 6.582 1 79.81 217 SER B O 1
ATOM 3525 N N . LYS B 1 218 ? 13.672 -19.531 6.574 1 80.62 218 LYS B N 1
ATOM 3526 C CA . LYS B 1 218 ? 12.719 -19.828 7.648 1 80.62 218 LYS B CA 1
ATOM 3527 C C . LYS B 1 218 ? 13.055 -19.031 8.906 1 80.62 218 LYS B C 1
ATOM 3529 O O . LYS B 1 218 ? 12.156 -18.672 9.672 1 80.62 218 LYS B O 1
ATOM 3534 N N . ARG B 1 219 ? 14.328 -18.656 9.031 1 78.75 219 ARG B N 1
ATOM 3535 C CA . ARG B 1 219 ? 14.773 -17.938 10.227 1 78.75 219 ARG B CA 1
ATOM 3536 C C . ARG B 1 219 ? 14.234 -16.516 10.242 1 78.75 219 ARG B C 1
ATOM 3538 O O . ARG B 1 219 ? 14.141 -15.891 11.305 1 78.75 219 ARG B O 1
ATOM 3545 N N . TRP B 1 220 ? 13.828 -16.094 9.109 1 83.31 220 TRP B N 1
ATOM 3546 C CA . TRP B 1 220 ? 13.328 -14.719 9.016 1 83.31 220 TRP B CA 1
ATOM 3547 C C . TRP B 1 220 ? 11.977 -14.586 9.695 1 83.31 220 TRP B C 1
ATOM 3549 O O . TRP B 1 220 ? 11.531 -13.469 9.984 1 83.31 220 TRP B O 1
ATOM 3559 N N . LYS B 1 221 ? 11.359 -15.719 9.977 1 81.56 221 LYS B N 1
ATOM 3560 C CA . LYS B 1 221 ? 10.109 -15.68 10.727 1 81.56 221 LYS B CA 1
ATOM 3561 C C . LYS B 1 221 ? 10.328 -15.102 12.125 1 81.56 221 LYS B C 1
ATOM 3563 O O . LYS B 1 221 ? 9.484 -14.359 12.633 1 81.56 221 LYS B O 1
ATOM 3568 N N . TYR B 1 222 ? 11.453 -15.391 12.633 1 77.12 222 TYR B N 1
ATOM 3569 C CA . TYR B 1 222 ? 11.758 -14.914 13.977 1 77.12 222 TYR B CA 1
ATOM 3570 C C . TYR B 1 222 ? 12.109 -13.43 13.953 1 77.12 222 TYR B C 1
ATOM 3572 O O . TYR B 1 222 ? 11.742 -12.68 14.867 1 77.12 222 TYR B O 1
ATOM 3580 N N . VAL B 1 223 ? 12.781 -13.055 12.922 1 76.5 223 VAL B N 1
ATOM 3581 C CA . VAL B 1 223 ? 13.141 -11.648 12.781 1 76.5 223 VAL B CA 1
ATOM 3582 C C . VAL B 1 223 ? 11.875 -10.812 12.586 1 76.5 223 VAL B C 1
ATOM 3584 O O . VAL B 1 223 ? 11.734 -9.742 13.195 1 76.5 223 VAL B O 1
ATOM 3587 N N . ALA B 1 224 ? 11 -11.32 11.742 1 78.19 224 ALA B N 1
ATOM 3588 C CA . ALA B 1 224 ? 9.734 -10.633 11.516 1 78.19 224 ALA B CA 1
ATOM 3589 C C . ALA B 1 224 ? 8.938 -10.5 12.812 1 78.19 224 ALA B C 1
ATOM 3591 O O . ALA B 1 224 ? 8.359 -9.453 13.086 1 78.19 224 ALA B O 1
ATOM 3592 N N . TRP B 1 225 ? 8.992 -11.562 13.562 1 76.5 225 TRP B N 1
ATOM 3593 C CA . TRP B 1 225 ? 8.289 -11.57 14.844 1 76.5 225 TRP B CA 1
ATOM 3594 C C . TRP B 1 225 ? 8.891 -10.539 15.797 1 76.5 225 TRP B C 1
ATOM 3596 O O . TRP B 1 225 ? 8.156 -9.82 16.484 1 76.5 225 TRP B O 1
ATOM 3606 N N . LEU B 1 226 ? 10.188 -10.461 15.836 1 74.75 226 LEU B N 1
ATOM 3607 C CA . LEU B 1 226 ? 10.867 -9.492 16.688 1 74.75 226 LEU B CA 1
ATOM 3608 C C . LEU B 1 226 ? 10.523 -8.062 16.281 1 74.75 226 LEU B C 1
ATOM 3610 O O . LEU B 1 226 ? 10.258 -7.215 17.141 1 74.75 226 LEU B O 1
ATOM 3614 N N . PHE B 1 227 ? 10.477 -7.91 15.016 1 77.31 227 PHE B N 1
ATOM 3615 C CA . PHE B 1 227 ? 10.18 -6.578 14.5 1 77.31 227 PHE B CA 1
ATOM 3616 C C . PHE B 1 227 ? 8.75 -6.176 14.852 1 77.31 227 PHE B C 1
ATOM 3618 O O . PHE B 1 227 ? 8.477 -5.004 15.109 1 77.31 227 PHE B O 1
ATOM 3625 N N . LYS B 1 228 ? 7.922 -7.145 14.898 1 75.88 228 LYS B N 1
ATOM 3626 C CA . LYS B 1 228 ? 6.523 -6.883 15.234 1 75.88 228 LYS B CA 1
ATOM 3627 C C . LYS B 1 228 ? 6.363 -6.52 16.703 1 75.88 228 LYS B C 1
ATOM 3629 O O . LYS B 1 228 ? 5.461 -5.762 17.062 1 75.88 228 LYS B O 1
ATOM 3634 N N . LEU B 1 229 ? 7.309 -6.988 17.422 1 73.81 229 LEU B N 1
ATOM 3635 C CA . LEU B 1 229 ? 7.188 -6.824 18.875 1 73.81 229 LEU B CA 1
ATOM 3636 C C . LEU B 1 229 ? 7.891 -5.555 19.328 1 73.81 229 LEU B C 1
ATOM 3638 O O . LEU B 1 229 ? 7.555 -5 20.375 1 73.81 229 LEU B O 1
ATOM 3642 N N . ILE B 1 230 ? 8.883 -5.145 18.625 1 74.19 230 ILE B N 1
ATOM 3643 C CA . ILE B 1 230 ? 9.641 -3.965 19.031 1 74.19 230 ILE B CA 1
ATOM 3644 C C . ILE B 1 230 ? 8.719 -2.744 19.047 1 74.19 230 ILE B C 1
ATOM 3646 O O . ILE B 1 230 ? 8.078 -2.43 18.047 1 74.19 230 ILE B O 1
ATOM 3650 N N . PRO B 1 231 ? 8.617 -2.166 20.219 1 72.06 231 PRO B N 1
ATOM 3651 C CA . PRO B 1 231 ? 7.82 -0.942 20.281 1 72.06 231 PRO B CA 1
ATOM 3652 C C . PRO B 1 231 ? 8.266 0.109 19.266 1 72.06 231 PRO B C 1
ATOM 3654 O O . PRO B 1 231 ? 9.461 0.236 19 1 72.06 231 PRO B O 1
ATOM 3657 N N . SER B 1 232 ? 7.312 0.703 18.781 1 71.5 232 SER B N 1
ATOM 3658 C CA . SER B 1 232 ? 7.543 1.681 17.734 1 71.5 232 SER B CA 1
ATOM 3659 C C . SER B 1 232 ? 8.586 2.709 18.141 1 71.5 232 SER B C 1
ATOM 3661 O O . SER B 1 232 ? 9.43 3.109 17.344 1 71.5 232 SER B O 1
ATOM 3663 N N . ALA B 1 233 ? 8.555 3.139 19.391 1 71.38 233 ALA B N 1
ATOM 3664 C CA . ALA B 1 233 ? 9.484 4.148 19.891 1 71.38 233 ALA B CA 1
ATOM 3665 C C . ALA B 1 233 ? 10.93 3.668 19.766 1 71.38 233 ALA B C 1
ATOM 3667 O O . ALA B 1 233 ? 11.82 4.445 19.406 1 71.38 233 ALA B O 1
ATOM 3668 N N . LEU B 1 234 ? 11.109 2.412 20.031 1 71.19 234 LEU B N 1
ATOM 3669 C CA . LEU B 1 234 ? 12.453 1.837 19.938 1 71.19 234 LEU B CA 1
ATOM 3670 C C . LEU B 1 234 ? 12.844 1.588 18.5 1 71.19 234 LEU B C 1
ATOM 3672 O O . LEU B 1 234 ? 13.992 1.838 18.109 1 71.19 234 LEU B O 1
ATOM 3676 N N . TYR B 1 235 ? 11.867 1.154 17.75 1 75.5 235 TYR B N 1
ATOM 3677 C CA . TYR B 1 235 ? 12.125 0.842 16.359 1 75.5 235 TYR B CA 1
ATOM 3678 C C . TYR B 1 235 ? 12.508 2.098 15.578 1 75.5 235 TYR B C 1
ATOM 3680 O O . TYR B 1 235 ? 13.445 2.078 14.781 1 75.5 235 TYR B O 1
ATOM 3688 N N . CYS B 1 236 ? 11.891 3.191 15.875 1 72.69 236 CYS B N 1
ATOM 3689 C CA . CYS B 1 236 ? 12.094 4.406 15.086 1 72.69 236 CYS B CA 1
ATOM 3690 C C . CYS B 1 236 ? 13.445 5.035 15.406 1 72.69 236 CYS B C 1
ATOM 3692 O O . CYS B 1 236 ? 13.93 5.887 14.656 1 72.69 236 CYS B O 1
ATOM 3694 N N . LYS B 1 237 ? 14.016 4.617 16.422 1 68.69 237 LYS B N 1
ATOM 3695 C CA . LYS B 1 237 ? 15.336 5.133 16.797 1 68.69 237 LYS B CA 1
ATOM 3696 C C . LYS B 1 237 ? 16.453 4.293 16.172 1 68.69 237 LYS B C 1
ATOM 3698 O O . LYS B 1 237 ? 17.609 4.684 16.203 1 68.69 237 LYS B O 1
ATOM 3703 N N . MET B 1 238 ? 16.062 3.119 15.57 1 68.5 238 MET B N 1
ATOM 3704 C CA . MET B 1 238 ? 17.047 2.229 14.961 1 68.5 238 MET B CA 1
ATOM 3705 C C . MET B 1 238 ? 17.469 2.744 13.586 1 68.5 238 MET B C 1
ATOM 3707 O O . MET B 1 238 ? 16.641 3.244 12.828 1 68.5 238 MET B O 1
#

Solvent-accessible surface area (backbone atoms only — not comparable to full-atom values): 23613 Å² total; per-residue (Å²): 119,54,26,37,36,32,36,27,29,69,47,59,63,25,27,47,44,51,58,57,48,64,75,44,83,37,37,36,30,34,25,23,73,53,55,71,52,45,49,58,61,26,67,76,38,70,88,38,32,43,72,37,72,30,54,47,64,41,80,66,61,29,57,55,37,51,49,50,44,28,60,77,66,72,42,67,43,31,42,37,39,43,52,65,54,65,49,81,34,74,79,47,50,53,82,62,35,47,61,21,44,34,33,33,41,52,20,38,50,52,50,52,35,50,51,50,48,50,20,59,75,66,56,30,32,35,44,33,38,56,51,30,47,51,24,74,48,40,26,41,47,25,26,57,36,16,9,28,22,20,20,42,52,24,29,50,43,2,50,41,22,43,29,63,71,44,97,47,62,44,46,45,27,41,34,25,35,50,49,40,66,35,92,75,57,71,73,85,79,74,74,74,61,36,52,51,70,61,47,34,53,52,50,51,49,36,57,76,67,62,32,57,66,41,44,34,56,67,68,41,47,56,53,47,49,49,59,68,62,47,51,64,76,62,50,30,71,101,117,55,27,37,36,33,36,28,28,69,46,59,64,25,28,46,44,51,58,56,47,63,75,42,82,37,37,36,30,35,25,24,74,52,55,69,53,44,50,58,60,24,66,76,39,69,89,38,32,44,70,37,71,32,52,48,64,40,81,65,59,29,56,55,37,52,49,50,44,28,60,75,67,73,41,65,43,31,42,36,40,43,52,67,56,66,50,81,35,75,80,49,49,53,83,63,35,47,62,21,44,35,33,34,41,51,21,38,49,52,50,52,34,50,50,49,50,50,21,59,75,66,56,30,33,34,44,33,39,56,50,29,44,52,25,73,48,38,28,41,47,25,26,55,36,17,8,31,22,19,19,43,53,23,29,50,43,2,48,42,22,43,30,63,70,45,97,46,62,44,46,43,26,43,34,26,36,51,47,40,66,34,92,74,58,72,74,85,79,74,71,75,61,37,52,53,69,61,46,34,52,52,49,50,49,36,58,76,66,61,32,58,67,40,44,33,57,66,70,41,49,56,52,48,50,48,59,69,63,47,49,65,75,62,52,30,72,103

Secondary structure (DSSP, 8-state):
-EEEEEES-SSHHHHHHHHHHHTSSEEEEEEES-HHHHHHHHTT-TTTEEEEE--TTSSSHHHHHHHHHHHHHT--SEEEE--------TT--HHHHHHHHIIIIIIHHHHHHHHHHHHHHHT-EEEEEE--GGGGS--SSSHHHHHHHHHHHHHHHHHHHHHHTSSS-EEEEEEEE--BSSTT--SS---SPBPHHHHHHHHHHHHHTT-SEEEESTTHHHHHHHHHHS-HHHHTT-/-EEEEEES-SSHHHHHHHHHHHTSSEEEEEEES-HHHHHHHHTT-TTTEEEEE--TTSSSHHHHHHHHHHHHHT--SEEEE--------TT--HHHHHHHHIIIIIIHHHHHHHHHHHHHHHT-EEEEEE--GGGGS--SSSHHHHHHHHHHHHHHHHHHHHHHTSSS-EEEEEEEE--BSSTT--SS---SPBPHHHHHHHHHHHHHTT-SEEEESTTHHHHHHHHHHS-HHHHTT-

Organism: Bacteroides thetaiotaomicron (strain ATCC 29148 / DSM 2079 / JCM 5827 / CCUG 10774 / NCTC 10582 / VPI-5482 / E50) (NCBI:txid226186)

Foldseek 3Di:
DAEEEEEPLQWFLNVLLLQVCVVDPAAYEYEEQDVVSLCVSCVVPVPRYHYDYDDLLDQPVRVVRVVVSCVVRVHHAEYEYEWAAFDFDLPPDVVRLVVRCSTLPVSCVNVQVVVLVRQLVVLHHEYEYEAALLLLDADSGTRNNNVSSVNVVVVLVVSVVVQVPDPGHYFYEYEHEYAEPTPRNDDPDDPPHHYRNQQNVQVVVCRVVSPRYAYVPNCVVVVSVVSNPPDPVRVVVD/DAEEEEEPLQWFLNVLLLQVCVVDPAAYEYEEQDVVSLCVSCVVPVPRYHYDYDDLLDQPVRVVRVVVSCVVRVHHAEYEYEWAAFDFDLPPDVVRLVVRCSTLPVSCVNVQVVVLVRQLVVLHHEYEYEAALLLLDADSGTRNNNVSSVNVVVVLVVSVVVQVPHPGHYFYEYEHEYAEPTPRNDDPDDPPHHYRNQQNVQVVVCRVVSPRYAYVPNCVVVVSVVSNPPDPVRVVVD

pLDDT: mean 89.49, std 9.68, range [50.38, 98.5]

Sequence (476 aa):
MKKIIIVGATSGIGRGLAEQYAREDCLIGITGRRENLLKEICAQDKDKLFYQVCDITHTETPLLSLETLVQEMGGMDMLIICAGTGELNPQLSYQLEEPTLLTNVVGFTNIAGWGFRYFEQQKGGHLINISSVGGTRGSGVAPAYNASKAYQINYMEGLRQKAAKLPFAVYTTDIRPGFIDTAMAKGEGLFWVTPVDKAVKQIKKAISDRKKVAFISKRWKYVAWLFKLIPSALYCKMMKKIIIVGATSGIGRGLAEQYAREDCLIGITGRRENLLKEICAQDKDKLFYQVCDITHTETPLLSLETLVQEMGGMDMLIICAGTGELNPQLSYQLEEPTLLTNVVGFTNIAGWGFRYFEQQKGGHLINISSVGGTRGSGVAPAYNASKAYQINYMEGLRQKAAKLPFAVYTTDIRPGFIDTAMAKGEGLFWVTPVDKAVKQIKKAISDRKKVAFISKRWKYVAWLFKLIPSALYCKM